Protein AF-A0A0D2WIP6-F1 (afdb_monomer)

Sequence (367 aa):
MLYIKESLVILFVFLSAKRATINSMTAFNAATVAEAVSLLVTRLTAQQRDMSLLTAALSERATSTDGSAATPSAATAAPSAAASASAEPAAADSLATAIAALSVAGTHSLAYVVDQLDMAARVVDTAATHVALSFSSKPTIVESNPLFAKLLAAASSLASLAAALQIHPECSRPVWNYAKVQVFACFDALVEFASSLPREPSSSRISAAVVFEACGKFASLPRSNADAIKRELKSTFDLVQDASVELKEAIAEQTATDRSNVGDADDDDLDDPFGLGDEDPWTAEQITLAQSMLELIQATKKRVVERNVAFLKASEDDPMFKVAAINATSEWVTQVSPAVDSLVTALYSPDHPEAIREAATALKALS

Structure (mmCIF, N/CA/C/O backbone):
data_AF-A0A0D2WIP6-F1
#
_entry.id   AF-A0A0D2WIP6-F1
#
loop_
_atom_site.group_PDB
_atom_site.id
_atom_site.type_symbol
_atom_site.label_atom_id
_atom_site.label_alt_id
_atom_site.label_comp_id
_atom_site.label_asym_id
_atom_site.label_entity_id
_atom_site.label_seq_id
_atom_site.pdbx_PDB_ins_code
_atom_site.Cartn_x
_atom_site.Cartn_y
_atom_site.Cartn_z
_atom_site.occupancy
_atom_site.B_iso_or_equiv
_atom_site.auth_seq_id
_atom_site.auth_comp_id
_atom_site.auth_asym_id
_atom_site.auth_atom_id
_atom_site.pdbx_PDB_model_num
ATOM 1 N N . MET A 1 1 ? 31.315 -4.614 -18.456 1.00 49.34 1 MET A N 1
ATOM 2 C CA . MET A 1 1 ? 30.157 -5.131 -17.687 1.00 49.34 1 MET A CA 1
ATOM 3 C C . MET A 1 1 ? 30.035 -4.498 -16.304 1.00 49.34 1 MET A C 1
ATOM 5 O O . MET A 1 1 ? 28.959 -3.996 -16.011 1.00 49.34 1 MET A O 1
ATOM 9 N N . LEU A 1 2 ? 31.110 -4.458 -15.499 1.00 46.56 2 LEU A N 1
ATOM 10 C CA . LEU A 1 2 ? 31.113 -3.902 -14.132 1.00 46.56 2 LEU A CA 1
ATOM 11 C C . LEU A 1 2 ? 30.455 -2.509 -14.025 1.00 46.56 2 LEU A C 1
ATOM 13 O O . LEU A 1 2 ? 29.536 -2.324 -13.240 1.00 46.56 2 LEU A O 1
ATOM 17 N N . TYR A 1 3 ? 30.832 -1.586 -14.914 1.00 47.28 3 TYR A N 1
ATOM 18 C CA . TYR A 1 3 ? 30.342 -0.206 -14.898 1.00 47.28 3 TYR A CA 1
ATOM 19 C C . TYR A 1 3 ? 28.834 -0.051 -15.174 1.00 47.28 3 TYR A C 1
ATOM 21 O O . TYR A 1 3 ? 28.208 0.854 -14.638 1.00 47.28 3 TYR A O 1
ATOM 29 N N . ILE A 1 4 ? 28.220 -0.885 -16.024 1.00 51.53 4 ILE A N 1
ATOM 30 C CA . ILE A 1 4 ? 26.778 -0.769 -16.346 1.00 51.53 4 ILE A CA 1
ATOM 31 C C . ILE A 1 4 ? 25.942 -1.311 -15.186 1.00 51.53 4 ILE A C 1
ATOM 33 O O . ILE A 1 4 ? 24.944 -0.706 -14.799 1.00 51.53 4 ILE A O 1
ATOM 37 N N . LYS A 1 5 ? 26.402 -2.417 -14.589 1.00 54.59 5 LYS A N 1
ATOM 38 C CA . LYS A 1 5 ? 25.830 -2.967 -13.362 1.00 54.59 5 LYS A CA 1
ATOM 39 C C . LYS A 1 5 ? 25.905 -1.945 -12.223 1.00 54.59 5 LYS A C 1
ATOM 41 O O . LYS A 1 5 ? 24.898 -1.702 -11.572 1.00 54.59 5 LYS A O 1
ATOM 46 N N . GLU A 1 6 ? 27.062 -1.322 -12.009 1.00 52.16 6 GLU A N 1
ATOM 47 C CA . GLU A 1 6 ? 27.247 -0.314 -10.956 1.00 52.16 6 GLU A CA 1
ATOM 48 C C . GLU A 1 6 ? 26.358 0.915 -11.168 1.00 52.16 6 GLU A C 1
ATOM 50 O O . GLU A 1 6 ? 25.735 1.372 -10.217 1.00 52.16 6 GLU A O 1
ATOM 55 N N . SER A 1 7 ? 26.190 1.393 -12.403 1.00 53.19 7 SER A N 1
ATOM 56 C CA . SER A 1 7 ? 25.284 2.513 -12.693 1.00 53.19 7 SER A CA 1
ATOM 57 C C . SER A 1 7 ? 23.804 2.177 -12.496 1.00 53.19 7 SER A C 1
ATOM 59 O O . SER A 1 7 ? 23.060 3.020 -11.997 1.00 53.19 7 SER A O 1
ATOM 61 N N . LEU A 1 8 ? 23.372 0.956 -12.834 1.00 55.75 8 LEU A N 1
ATOM 62 C CA . LEU A 1 8 ? 22.004 0.490 -12.566 1.00 55.75 8 LEU A CA 1
ATOM 63 C C . LEU A 1 8 ? 21.750 0.318 -11.067 1.00 55.75 8 LEU A C 1
ATOM 65 O O . LEU A 1 8 ? 20.715 0.747 -10.569 1.00 55.75 8 LEU A O 1
ATOM 69 N N . VAL A 1 9 ? 22.711 -0.247 -10.335 1.00 55.50 9 VAL A N 1
ATOM 70 C CA . VAL A 1 9 ? 22.616 -0.387 -8.877 1.00 55.50 9 VAL A CA 1
ATOM 71 C C . VAL A 1 9 ? 22.599 0.988 -8.211 1.00 55.50 9 VAL A C 1
ATOM 73 O O . VAL A 1 9 ? 21.718 1.238 -7.402 1.00 55.50 9 VAL A O 1
ATOM 76 N N . ILE A 1 10 ? 23.486 1.917 -8.584 1.00 54.72 10 ILE A N 1
ATOM 77 C CA . ILE A 1 10 ? 23.499 3.287 -8.041 1.00 54.72 10 ILE A CA 1
ATOM 78 C C . ILE A 1 10 ? 22.177 4.003 -8.325 1.00 54.72 10 ILE A C 1
ATOM 80 O O . ILE A 1 10 ? 21.667 4.698 -7.451 1.00 54.72 10 ILE A O 1
ATOM 84 N N . LEU A 1 11 ? 21.604 3.831 -9.519 1.00 59.59 11 LEU A N 1
ATOM 85 C CA . LEU A 1 11 ? 20.300 4.394 -9.847 1.00 59.59 11 LEU A CA 1
ATOM 86 C C . LEU A 1 11 ? 19.205 3.823 -8.958 1.00 59.59 11 LEU A C 1
ATOM 88 O O . LEU A 1 11 ? 18.449 4.580 -8.352 1.00 59.59 11 LEU A O 1
ATOM 92 N N . PHE A 1 12 ? 19.056 2.501 -8.960 1.00 60.97 12 PHE A N 1
ATOM 93 C CA . PHE A 1 12 ? 17.931 1.889 -8.282 1.00 60.97 12 PHE A CA 1
ATOM 94 C C . PHE A 1 12 ? 18.068 2.105 -6.774 1.00 60.97 12 PHE A C 1
ATOM 96 O O . PHE A 1 12 ? 17.095 2.477 -6.139 1.00 60.97 12 PHE A O 1
ATOM 103 N N . VAL A 1 13 ? 19.289 2.064 -6.230 1.00 56.50 13 VAL A N 1
ATOM 104 C CA . VAL A 1 13 ? 19.584 2.474 -4.850 1.00 56.50 13 VAL A CA 1
ATOM 105 C C . VAL A 1 13 ? 19.273 3.951 -4.618 1.00 56.50 13 VAL A C 1
ATOM 107 O O . VAL A 1 13 ? 18.778 4.279 -3.552 1.00 56.50 13 VAL A O 1
ATOM 110 N N . PHE A 1 14 ? 19.501 4.860 -5.569 1.00 57.03 14 PHE A N 1
ATOM 111 C CA . PHE A 1 14 ? 19.105 6.266 -5.422 1.00 57.03 14 PHE A CA 1
ATOM 112 C C . PHE A 1 14 ? 17.577 6.437 -5.400 1.00 57.03 14 PHE A C 1
ATOM 114 O O . PHE A 1 14 ? 17.057 7.182 -4.569 1.00 57.03 14 PHE A O 1
ATOM 121 N N . LEU A 1 15 ? 16.849 5.720 -6.261 1.00 56.75 15 LEU A N 1
ATOM 122 C CA . LEU A 1 15 ? 15.381 5.707 -6.282 1.00 56.75 15 LEU A CA 1
ATOM 123 C C . LEU A 1 15 ? 14.803 5.073 -5.001 1.00 56.75 15 LEU A C 1
ATOM 125 O O . LEU A 1 15 ? 13.880 5.631 -4.406 1.00 56.75 15 LEU A O 1
ATOM 129 N N . SER A 1 16 ? 15.403 3.983 -4.519 1.00 54.47 16 SER A N 1
ATOM 130 C CA . SER A 1 16 ? 15.064 3.320 -3.255 1.00 54.47 16 SER A CA 1
ATOM 131 C C . SER A 1 16 ? 15.481 4.139 -2.029 1.00 54.47 16 SER A C 1
ATOM 133 O O . SER A 1 16 ? 14.747 4.192 -1.054 1.00 54.47 16 SER A O 1
ATOM 135 N N . ALA A 1 17 ? 16.604 4.858 -2.049 1.00 50.53 17 ALA A N 1
ATOM 136 C CA . ALA A 1 17 ? 17.018 5.744 -0.955 1.00 50.53 17 ALA A CA 1
ATOM 137 C C . ALA A 1 17 ? 16.106 6.975 -0.867 1.00 50.53 17 ALA A C 1
ATOM 139 O O . ALA A 1 17 ? 15.751 7.423 0.225 1.00 50.53 17 ALA A O 1
ATOM 140 N N . LYS A 1 18 ? 15.640 7.480 -2.016 1.00 56.47 18 LYS A N 1
ATOM 141 C CA . LYS A 1 18 ? 14.603 8.515 -2.071 1.00 56.47 18 LYS A CA 1
ATOM 142 C C . LYS A 1 18 ? 13.265 8.028 -1.507 1.00 56.47 18 LYS A C 1
ATOM 144 O O . LYS A 1 18 ? 12.510 8.879 -1.054 1.00 56.47 18 LYS A O 1
ATOM 149 N N . ARG A 1 19 ? 12.990 6.716 -1.418 1.00 53.50 19 ARG A N 1
ATOM 150 C CA . ARG A 1 19 ? 11.809 6.147 -0.726 1.00 53.50 19 ARG A CA 1
ATOM 151 C C . ARG A 1 19 ? 11.700 6.632 0.723 1.00 53.50 19 ARG A C 1
ATOM 153 O O . ARG A 1 19 ? 10.607 6.985 1.155 1.00 53.50 19 ARG A O 1
ATOM 160 N N . ALA A 1 20 ? 12.819 6.716 1.450 1.00 47.84 20 ALA A N 1
ATOM 161 C CA . ALA A 1 20 ? 12.839 7.193 2.836 1.00 47.84 20 ALA A CA 1
ATOM 162 C C . ALA A 1 20 ? 12.484 8.688 2.937 1.00 47.84 20 ALA A C 1
ATOM 164 O O . ALA A 1 20 ? 11.693 9.080 3.789 1.00 47.84 20 ALA A O 1
ATOM 165 N N . THR A 1 21 ? 12.997 9.511 2.017 1.00 43.59 21 THR A N 1
ATOM 166 C CA . THR A 1 21 ? 12.670 10.948 1.929 1.00 43.59 21 THR A CA 1
ATOM 167 C C . THR A 1 21 ? 11.245 11.197 1.415 1.00 43.59 21 THR A C 1
ATOM 169 O O . THR A 1 21 ? 10.595 12.163 1.800 1.00 43.59 21 THR A O 1
ATOM 172 N N . ILE A 1 22 ? 10.741 10.322 0.546 1.00 43.84 22 ILE A N 1
ATOM 173 C CA . ILE A 1 22 ? 9.403 10.400 -0.051 1.00 43.84 22 ILE A CA 1
ATOM 174 C C . ILE A 1 22 ? 8.324 9.969 0.946 1.00 43.84 22 ILE A C 1
ATOM 176 O O . ILE A 1 22 ? 7.251 10.562 0.965 1.00 43.84 22 ILE A O 1
ATOM 180 N N . ASN A 1 23 ? 8.599 8.988 1.808 1.00 43.78 23 ASN A N 1
ATOM 181 C CA . ASN A 1 23 ? 7.667 8.592 2.865 1.00 43.78 23 ASN A CA 1
ATOM 182 C C . ASN A 1 23 ? 7.455 9.700 3.914 1.00 43.78 23 ASN A C 1
ATOM 184 O O . ASN A 1 23 ? 6.395 9.735 4.531 1.00 43.78 23 ASN A O 1
ATOM 188 N N . SER A 1 24 ? 8.410 10.626 4.080 1.00 42.69 24 SER A N 1
ATOM 189 C CA . SER A 1 24 ? 8.280 11.785 4.977 1.00 42.69 24 SER A CA 1
ATOM 190 C C . SER A 1 24 ? 7.738 13.053 4.301 1.00 42.69 24 SER A C 1
ATOM 192 O O . SER A 1 24 ? 7.482 14.038 4.988 1.00 42.69 24 SER A O 1
ATOM 194 N N . MET A 1 25 ? 7.585 13.074 2.971 1.00 38.69 25 MET A N 1
ATOM 195 C CA . MET A 1 25 ? 7.101 14.242 2.228 1.00 38.69 25 MET A CA 1
ATOM 196 C C . MET A 1 25 ? 5.717 13.967 1.637 1.00 38.69 25 MET A C 1
ATOM 198 O O . MET A 1 25 ? 5.540 13.127 0.761 1.00 38.69 25 MET A O 1
ATOM 202 N N . THR A 1 26 ? 4.730 14.753 2.063 1.00 43.97 26 THR A N 1
ATOM 203 C CA . THR A 1 26 ? 3.357 14.766 1.525 1.00 43.97 26 THR A CA 1
ATOM 204 C C . THR A 1 26 ? 3.283 15.087 0.026 1.00 43.97 26 THR A C 1
ATOM 206 O O . THR A 1 26 ? 2.249 14.859 -0.597 1.00 43.97 26 THR A O 1
ATOM 209 N N . ALA A 1 27 ? 4.380 15.552 -0.576 1.00 42.41 27 ALA A N 1
ATOM 210 C CA . ALA A 1 27 ? 4.521 15.764 -2.006 1.00 42.41 27 ALA A CA 1
ATOM 211 C C . ALA A 1 27 ? 5.696 14.943 -2.555 1.00 42.41 27 ALA A C 1
ATOM 213 O O . ALA A 1 27 ? 6.862 15.310 -2.418 1.00 42.41 27 ALA A O 1
ATOM 214 N N . PHE A 1 28 ? 5.381 13.849 -3.244 1.00 47.31 28 PHE A N 1
ATOM 215 C CA . PHE A 1 28 ? 6.274 13.266 -4.240 1.00 47.31 28 PHE A CA 1
ATOM 216 C C . PHE A 1 28 ? 6.384 14.315 -5.355 1.00 47.31 28 PHE A C 1
ATOM 218 O O . PHE A 1 28 ? 5.481 14.473 -6.167 1.00 47.31 28 PHE A O 1
ATOM 225 N N . ASN A 1 29 ? 7.394 15.180 -5.322 1.00 53.09 29 ASN A N 1
ATOM 226 C CA . ASN A 1 29 ? 7.498 16.215 -6.342 1.00 53.09 29 ASN A CA 1
ATOM 227 C C . ASN A 1 29 ? 7.843 15.521 -7.667 1.00 53.09 29 ASN A C 1
ATOM 229 O O . ASN A 1 29 ? 8.893 14.886 -7.771 1.00 53.09 29 ASN A O 1
ATOM 233 N N . ALA A 1 30 ? 6.980 15.643 -8.678 1.00 45.09 30 ALA A N 1
ATOM 234 C CA . ALA A 1 30 ? 7.251 15.169 -10.033 1.00 45.09 30 ALA A CA 1
ATOM 235 C C . ALA A 1 30 ? 8.614 15.673 -10.548 1.00 45.09 30 ALA A C 1
ATOM 237 O O . ALA A 1 30 ? 9.290 14.956 -11.279 1.00 45.09 30 ALA A O 1
ATOM 238 N N . ALA A 1 31 ? 9.076 16.842 -10.085 1.00 48.94 31 ALA A N 1
ATOM 239 C CA . ALA A 1 31 ? 10.413 17.356 -10.357 1.00 48.94 31 ALA A CA 1
ATOM 240 C C . ALA A 1 31 ? 11.529 16.478 -9.775 1.00 48.94 31 ALA A C 1
ATOM 242 O O . ALA A 1 31 ? 12.556 16.345 -10.414 1.00 48.94 31 ALA A O 1
ATOM 243 N N . THR A 1 32 ? 11.349 15.834 -8.620 1.00 51.31 32 THR A N 1
ATOM 244 C CA . THR A 1 32 ? 12.363 14.947 -8.022 1.00 51.31 32 THR A CA 1
ATOM 245 C C . THR A 1 32 ? 12.490 13.630 -8.781 1.00 51.31 32 THR A C 1
ATOM 247 O O . THR A 1 32 ? 13.599 13.125 -8.939 1.00 51.31 32 THR A O 1
ATOM 250 N N . VAL A 1 33 ? 11.383 13.079 -9.288 1.00 48.56 33 VAL A N 1
ATOM 251 C CA . VAL A 1 33 ? 11.444 11.903 -10.172 1.00 48.56 33 VAL A CA 1
ATOM 252 C C . VAL A 1 33 ? 11.950 12.281 -11.552 1.00 48.56 33 VAL A C 1
ATOM 254 O O . VAL A 1 33 ? 12.817 11.590 -12.072 1.00 48.56 33 VAL A O 1
ATOM 257 N N . ALA A 1 34 ? 11.503 13.403 -12.113 1.00 48.50 34 ALA A N 1
ATOM 258 C CA . ALA A 1 34 ? 12.035 13.917 -13.368 1.00 48.50 34 ALA A CA 1
ATOM 259 C C . ALA A 1 34 ? 13.536 14.234 -13.265 1.00 48.50 34 ALA A C 1
ATOM 261 O O . ALA A 1 34 ? 14.280 13.938 -14.190 1.00 48.50 34 ALA A O 1
ATOM 262 N N . GLU A 1 35 ? 14.007 14.765 -12.137 1.00 53.66 35 GLU A N 1
ATOM 263 C CA . GLU A 1 35 ? 15.423 15.022 -11.867 1.00 53.66 35 GLU A CA 1
ATOM 264 C C . GLU A 1 35 ? 16.199 13.714 -11.700 1.00 53.66 35 GLU A C 1
ATOM 266 O O . GLU A 1 35 ? 17.251 13.560 -12.310 1.00 53.66 35 GLU A O 1
ATOM 271 N N . ALA A 1 36 ? 15.665 12.728 -10.970 1.00 50.56 36 ALA A N 1
ATOM 272 C CA . ALA A 1 36 ? 16.283 11.407 -10.845 1.00 50.56 36 ALA A CA 1
ATOM 273 C C . ALA A 1 36 ? 16.390 10.685 -12.203 1.00 50.56 36 ALA A C 1
ATOM 275 O O . ALA A 1 36 ? 17.440 10.132 -12.528 1.00 50.56 36 ALA A O 1
ATOM 276 N N . VAL A 1 37 ? 15.332 10.741 -13.019 1.00 48.53 37 VAL A N 1
ATOM 277 C CA . VAL A 1 37 ? 15.284 10.182 -14.380 1.00 48.53 37 VAL A CA 1
ATOM 278 C C . VAL A 1 37 ? 16.182 10.976 -15.340 1.00 48.53 37 VAL A C 1
ATOM 280 O O . VAL A 1 37 ? 16.879 10.386 -16.159 1.00 48.53 37 VAL A O 1
ATOM 283 N N . SER A 1 38 ? 16.250 12.301 -15.223 1.00 48.28 38 SER A N 1
ATOM 284 C CA . SER A 1 38 ? 17.125 13.151 -16.045 1.00 48.28 38 SER A CA 1
ATOM 285 C C . SER A 1 38 ? 18.605 12.926 -15.721 1.00 48.28 38 SER A C 1
ATOM 287 O O . SER A 1 38 ? 19.439 12.762 -16.618 1.00 48.28 38 SER A O 1
ATOM 289 N N . LEU A 1 39 ? 18.944 12.825 -14.434 1.00 51.28 39 LEU A N 1
ATOM 290 C CA . LEU A 1 39 ? 20.299 12.540 -13.961 1.00 51.28 39 LEU A CA 1
ATOM 291 C C . LEU A 1 39 ? 20.743 11.128 -14.369 1.00 51.28 39 LEU A C 1
ATOM 293 O O . LEU A 1 39 ? 21.900 10.917 -14.736 1.00 51.28 39 LEU A O 1
ATOM 297 N N . LEU A 1 40 ? 19.802 10.183 -14.386 1.00 48.00 40 LEU A N 1
ATOM 298 C CA . LEU A 1 40 ? 19.980 8.836 -14.912 1.00 48.00 40 LEU A CA 1
ATOM 299 C C . LEU A 1 40 ? 20.281 8.824 -16.413 1.00 48.00 40 LEU A C 1
ATOM 301 O O . LEU A 1 40 ? 21.289 8.252 -16.832 1.00 48.00 40 LEU A O 1
ATOM 305 N N . VAL A 1 41 ? 19.421 9.455 -17.216 1.00 48.56 41 VAL A N 1
ATOM 306 C CA . VAL A 1 41 ? 19.599 9.547 -18.671 1.00 48.56 41 VAL A CA 1
ATOM 307 C C . VAL A 1 41 ? 20.939 10.207 -18.980 1.00 48.56 41 VAL A C 1
ATOM 309 O O . VAL A 1 41 ? 21.693 9.701 -19.808 1.00 48.56 41 VAL A O 1
ATOM 312 N N . THR A 1 42 ? 21.298 11.265 -18.252 1.00 51.03 42 THR A N 1
ATOM 313 C CA . THR A 1 42 ? 22.581 11.961 -18.415 1.00 51.03 42 THR A CA 1
ATOM 314 C C . THR A 1 42 ? 23.768 11.046 -18.113 1.00 51.03 42 THR A C 1
ATOM 316 O O . THR A 1 42 ? 24.698 10.968 -18.918 1.00 51.03 42 THR A O 1
ATOM 319 N N . ARG A 1 43 ? 23.742 10.307 -16.994 1.00 49.16 43 ARG A N 1
ATOM 320 C CA . ARG A 1 43 ? 24.842 9.405 -16.611 1.00 49.16 43 ARG A CA 1
ATOM 321 C C . ARG A 1 43 ? 24.991 8.225 -17.562 1.00 49.16 43 ARG A C 1
ATOM 323 O O . ARG A 1 43 ? 26.111 7.898 -17.938 1.00 49.16 43 ARG A O 1
ATOM 330 N N . LEU A 1 44 ? 23.890 7.619 -17.995 1.00 45.47 44 LEU A N 1
ATOM 331 C CA . LEU A 1 44 ? 23.949 6.484 -18.918 1.00 45.47 44 LEU A CA 1
ATOM 332 C C . LEU A 1 44 ? 24.314 6.909 -20.338 1.00 45.47 44 LEU A C 1
ATOM 334 O O . LEU A 1 44 ? 25.065 6.197 -20.996 1.00 45.47 44 LEU A O 1
ATOM 338 N N . THR A 1 45 ? 23.901 8.101 -20.773 1.00 48.41 45 THR A N 1
ATOM 339 C CA . THR A 1 45 ? 24.341 8.673 -22.057 1.00 48.41 45 THR A CA 1
ATOM 340 C C . THR A 1 45 ? 25.832 9.014 -22.032 1.00 48.41 45 THR A C 1
ATOM 342 O O . THR A 1 45 ? 26.547 8.716 -22.989 1.00 48.41 45 THR A O 1
ATOM 345 N N . ALA A 1 46 ? 26.331 9.592 -20.932 1.00 51.75 46 ALA A N 1
ATOM 346 C CA . ALA A 1 46 ? 27.759 9.860 -20.753 1.00 51.75 46 ALA A CA 1
ATOM 347 C C . ALA A 1 46 ? 28.576 8.558 -20.767 1.00 51.75 46 ALA A C 1
ATOM 349 O O . ALA A 1 46 ? 29.559 8.435 -21.492 1.00 51.75 46 ALA A O 1
ATOM 350 N N . GLN A 1 47 ? 28.103 7.537 -20.059 1.00 49.81 47 GLN A N 1
ATOM 351 C CA . GLN A 1 47 ? 28.775 6.247 -19.984 1.00 49.81 47 GLN A CA 1
ATOM 352 C C . GLN A 1 47 ? 28.713 5.454 -21.301 1.00 49.81 47 GLN A C 1
ATOM 354 O O . GLN A 1 47 ? 29.666 4.760 -21.662 1.00 49.81 47 GLN A O 1
ATOM 359 N N . GLN A 1 48 ? 27.613 5.563 -22.050 1.00 47.25 48 GLN A N 1
ATOM 360 C CA . GLN A 1 48 ? 27.490 4.984 -23.387 1.00 47.25 48 GLN A CA 1
ATOM 361 C C . GLN A 1 48 ? 28.440 5.671 -24.379 1.00 47.25 48 GLN A C 1
ATOM 363 O O . GLN A 1 48 ? 29.021 4.988 -25.228 1.00 47.25 48 GLN A O 1
ATOM 368 N N . ARG A 1 49 ? 28.656 6.990 -24.250 1.00 55.88 49 ARG A N 1
ATOM 369 C CA . ARG A 1 49 ? 29.692 7.711 -25.008 1.00 55.88 49 ARG A CA 1
ATOM 370 C C . ARG A 1 49 ? 31.088 7.202 -24.675 1.00 55.88 49 ARG A C 1
ATOM 372 O O . ARG A 1 49 ? 31.806 6.837 -25.600 1.00 55.88 49 ARG A O 1
ATOM 379 N N . ASP A 1 50 ? 31.437 7.092 -23.397 1.00 51.84 50 ASP A N 1
ATOM 380 C CA . ASP A 1 50 ? 32.768 6.627 -22.983 1.00 51.84 50 ASP A CA 1
ATOM 381 C C . ASP A 1 50 ? 33.053 5.203 -23.478 1.00 51.84 50 ASP A C 1
ATOM 383 O O . ASP A 1 50 ? 34.121 4.929 -24.021 1.00 51.84 50 ASP A O 1
ATOM 387 N N . MET A 1 51 ? 32.065 4.306 -23.399 1.00 49.75 51 MET A N 1
ATOM 388 C CA . MET A 1 51 ? 32.180 2.949 -23.944 1.00 49.75 51 MET A CA 1
ATOM 389 C C . MET A 1 51 ? 32.301 2.926 -25.473 1.00 49.75 51 MET A C 1
ATOM 391 O O . MET A 1 51 ? 33.046 2.107 -26.015 1.00 49.75 51 MET A O 1
ATOM 395 N N . SER A 1 52 ? 31.597 3.816 -26.177 1.00 55.69 52 SER A N 1
ATOM 396 C CA . SER A 1 52 ? 31.690 3.928 -27.640 1.00 55.69 52 SER A CA 1
ATOM 397 C C . SER A 1 52 ? 33.066 4.442 -28.072 1.00 55.69 52 SER A C 1
ATOM 399 O O . SER A 1 52 ? 33.653 3.892 -29.001 1.00 55.69 52 SER A O 1
ATOM 401 N N . LEU A 1 53 ? 33.621 5.425 -27.354 1.00 61.56 53 LEU A N 1
ATOM 402 C CA . LEU A 1 53 ? 34.971 5.949 -27.583 1.00 61.56 53 LEU A CA 1
ATOM 403 C C . LEU A 1 53 ? 36.047 4.891 -27.317 1.00 61.56 53 LEU A C 1
ATOM 405 O O . LEU A 1 53 ? 36.985 4.754 -28.097 1.00 61.56 53 LEU A O 1
ATOM 409 N N . LEU A 1 54 ? 35.888 4.097 -26.258 1.00 51.19 54 LEU A N 1
ATOM 410 C CA . LEU A 1 54 ? 36.823 3.024 -25.913 1.00 51.19 54 LEU A CA 1
ATOM 411 C C . LEU A 1 54 ? 36.778 1.888 -26.949 1.00 51.19 54 LEU A C 1
ATOM 413 O O . LEU A 1 54 ? 37.815 1.353 -27.334 1.00 51.19 54 LEU A O 1
ATOM 417 N N . THR A 1 55 ? 35.588 1.572 -27.465 1.00 57.41 55 THR A N 1
ATOM 418 C CA . THR A 1 55 ? 35.411 0.588 -28.546 1.00 57.41 55 THR A CA 1
ATOM 419 C C . THR A 1 55 ? 36.022 1.086 -29.861 1.00 57.41 55 THR A C 1
ATOM 421 O O . THR A 1 55 ? 36.714 0.325 -30.536 1.00 57.41 55 THR A O 1
ATOM 424 N N . ALA A 1 56 ? 35.841 2.368 -30.196 1.00 64.12 56 ALA A N 1
ATOM 425 C CA . ALA A 1 56 ? 36.466 2.991 -31.364 1.00 64.12 56 ALA A CA 1
ATOM 426 C C . ALA A 1 56 ? 38.002 2.998 -31.257 1.00 64.12 56 ALA A C 1
ATOM 428 O O . ALA A 1 56 ? 38.682 2.567 -32.186 1.00 64.12 56 ALA A O 1
ATOM 429 N N . ALA A 1 57 ? 38.550 3.368 -30.094 1.00 60.25 57 ALA A N 1
ATOM 430 C CA . ALA A 1 57 ? 39.993 3.378 -29.847 1.00 60.25 57 ALA A CA 1
ATOM 431 C C . ALA A 1 57 ? 40.625 1.974 -29.923 1.00 60.25 57 ALA A C 1
ATOM 433 O O . ALA A 1 57 ? 41.744 1.811 -30.411 1.00 60.25 57 ALA A O 1
ATOM 434 N N . LEU A 1 58 ? 39.914 0.937 -29.465 1.00 55.19 58 LEU A N 1
ATOM 435 C CA . LEU A 1 58 ? 40.363 -0.453 -29.598 1.00 55.19 58 LEU A CA 1
ATOM 436 C C . LEU A 1 58 ? 40.311 -0.942 -31.053 1.00 55.19 58 LEU A C 1
ATOM 438 O O . LEU A 1 58 ? 41.210 -1.671 -31.476 1.00 55.19 58 LEU A O 1
ATOM 442 N N . SER A 1 59 ? 39.311 -0.508 -31.827 1.00 65.38 59 SER A N 1
ATOM 443 C CA . SER A 1 59 ? 39.207 -0.810 -33.259 1.00 65.38 59 SER A CA 1
ATOM 444 C C . SER A 1 59 ? 40.326 -0.148 -34.072 1.00 65.38 59 SER A C 1
ATOM 446 O O . SER A 1 59 ? 40.929 -0.808 -34.915 1.00 65.38 59 SER A O 1
ATOM 448 N N . GLU A 1 60 ? 40.657 1.118 -33.795 1.00 71.69 60 GLU A N 1
ATOM 449 C CA . GLU A 1 60 ? 41.777 1.820 -34.446 1.00 71.69 60 GLU A CA 1
ATOM 450 C C . GLU A 1 60 ? 43.122 1.156 -34.131 1.00 71.69 60 GLU A C 1
ATOM 452 O O . GLU A 1 60 ? 43.971 0.979 -35.012 1.00 71.69 60 GLU A O 1
ATOM 457 N N . ARG A 1 61 ? 43.303 0.710 -32.882 1.00 56.22 61 ARG A N 1
ATOM 458 C CA . ARG A 1 61 ? 44.525 0.022 -32.464 1.00 56.22 61 ARG A CA 1
ATOM 459 C C . ARG A 1 61 ? 44.698 -1.314 -33.183 1.00 56.22 61 ARG A C 1
ATOM 461 O O . ARG A 1 61 ? 45.804 -1.586 -33.638 1.00 56.22 61 ARG A O 1
ATOM 468 N N . ALA A 1 62 ? 43.621 -2.082 -33.365 1.00 53.12 62 ALA A N 1
ATOM 469 C CA . ALA A 1 62 ? 43.640 -3.332 -34.127 1.00 53.12 62 ALA A CA 1
ATOM 470 C C . ALA A 1 62 ? 44.035 -3.119 -35.600 1.00 53.12 62 ALA A C 1
ATOM 472 O O . ALA A 1 62 ? 44.837 -3.886 -36.128 1.00 53.12 62 ALA A O 1
ATOM 473 N N . THR A 1 63 ? 43.567 -2.037 -36.234 1.00 55.53 63 THR A N 1
ATOM 474 C CA . THR A 1 63 ? 43.941 -1.687 -37.619 1.00 55.53 63 THR A CA 1
ATOM 475 C C . THR A 1 63 ? 45.355 -1.116 -37.764 1.00 55.53 63 THR A C 1
ATOM 477 O O . THR A 1 63 ? 45.905 -1.127 -38.860 1.00 55.53 63 THR A O 1
ATOM 480 N N . SER A 1 64 ? 45.968 -0.639 -36.675 1.00 52.38 64 SER A N 1
ATOM 481 C CA . SER A 1 64 ? 47.340 -0.103 -36.684 1.00 52.38 64 SER A CA 1
ATOM 482 C C . SER A 1 64 ? 48.433 -1.173 -36.536 1.00 52.38 64 SER A C 1
ATOM 484 O O . SER A 1 64 ? 49.604 -0.890 -36.780 1.00 52.38 64 SER A O 1
ATOM 486 N N . THR A 1 65 ? 48.067 -2.400 -36.148 1.00 49.00 65 THR A N 1
ATOM 487 C CA . THR A 1 65 ? 49.011 -3.506 -35.895 1.00 49.00 65 THR A CA 1
ATOM 488 C C . THR A 1 65 ? 49.322 -4.399 -37.100 1.00 49.00 65 THR A C 1
ATOM 490 O O . THR A 1 65 ? 50.214 -5.233 -36.985 1.00 49.00 65 THR A O 1
ATOM 493 N N . ASP A 1 66 ? 48.694 -4.193 -38.263 1.00 46.12 66 ASP A N 1
ATOM 494 C CA . ASP A 1 66 ? 49.026 -4.898 -39.518 1.00 46.12 66 ASP A CA 1
ATOM 495 C C . ASP A 1 66 ? 49.938 -4.051 -40.420 1.00 46.12 66 ASP A C 1
ATOM 497 O O . ASP A 1 66 ? 49.636 -3.706 -41.562 1.00 46.12 66 ASP A O 1
ATOM 501 N N . GLY A 1 67 ? 51.094 -3.686 -39.869 1.00 47.69 67 GLY A N 1
ATOM 502 C CA . GLY A 1 67 ? 52.111 -2.883 -40.537 1.00 47.69 67 GLY A CA 1
ATOM 503 C C . GLY A 1 67 ? 53.457 -3.587 -40.657 1.00 47.69 67 GLY A C 1
ATOM 504 O O . GLY A 1 67 ? 54.448 -3.006 -40.234 1.00 47.69 67 GLY A O 1
ATOM 505 N N . SER A 1 68 ? 53.520 -4.811 -41.204 1.00 41.81 68 SER A N 1
ATOM 506 C CA . SER A 1 68 ? 54.745 -5.338 -41.842 1.00 41.81 68 SER A CA 1
ATOM 507 C C . SER A 1 68 ? 54.504 -6.645 -42.622 1.00 41.81 68 SER A C 1
ATOM 509 O O . SER A 1 68 ? 54.577 -7.728 -42.050 1.00 41.81 68 SER A O 1
ATOM 511 N N . ALA A 1 69 ? 54.227 -6.538 -43.931 1.00 39.25 69 ALA A N 1
ATOM 512 C CA . ALA A 1 69 ? 55.000 -7.162 -45.024 1.00 39.25 69 ALA A CA 1
ATOM 513 C C . ALA A 1 69 ? 54.181 -7.337 -46.331 1.00 39.25 69 ALA A C 1
ATOM 515 O O . ALA A 1 69 ? 53.215 -8.088 -46.379 1.00 39.25 69 ALA A O 1
ATOM 516 N N . ALA A 1 70 ? 54.712 -6.725 -47.401 1.00 36.34 70 ALA A N 1
ATOM 517 C CA . ALA A 1 70 ? 54.585 -7.044 -48.836 1.00 36.34 70 ALA A CA 1
ATOM 518 C C . ALA A 1 70 ? 53.361 -6.566 -49.672 1.00 36.34 70 ALA A C 1
ATOM 520 O O . ALA A 1 70 ? 52.216 -6.961 -49.491 1.00 36.34 70 ALA A O 1
ATOM 521 N N . THR A 1 71 ? 53.687 -5.759 -50.690 1.00 37.47 71 THR A N 1
ATOM 522 C CA . THR A 1 71 ? 52.940 -5.312 -51.893 1.00 37.47 71 THR A CA 1
ATOM 523 C C . THR A 1 71 ? 53.121 -6.299 -53.083 1.00 37.47 71 THR A C 1
ATOM 525 O O . THR A 1 71 ? 54.030 -7.123 -53.021 1.00 37.47 71 THR A O 1
ATOM 528 N N . PRO A 1 72 ? 52.464 -6.143 -54.265 1.00 53.41 72 PRO A N 1
ATOM 529 C CA . PRO A 1 72 ? 51.018 -6.070 -54.555 1.00 53.41 72 PRO A CA 1
ATOM 530 C C . PRO A 1 72 ? 50.582 -6.982 -55.749 1.00 53.41 72 PRO A C 1
ATOM 532 O O . PRO A 1 72 ? 51.392 -7.304 -56.612 1.00 53.41 72 PRO A O 1
ATOM 535 N N . SER A 1 73 ? 49.288 -7.316 -55.905 1.00 30.34 73 SER A N 1
ATOM 536 C CA . SER A 1 73 ? 48.707 -7.583 -57.244 1.00 30.34 73 SER A CA 1
ATOM 537 C C . SER A 1 73 ? 47.168 -7.539 -57.285 1.00 30.34 73 SER A C 1
ATOM 539 O O . SER A 1 73 ? 46.494 -8.290 -56.590 1.00 30.34 73 SER A O 1
ATOM 541 N N . ALA A 1 74 ? 46.676 -6.638 -58.140 1.00 33.69 74 ALA A N 1
ATOM 542 C CA . ALA A 1 74 ? 45.422 -6.598 -58.904 1.00 33.69 74 ALA A CA 1
ATOM 543 C C . ALA A 1 74 ? 44.062 -6.976 -58.262 1.00 33.69 74 ALA A C 1
ATOM 545 O O . ALA A 1 74 ? 43.672 -8.129 -58.126 1.00 33.69 74 ALA A O 1
ATOM 546 N N . ALA A 1 75 ? 43.299 -5.901 -58.053 1.00 32.84 75 ALA A N 1
ATOM 547 C CA . ALA A 1 75 ? 41.858 -5.739 -57.877 1.00 32.84 75 ALA A CA 1
ATOM 548 C C . ALA A 1 75 ? 40.914 -6.647 -58.695 1.00 32.84 75 ALA A C 1
ATOM 550 O O . ALA A 1 75 ? 41.097 -6.807 -59.898 1.00 32.84 75 ALA A O 1
ATOM 551 N N . THR A 1 76 ? 39.779 -7.026 -58.083 1.00 31.09 76 THR A N 1
ATOM 552 C CA . THR A 1 76 ? 38.424 -6.855 -58.659 1.00 31.09 76 THR A CA 1
ATOM 553 C C . THR A 1 76 ? 37.340 -6.792 -57.551 1.00 31.09 76 THR A C 1
ATOM 555 O O . THR A 1 76 ? 37.167 -7.743 -56.803 1.00 31.09 76 THR A O 1
ATOM 558 N N . ALA A 1 77 ? 36.634 -5.650 -57.499 1.00 30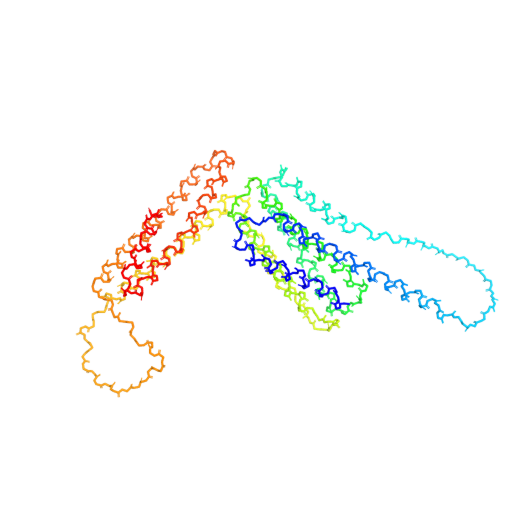.39 77 ALA A N 1
ATOM 559 C CA . ALA A 1 77 ? 35.231 -5.373 -57.106 1.00 30.39 77 ALA A CA 1
ATOM 560 C C . ALA A 1 77 ? 34.617 -5.757 -55.722 1.00 30.39 77 ALA A C 1
ATOM 562 O O . ALA A 1 77 ? 34.154 -6.873 -55.545 1.00 30.39 77 ALA A O 1
ATOM 563 N N . ALA A 1 78 ? 34.458 -4.716 -54.869 1.00 31.00 78 ALA A N 1
ATOM 564 C CA . ALA A 1 78 ? 33.230 -4.172 -54.210 1.00 31.00 78 ALA A CA 1
ATOM 565 C C . ALA A 1 78 ? 32.289 -5.055 -53.331 1.00 31.00 78 ALA A C 1
ATOM 567 O O . ALA A 1 78 ? 32.285 -6.269 -53.483 1.00 31.00 78 ALA A O 1
ATOM 568 N N . PRO A 1 79 ? 31.383 -4.474 -52.491 1.00 40.72 79 PRO A N 1
ATOM 569 C CA . PRO A 1 79 ? 31.197 -3.069 -52.056 1.00 40.72 79 PRO A CA 1
ATOM 570 C C . PRO A 1 79 ? 31.313 -2.885 -50.514 1.00 40.72 79 PRO A C 1
ATOM 572 O O . PRO A 1 79 ? 30.984 -3.767 -49.733 1.00 40.72 79 PRO A O 1
ATOM 575 N N . SER A 1 80 ? 31.921 -1.804 -50.012 1.00 37.94 80 SER A N 1
ATOM 576 C CA . SER A 1 80 ? 31.265 -0.554 -49.570 1.00 37.94 80 SER A CA 1
ATOM 577 C C . SER A 1 80 ? 29.921 -0.726 -48.847 1.00 37.94 80 SER A C 1
ATOM 579 O O . SER A 1 80 ? 28.885 -0.904 -49.484 1.00 37.94 80 SER A O 1
ATOM 581 N N . ALA A 1 81 ? 29.934 -0.549 -47.524 1.00 29.59 81 ALA A N 1
ATOM 582 C CA . ALA A 1 81 ? 28.778 -0.084 -46.767 1.00 29.59 81 ALA A CA 1
ATOM 583 C C . ALA A 1 81 ? 29.263 0.849 -45.652 1.00 29.59 81 ALA A C 1
ATOM 585 O O . ALA A 1 81 ? 29.738 0.425 -44.601 1.00 29.59 81 ALA A O 1
ATOM 586 N N . ALA A 1 82 ? 29.171 2.145 -45.935 1.00 37.88 82 ALA A N 1
ATOM 587 C CA . ALA A 1 82 ? 29.207 3.195 -44.939 1.00 37.88 82 ALA A CA 1
ATOM 588 C C . ALA A 1 82 ? 28.018 3.023 -43.981 1.00 37.88 82 ALA A C 1
ATOM 590 O O . ALA A 1 82 ? 26.872 2.954 -44.419 1.00 37.88 82 ALA A O 1
ATOM 591 N N . ALA A 1 83 ? 28.289 2.994 -42.680 1.00 31.83 83 ALA A N 1
ATOM 592 C CA . ALA A 1 83 ? 27.279 3.181 -41.649 1.00 31.83 83 ALA A CA 1
ATOM 593 C C . ALA A 1 83 ? 27.861 4.102 -40.574 1.00 31.83 83 ALA A C 1
ATOM 595 O O . ALA A 1 83 ? 28.440 3.675 -39.579 1.00 31.83 83 ALA A O 1
ATOM 596 N N . SER A 1 84 ? 27.740 5.402 -40.833 1.00 30.92 84 SER A N 1
ATOM 597 C CA . SER A 1 84 ? 27.870 6.465 -39.843 1.00 30.92 84 SER A CA 1
ATOM 598 C C . SER A 1 84 ? 26.848 6.238 -38.725 1.00 30.92 84 SER A C 1
ATOM 600 O O . SER A 1 84 ? 25.643 6.342 -38.951 1.00 30.92 84 SER A O 1
ATOM 602 N N . ALA A 1 85 ? 27.326 5.903 -37.528 1.00 33.78 85 ALA A N 1
ATOM 603 C CA . ALA A 1 85 ? 26.495 5.653 -36.359 1.00 33.78 85 ALA A CA 1
ATOM 604 C C . ALA A 1 85 ? 26.018 6.970 -35.722 1.00 33.78 85 ALA A C 1
ATOM 606 O O . ALA A 1 85 ? 26.754 7.646 -35.005 1.00 33.78 85 ALA A O 1
ATOM 607 N N . SER A 1 86 ? 24.753 7.306 -35.967 1.00 37.22 86 SER A N 1
ATOM 608 C CA . SER A 1 86 ? 23.958 8.266 -35.204 1.00 37.22 86 SER A CA 1
ATOM 609 C C . SER A 1 86 ? 23.442 7.601 -33.917 1.00 37.22 86 SER A C 1
ATOM 611 O O . SER A 1 86 ? 22.417 6.921 -33.932 1.00 37.22 86 SER A O 1
ATOM 613 N N . ALA A 1 87 ? 24.151 7.768 -32.797 1.00 37.94 87 ALA A N 1
ATOM 614 C CA . ALA A 1 87 ? 23.758 7.242 -31.478 1.00 37.94 87 ALA A CA 1
ATOM 615 C C . ALA A 1 87 ? 23.062 8.290 -30.577 1.00 37.94 87 ALA A C 1
ATOM 617 O O . ALA A 1 87 ? 22.997 8.132 -29.362 1.00 37.94 87 ALA A O 1
ATOM 618 N N . GLU A 1 88 ? 22.524 9.354 -31.175 1.00 30.31 88 GLU A N 1
ATOM 619 C CA . GLU A 1 88 ? 21.760 10.409 -30.499 1.00 30.31 88 GLU A CA 1
ATOM 620 C C . GLU A 1 88 ? 20.245 10.133 -30.250 1.00 30.31 88 GLU A C 1
ATOM 622 O O . GLU A 1 88 ? 19.674 10.848 -29.427 1.00 30.31 88 GLU A O 1
ATOM 627 N N . PRO A 1 89 ? 19.549 9.123 -30.836 1.00 36.53 89 PRO A N 1
ATOM 628 C CA . PRO A 1 89 ? 18.082 9.058 -30.721 1.00 36.53 89 PRO A CA 1
ATOM 629 C C . PRO A 1 89 ? 17.555 8.513 -29.378 1.00 36.53 89 PRO A C 1
ATOM 631 O O . PRO A 1 89 ? 16.509 8.947 -28.911 1.00 36.53 89 PRO A O 1
ATOM 634 N N . ALA A 1 90 ? 18.279 7.628 -28.684 1.00 39.97 90 ALA A N 1
ATOM 635 C CA . ALA A 1 90 ? 17.710 6.885 -27.546 1.00 39.97 90 ALA A CA 1
ATOM 636 C C . ALA A 1 90 ? 17.459 7.726 -26.271 1.00 39.97 90 ALA A C 1
ATOM 638 O O . ALA A 1 90 ? 16.540 7.440 -25.503 1.00 39.97 90 ALA A O 1
ATOM 639 N N . ALA A 1 91 ? 18.264 8.766 -26.025 1.00 33.22 91 ALA A N 1
ATOM 640 C CA . ALA A 1 91 ? 18.081 9.662 -24.877 1.00 33.22 91 ALA A CA 1
ATOM 641 C C . ALA A 1 91 ? 16.973 10.700 -25.130 1.00 33.22 91 ALA A C 1
ATOM 643 O O . ALA A 1 91 ? 16.203 11.022 -24.221 1.00 33.22 91 ALA A O 1
ATOM 644 N N . ALA A 1 92 ? 16.859 11.171 -26.377 1.00 33.28 92 ALA A N 1
ATOM 645 C CA . ALA A 1 92 ? 15.758 12.015 -26.828 1.00 33.28 92 ALA A CA 1
ATOM 646 C C . ALA A 1 92 ? 14.421 11.258 -26.775 1.00 33.28 92 ALA A C 1
ATOM 648 O O . ALA A 1 92 ? 13.427 11.829 -26.334 1.00 33.28 92 ALA A O 1
ATOM 649 N N . ASP A 1 93 ? 14.417 9.961 -27.101 1.00 44.22 93 ASP A N 1
ATOM 650 C CA . ASP A 1 93 ? 13.230 9.105 -27.024 1.00 44.22 93 ASP A CA 1
ATOM 651 C C . ASP A 1 93 ? 12.719 8.919 -25.587 1.00 44.22 93 ASP A C 1
ATOM 653 O O . ASP A 1 93 ? 11.511 8.894 -25.374 1.00 44.22 93 ASP A O 1
ATOM 657 N N . SER A 1 94 ? 13.592 8.848 -24.575 1.00 44.75 94 SER A N 1
ATOM 658 C CA . SER A 1 94 ? 13.174 8.713 -23.166 1.00 44.75 94 SER A CA 1
ATOM 659 C C . SER A 1 94 ? 12.515 9.991 -22.626 1.00 44.75 94 SER A C 1
ATOM 661 O O . SER A 1 94 ? 11.455 9.932 -22.001 1.00 44.75 94 SER A O 1
ATOM 663 N N . LEU A 1 95 ? 13.079 11.166 -22.936 1.00 39.59 95 LEU A N 1
ATOM 664 C CA . LEU A 1 95 ? 12.480 12.457 -22.584 1.00 39.59 95 LEU A CA 1
ATOM 665 C C . LEU A 1 95 ? 11.201 12.725 -23.392 1.00 39.59 95 LEU A C 1
ATOM 667 O O . LEU A 1 95 ? 10.220 13.198 -22.829 1.00 39.59 95 LEU A O 1
ATOM 671 N N . ALA A 1 96 ? 11.172 12.374 -24.680 1.00 48.53 96 ALA A N 1
ATOM 672 C CA . ALA A 1 96 ? 9.968 12.440 -25.504 1.00 48.53 96 ALA A CA 1
ATOM 673 C C . ALA A 1 96 ? 8.880 11.477 -25.003 1.00 48.53 96 ALA A C 1
ATOM 675 O O . ALA A 1 96 ? 7.710 11.841 -25.003 1.00 48.53 96 ALA A O 1
ATOM 676 N N . THR A 1 97 ? 9.252 10.296 -24.499 1.00 52.50 97 THR A N 1
ATOM 677 C CA . THR A 1 97 ? 8.331 9.341 -23.859 1.00 52.50 97 THR A CA 1
ATOM 678 C C . THR A 1 97 ? 7.798 9.887 -22.535 1.00 52.50 97 THR A C 1
ATOM 680 O O . THR A 1 97 ? 6.607 9.759 -22.265 1.00 52.50 97 THR A O 1
ATOM 683 N N . ALA A 1 98 ? 8.632 10.553 -21.730 1.00 46.56 98 ALA A N 1
ATOM 684 C CA . ALA A 1 98 ? 8.195 11.223 -20.506 1.00 46.56 98 ALA A CA 1
ATOM 685 C C . ALA A 1 98 ? 7.271 12.419 -20.797 1.00 46.56 98 ALA A C 1
ATOM 687 O O . ALA A 1 98 ? 6.242 12.574 -20.147 1.00 46.56 98 ALA A O 1
ATOM 688 N N . ILE A 1 99 ? 7.587 13.225 -21.814 1.00 47.41 99 ILE A N 1
ATOM 689 C CA . ILE A 1 99 ? 6.753 14.339 -22.291 1.00 47.41 99 ILE A CA 1
ATOM 690 C C . ILE A 1 99 ? 5.437 13.819 -22.891 1.00 47.41 99 ILE A C 1
ATOM 692 O O . ILE A 1 99 ? 4.383 14.392 -22.627 1.00 47.41 99 ILE A O 1
ATOM 696 N N . ALA A 1 100 ? 5.460 12.710 -23.632 1.00 57.66 100 ALA A N 1
ATOM 697 C CA . ALA A 1 100 ? 4.259 12.052 -24.139 1.00 57.66 100 ALA A CA 1
ATOM 698 C C . ALA A 1 100 ? 3.404 11.480 -22.995 1.00 57.66 100 ALA A C 1
ATOM 700 O O . ALA A 1 100 ? 2.194 11.674 -22.992 1.00 57.66 100 ALA A O 1
ATOM 701 N N . ALA A 1 101 ? 4.011 10.862 -21.977 1.00 54.03 101 ALA A N 1
ATOM 702 C CA . ALA A 1 101 ? 3.305 10.396 -20.780 1.00 54.03 101 ALA A CA 1
ATOM 703 C C . ALA A 1 101 ? 2.713 11.561 -19.960 1.00 54.03 101 ALA A C 1
ATOM 705 O O . ALA A 1 101 ? 1.603 11.461 -19.446 1.00 54.03 101 ALA A O 1
ATOM 706 N N . LEU A 1 102 ? 3.398 12.705 -19.887 1.00 52.00 102 LEU A N 1
ATOM 707 C CA . LEU A 1 102 ? 2.868 13.930 -19.276 1.00 52.00 102 LEU A CA 1
ATOM 708 C C . LEU A 1 102 ? 1.734 14.548 -20.112 1.00 52.00 102 LEU A C 1
ATOM 710 O O . LEU A 1 102 ? 0.763 15.046 -19.548 1.00 52.00 102 LEU A O 1
ATOM 714 N N . SER A 1 103 ? 1.799 14.448 -21.445 1.00 54.78 103 SER A N 1
ATOM 715 C CA . SER A 1 103 ? 0.694 14.803 -22.348 1.00 54.78 103 SER A CA 1
ATOM 716 C C . SER A 1 103 ? -0.530 13.899 -22.155 1.00 54.78 103 SER A C 1
ATOM 718 O O . SER A 1 103 ? -1.648 14.314 -22.471 1.00 54.78 103 SER A O 1
ATOM 720 N N . VAL A 1 104 ? -0.342 12.680 -21.634 1.00 55.56 104 VAL A N 1
ATOM 721 C CA . VAL A 1 104 ? -1.423 11.722 -21.368 1.00 55.56 104 VAL A CA 1
ATOM 722 C C . VAL A 1 104 ? -2.228 12.090 -20.114 1.00 55.56 104 VAL A C 1
ATOM 724 O O . VAL A 1 104 ? -3.434 11.851 -20.077 1.00 55.56 104 VAL A O 1
ATOM 727 N N . ALA A 1 105 ? -1.601 12.736 -19.123 1.00 55.75 105 ALA A N 1
ATOM 728 C CA . ALA A 1 105 ? -2.180 12.982 -17.798 1.00 55.75 105 ALA A CA 1
ATOM 729 C C . ALA A 1 105 ? -3.404 13.924 -17.773 1.00 55.75 105 ALA A C 1
ATOM 731 O O . ALA A 1 105 ? -4.068 14.012 -16.749 1.00 55.75 105 ALA A O 1
ATOM 732 N N . GLY A 1 106 ? -3.710 14.626 -18.870 1.00 59.19 106 GLY A N 1
ATOM 733 C CA . GLY A 1 106 ? -4.888 15.501 -18.985 1.00 59.19 106 GLY A CA 1
ATOM 734 C C . GLY A 1 106 ? -5.787 15.215 -20.189 1.00 59.19 106 GLY A C 1
ATOM 735 O O . GLY A 1 106 ? -6.756 15.937 -20.406 1.00 59.19 106 GLY A O 1
ATOM 736 N N . THR A 1 107 ? -5.459 14.205 -20.996 1.00 69.88 107 THR A N 1
ATOM 737 C CA . THR A 1 107 ? -6.152 13.902 -22.263 1.00 69.88 107 THR A CA 1
ATOM 738 C C . THR A 1 107 ? -6.819 12.529 -22.268 1.00 69.88 107 THR A C 1
ATOM 740 O O . THR A 1 107 ? -7.735 12.299 -23.057 1.00 69.88 107 THR A O 1
ATOM 743 N N . HIS A 1 108 ? -6.403 11.630 -21.375 1.00 81.19 108 HIS A N 1
ATOM 744 C CA . HIS A 1 108 ? -6.946 10.282 -21.256 1.00 81.19 108 HIS A CA 1
ATOM 745 C C . HIS A 1 108 ? -7.570 10.052 -19.878 1.00 81.19 108 HIS A C 1
ATOM 747 O O . HIS A 1 108 ? -7.247 10.736 -18.919 1.00 81.19 108 HIS A O 1
ATOM 753 N N . SER A 1 109 ? -8.469 9.071 -19.781 1.00 88.94 109 SER A N 1
ATOM 754 C CA . SER A 1 109 ? -9.101 8.686 -18.512 1.00 88.94 109 SER A CA 1
ATOM 755 C C . SER A 1 109 ? -8.094 8.101 -17.516 1.00 88.94 109 SER A C 1
ATOM 757 O O . SER A 1 109 ? -7.169 7.400 -17.937 1.00 88.94 109 SER A O 1
ATOM 759 N N . LEU A 1 110 ? -8.368 8.221 -16.212 1.00 89.75 110 LEU A N 1
ATOM 760 C CA . LEU A 1 110 ? -7.571 7.589 -15.150 1.00 89.75 110 LEU A CA 1
ATOM 761 C C . LEU A 1 110 ? -7.309 6.090 -15.393 1.00 89.75 110 LEU A C 1
ATOM 763 O O . LEU A 1 110 ? -6.177 5.628 -15.266 1.00 89.75 110 LEU A O 1
ATOM 767 N N . ALA A 1 111 ? -8.347 5.337 -15.773 1.00 90.94 111 ALA A N 1
ATOM 768 C CA . ALA A 1 111 ? -8.254 3.897 -16.018 1.00 90.94 111 ALA A CA 1
ATOM 769 C C . ALA A 1 111 ? -7.224 3.561 -17.107 1.00 90.94 111 ALA A C 1
ATOM 771 O O . ALA A 1 111 ? -6.404 2.667 -16.924 1.00 90.94 111 ALA A O 1
ATOM 772 N N . TYR A 1 112 ? -7.217 4.337 -18.194 1.00 90.81 112 TYR A N 1
ATOM 773 C CA . TYR A 1 112 ? -6.248 4.186 -19.278 1.00 90.81 112 TYR A CA 1
ATOM 774 C C . TYR A 1 112 ? -4.810 4.371 -18.784 1.00 90.81 112 TYR A C 1
ATOM 776 O O . TYR A 1 112 ? -3.946 3.563 -19.113 1.00 90.81 112 TYR A O 1
ATOM 784 N N . VAL A 1 113 ? -4.544 5.395 -17.967 1.00 90.50 113 VAL A N 1
ATOM 785 C CA . VAL A 1 113 ? -3.195 5.638 -17.425 1.00 90.50 113 VAL A CA 1
ATOM 786 C C . VAL A 1 113 ? -2.746 4.488 -16.520 1.00 90.50 113 VAL A C 1
ATOM 788 O O . VAL A 1 113 ? -1.600 4.050 -16.608 1.00 90.50 113 VAL A O 1
ATOM 791 N N . VAL A 1 114 ? -3.651 3.953 -15.694 1.00 93.44 114 VAL A N 1
ATOM 792 C CA . VAL A 1 114 ? -3.376 2.777 -14.848 1.00 93.44 114 VAL A CA 1
ATOM 793 C C . VAL A 1 114 ? -3.096 1.530 -15.696 1.00 93.44 114 VAL A C 1
ATOM 795 O O . VAL A 1 114 ? -2.160 0.792 -15.393 1.00 93.44 114 VAL A O 1
ATOM 798 N N . ASP A 1 115 ? -3.838 1.311 -16.783 1.00 93.25 115 ASP A N 1
ATOM 799 C CA . ASP A 1 115 ? -3.581 0.194 -17.701 1.00 93.25 115 ASP A CA 1
ATOM 800 C C . ASP A 1 115 ? -2.237 0.349 -18.429 1.00 93.25 115 ASP A C 1
ATOM 802 O O . ASP A 1 115 ? -1.500 -0.626 -18.569 1.00 93.25 115 ASP A O 1
ATOM 806 N N . GLN A 1 116 ? -1.858 1.569 -18.829 1.00 92.00 116 GLN A N 1
ATOM 807 C CA . GLN A 1 116 ? -0.525 1.827 -19.385 1.00 92.00 116 GLN A CA 1
ATOM 808 C C . GLN A 1 116 ? 0.584 1.535 -18.368 1.00 92.00 116 GLN A C 1
ATOM 810 O O . GLN A 1 116 ? 1.640 1.027 -18.745 1.00 92.00 116 GLN A O 1
ATOM 815 N N . LEU A 1 117 ? 0.347 1.804 -17.082 1.00 92.56 117 LEU A N 1
ATOM 816 C CA . LEU A 1 117 ? 1.292 1.473 -16.019 1.00 92.56 117 LEU A CA 1
ATOM 817 C C . LEU A 1 117 ? 1.481 -0.052 -15.876 1.00 92.56 117 LEU A C 1
ATOM 819 O O . LEU A 1 117 ? 2.620 -0.506 -15.772 1.00 92.56 117 LEU A O 1
ATOM 823 N N . ASP A 1 118 ? 0.401 -0.845 -15.947 1.00 95.12 118 ASP A N 1
ATOM 824 C CA . ASP A 1 118 ? 0.484 -2.320 -15.997 1.00 95.12 118 ASP A CA 1
ATOM 825 C C . ASP A 1 118 ? 1.241 -2.803 -17.239 1.00 95.12 118 ASP A C 1
ATOM 827 O O . ASP A 1 118 ? 2.132 -3.651 -17.149 1.00 95.12 118 ASP A O 1
ATOM 831 N N . MET A 1 119 ? 0.948 -2.225 -18.406 1.00 92.94 119 MET A N 1
ATOM 832 C CA . MET A 1 119 ? 1.660 -2.559 -19.641 1.00 92.94 119 MET A CA 1
ATOM 833 C C . MET A 1 119 ? 3.159 -2.260 -19.529 1.00 92.94 119 MET A C 1
ATOM 835 O O . MET A 1 119 ? 3.976 -3.104 -19.900 1.00 92.94 119 MET A O 1
ATOM 839 N N . ALA A 1 120 ? 3.540 -1.108 -18.976 1.00 90.69 120 ALA A N 1
ATOM 840 C CA . ALA A 1 120 ? 4.941 -0.753 -18.772 1.00 90.69 120 ALA A CA 1
ATOM 841 C C . ALA A 1 120 ? 5.650 -1.722 -17.812 1.00 90.69 120 ALA A C 1
ATOM 843 O O . ALA A 1 120 ? 6.774 -2.139 -18.095 1.00 90.69 120 ALA A O 1
ATOM 844 N N . ALA A 1 121 ? 4.987 -2.151 -16.733 1.00 94.06 121 ALA A N 1
ATOM 845 C CA . ALA A 1 121 ? 5.534 -3.151 -15.814 1.00 94.06 121 ALA A CA 1
ATOM 846 C C . ALA A 1 121 ? 5.791 -4.500 -16.515 1.00 94.06 121 ALA A C 1
ATOM 848 O O . ALA A 1 121 ? 6.844 -5.107 -16.334 1.00 94.06 121 ALA A O 1
ATOM 849 N N . ARG A 1 122 ? 4.896 -4.943 -17.407 1.00 94.56 122 ARG A N 1
ATOM 850 C CA . ARG A 1 122 ? 5.113 -6.162 -18.217 1.00 94.56 122 ARG A CA 1
ATOM 851 C C . ARG A 1 122 ? 6.302 -6.040 -19.170 1.00 94.56 122 ARG A C 1
ATOM 853 O O . ARG A 1 122 ? 7.011 -7.019 -19.410 1.00 94.56 122 ARG A O 1
ATOM 860 N N . VAL A 1 123 ? 6.541 -4.847 -19.719 1.00 94.31 123 VAL A N 1
ATOM 861 C CA . VAL A 1 123 ? 7.722 -4.587 -20.559 1.00 94.31 123 VAL A CA 1
ATOM 862 C C . VAL A 1 123 ? 9.003 -4.642 -19.723 1.00 94.31 123 VAL A C 1
ATOM 864 O O . VAL A 1 123 ? 9.997 -5.202 -20.189 1.00 94.31 123 VAL A O 1
ATOM 867 N N . VAL A 1 124 ? 8.980 -4.127 -18.487 1.00 92.25 124 VAL A N 1
ATOM 868 C CA . VAL A 1 124 ? 10.096 -4.250 -17.531 1.00 92.25 124 VAL A CA 1
ATOM 869 C C . VAL A 1 124 ? 10.405 -5.718 -17.242 1.00 92.25 124 VAL A C 1
ATOM 871 O O . VAL A 1 124 ? 11.554 -6.132 -17.394 1.00 92.25 124 VAL A O 1
ATOM 874 N N . ASP A 1 125 ? 9.391 -6.513 -16.901 1.00 94.62 125 ASP A N 1
ATOM 875 C CA . ASP A 1 125 ? 9.527 -7.954 -16.660 1.00 94.62 125 ASP A CA 1
ATOM 876 C C . ASP A 1 125 ? 10.120 -8.696 -17.871 1.00 94.62 125 ASP A C 1
ATOM 878 O O . ASP A 1 125 ? 11.111 -9.425 -17.759 1.00 94.62 125 ASP A O 1
ATOM 882 N N . THR A 1 126 ? 9.589 -8.429 -19.067 1.00 94.00 126 THR A N 1
ATOM 883 C CA . THR A 1 126 ? 10.097 -9.020 -20.316 1.00 94.00 126 THR A CA 1
ATOM 884 C C . THR A 1 126 ? 11.565 -8.650 -20.550 1.00 94.00 126 THR A C 1
ATOM 886 O O . THR A 1 126 ? 12.387 -9.503 -20.898 1.00 94.00 126 THR A O 1
ATOM 889 N N . ALA A 1 127 ? 11.930 -7.382 -20.337 1.00 90.25 127 ALA A N 1
ATOM 890 C CA . ALA A 1 127 ? 13.302 -6.917 -20.502 1.00 90.25 127 ALA A CA 1
ATOM 891 C C . ALA A 1 127 ? 14.254 -7.544 -19.469 1.00 90.25 127 ALA A C 1
ATOM 893 O O . ALA A 1 127 ? 15.355 -7.962 -19.834 1.00 90.25 127 ALA A O 1
ATOM 894 N N . ALA A 1 128 ? 13.832 -7.666 -18.207 1.00 90.81 128 ALA A N 1
ATOM 895 C CA . ALA A 1 128 ? 14.607 -8.319 -17.154 1.00 90.81 128 ALA A CA 1
ATOM 896 C C . ALA A 1 128 ? 14.806 -9.813 -17.452 1.00 90.81 128 ALA A C 1
ATOM 898 O O . ALA A 1 128 ? 15.922 -10.325 -17.349 1.00 90.81 128 ALA A O 1
ATOM 899 N N . THR A 1 129 ? 13.759 -10.491 -17.925 1.00 92.88 129 THR A N 1
ATOM 900 C CA . THR A 1 129 ? 13.819 -11.892 -18.359 1.00 92.88 129 THR A CA 1
ATOM 901 C C . THR A 1 129 ? 14.807 -12.081 -19.509 1.00 92.88 129 THR A C 1
ATOM 903 O O . THR A 1 129 ? 15.635 -12.991 -19.470 1.00 92.88 129 THR A O 1
ATOM 906 N N . HIS A 1 130 ? 14.805 -11.193 -20.507 1.00 90.88 130 HIS A N 1
ATOM 907 C CA . HIS A 1 130 ? 15.789 -11.241 -21.592 1.00 90.88 130 HIS A CA 1
ATOM 908 C C . HIS A 1 130 ? 17.228 -11.052 -21.097 1.00 90.88 130 HIS A C 1
ATOM 910 O O . HIS A 1 130 ? 18.126 -11.756 -21.563 1.00 90.88 130 HIS A O 1
ATOM 916 N N . VAL A 1 131 ? 17.461 -10.147 -20.140 1.00 87.31 131 VAL A N 1
ATOM 917 C CA . VAL A 1 131 ? 18.779 -9.992 -19.503 1.00 87.31 131 VAL A CA 1
ATOM 918 C C . VAL A 1 131 ? 19.176 -11.285 -18.783 1.00 87.31 131 VAL A C 1
ATOM 920 O O . VAL A 1 131 ? 20.277 -11.786 -19.006 1.00 87.31 131 VAL A O 1
ATOM 923 N N . ALA A 1 132 ? 18.283 -11.874 -17.985 1.00 88.75 132 ALA A N 1
ATOM 924 C CA . ALA A 1 132 ? 18.553 -13.101 -17.231 1.00 88.75 132 ALA A CA 1
ATOM 925 C C . ALA A 1 132 ? 18.893 -14.301 -18.137 1.00 88.75 132 ALA A C 1
ATOM 927 O O . ALA A 1 132 ? 19.872 -15.019 -17.901 1.00 88.75 132 ALA A O 1
ATOM 928 N N . LEU A 1 133 ? 18.115 -14.493 -19.208 1.00 87.44 133 LEU A N 1
ATOM 929 C CA . LEU A 1 133 ? 18.338 -15.550 -20.198 1.00 87.44 133 LEU A CA 1
ATOM 930 C C . LEU A 1 133 ? 19.652 -15.346 -20.948 1.00 87.44 133 LEU A C 1
ATOM 932 O O . LEU A 1 133 ? 20.437 -16.283 -21.083 1.00 87.44 133 LEU A O 1
ATOM 936 N N . SER A 1 134 ? 19.915 -14.112 -21.383 1.00 84.38 134 SER A N 1
ATOM 937 C CA . SER A 1 134 ? 21.145 -13.779 -22.095 1.00 84.38 134 SER A CA 1
ATOM 938 C C . SER A 1 134 ? 22.364 -14.076 -21.231 1.00 84.38 134 SER A C 1
ATOM 940 O O . SER A 1 134 ? 23.234 -14.833 -21.654 1.00 84.38 134 SER A O 1
ATOM 942 N N . PHE A 1 135 ? 22.384 -13.615 -19.977 1.00 79.06 135 PHE A N 1
ATOM 943 C CA . PHE A 1 135 ? 23.491 -13.868 -19.051 1.00 79.06 135 PHE A CA 1
ATOM 944 C C . PHE A 1 135 ? 23.716 -15.352 -18.738 1.00 79.06 135 PHE A C 1
ATOM 946 O O . PHE A 1 135 ? 24.861 -15.751 -18.532 1.00 79.06 135 PHE A O 1
ATOM 953 N N . SER A 1 136 ? 22.666 -16.176 -18.789 1.00 78.88 136 SER A N 1
ATOM 954 C CA . SER A 1 136 ? 22.789 -17.635 -18.651 1.00 78.88 136 SER A CA 1
ATOM 955 C C . SER A 1 136 ? 23.551 -18.280 -19.824 1.00 78.88 136 SER A C 1
ATOM 957 O O . SER A 1 136 ? 24.116 -19.363 -19.672 1.00 78.88 136 SER A O 1
ATOM 959 N N . SER A 1 137 ? 23.598 -17.613 -20.984 1.00 76.94 137 SER A N 1
ATOM 960 C CA . SER A 1 137 ? 24.297 -18.056 -22.206 1.00 76.94 137 SER A CA 1
ATOM 961 C C . SER A 1 137 ? 25.680 -17.425 -22.422 1.00 76.94 137 SER A C 1
ATOM 963 O O . SER A 1 137 ? 26.327 -17.686 -23.430 1.00 76.94 137 SER A O 1
ATOM 965 N N . LYS A 1 138 ? 26.165 -16.652 -21.446 1.00 74.00 138 LYS A N 1
ATOM 966 C CA . LYS A 1 138 ? 27.444 -15.932 -21.464 1.00 74.00 138 LYS A CA 1
ATOM 967 C C . LYS A 1 138 ? 27.622 -14.896 -22.593 1.00 74.00 138 LYS A C 1
ATOM 969 O O . LYS A 1 138 ? 28.491 -15.066 -23.446 1.00 74.00 138 LYS A O 1
ATOM 974 N N . PRO A 1 139 ? 26.861 -13.790 -22.578 1.00 72.62 139 PRO A N 1
ATOM 975 C CA . PRO A 1 139 ? 26.853 -12.826 -23.660 1.00 72.62 139 PRO A CA 1
ATOM 976 C C . PRO A 1 139 ? 28.103 -11.949 -23.621 1.00 72.62 139 PRO A C 1
ATOM 978 O O . PRO A 1 139 ? 28.637 -11.609 -22.558 1.00 72.62 139 PRO A O 1
ATOM 981 N N . THR A 1 140 ? 28.547 -11.525 -24.798 1.00 72.06 140 THR A N 1
ATOM 982 C CA . THR A 1 140 ? 29.592 -10.511 -24.939 1.00 72.06 140 THR A CA 1
ATOM 983 C C . THR A 1 140 ? 29.091 -9.138 -24.474 1.00 72.06 140 THR A C 1
ATOM 985 O O . THR A 1 140 ? 27.892 -8.889 -24.312 1.00 72.06 140 THR A O 1
ATOM 988 N N . ILE A 1 141 ? 30.016 -8.193 -24.272 1.00 66.31 141 ILE A N 1
ATOM 989 C CA . ILE A 1 141 ? 29.670 -6.806 -23.912 1.00 66.31 141 ILE A CA 1
ATOM 990 C C . ILE A 1 141 ? 28.788 -6.161 -24.994 1.00 66.31 141 ILE A C 1
ATOM 992 O O . ILE A 1 141 ? 27.828 -5.466 -24.665 1.00 66.31 141 ILE A O 1
ATOM 996 N N . VAL A 1 142 ? 29.083 -6.426 -26.270 1.00 70.38 142 VAL A N 1
ATOM 997 C CA . VAL A 1 142 ? 28.332 -5.887 -27.415 1.00 70.38 142 VAL A CA 1
ATOM 998 C C . VAL A 1 142 ? 26.891 -6.403 -27.420 1.00 70.38 142 VAL A C 1
ATOM 1000 O O . VAL A 1 142 ? 25.970 -5.626 -27.652 1.00 70.38 142 VAL A O 1
ATOM 1003 N N . GLU A 1 143 ? 26.681 -7.676 -27.081 1.00 74.88 143 GLU A N 1
ATOM 1004 C CA . GLU A 1 143 ? 25.347 -8.289 -26.981 1.00 74.88 143 GLU A CA 1
ATOM 1005 C C . GLU A 1 143 ? 24.578 -7.842 -25.728 1.00 74.88 143 GLU A C 1
ATOM 1007 O O . GLU A 1 143 ? 23.351 -7.749 -25.743 1.00 74.88 143 GLU A O 1
ATOM 1012 N N . SER A 1 144 ? 25.288 -7.521 -24.643 1.00 72.25 144 SER A N 1
ATOM 1013 C CA . SER A 1 144 ? 24.683 -7.140 -23.359 1.00 72.25 144 SER A CA 1
ATOM 1014 C C . SER A 1 144 ? 24.204 -5.687 -23.321 1.00 72.25 144 SER A C 1
ATOM 1016 O O . SER A 1 144 ? 23.168 -5.390 -22.725 1.00 72.25 144 SER A O 1
ATOM 1018 N N . ASN A 1 145 ? 24.930 -4.770 -23.965 1.00 74.50 145 ASN A N 1
ATOM 1019 C CA . ASN A 1 145 ? 24.603 -3.341 -23.997 1.00 74.50 145 ASN A CA 1
ATOM 1020 C C . ASN A 1 145 ? 23.161 -3.029 -24.454 1.00 74.50 145 ASN A C 1
ATOM 1022 O O . ASN A 1 145 ? 22.463 -2.313 -23.730 1.00 74.50 145 ASN A O 1
ATOM 1026 N N . PRO A 1 146 ? 22.657 -3.556 -25.590 1.00 82.19 146 PRO A N 1
ATOM 1027 C CA . PRO A 1 146 ? 21.291 -3.270 -26.028 1.00 82.19 146 PRO A CA 1
ATOM 1028 C C . PRO A 1 146 ? 20.227 -3.858 -25.091 1.00 82.19 146 PRO A C 1
ATOM 1030 O O . PRO A 1 146 ? 19.123 -3.323 -25.020 1.00 82.19 146 PRO A O 1
ATOM 1033 N N . LEU A 1 147 ? 20.531 -4.932 -24.353 1.00 82.62 147 LEU A N 1
ATOM 1034 C CA . LEU A 1 147 ? 19.601 -5.523 -23.385 1.00 82.62 147 LEU A CA 1
ATOM 1035 C C . LEU A 1 147 ? 19.437 -4.629 -22.154 1.00 82.62 147 LEU A C 1
ATOM 1037 O O . LEU A 1 147 ? 18.312 -4.348 -21.745 1.00 82.62 147 LEU A O 1
ATOM 1041 N N . PHE A 1 148 ? 20.544 -4.112 -21.615 1.00 80.12 148 PHE A N 1
ATOM 1042 C CA . PHE A 1 148 ? 20.495 -3.153 -20.512 1.00 80.12 148 PHE A CA 1
ATOM 1043 C C . PHE A 1 148 ? 19.852 -1.827 -20.919 1.00 80.12 148 PHE A C 1
ATOM 1045 O O . PHE A 1 148 ? 19.071 -1.277 -20.146 1.00 80.12 148 PHE A O 1
ATOM 1052 N N . ALA A 1 149 ? 20.111 -1.344 -22.138 1.00 77.50 149 ALA A N 1
ATOM 1053 C CA . ALA A 1 149 ? 19.450 -0.152 -22.664 1.00 77.50 149 ALA A CA 1
ATOM 1054 C C . ALA A 1 149 ? 17.922 -0.335 -22.748 1.00 77.50 149 ALA A C 1
ATOM 1056 O O . ALA A 1 149 ? 17.174 0.558 -22.355 1.00 77.50 149 ALA A O 1
ATOM 1057 N N . LYS A 1 150 ? 17.448 -1.511 -23.187 1.00 83.00 150 LYS A N 1
ATOM 1058 C CA . LYS A 1 150 ? 16.013 -1.844 -23.207 1.00 83.00 150 LYS A CA 1
ATOM 1059 C C . LYS A 1 150 ? 15.406 -1.910 -21.806 1.00 83.00 150 LYS A C 1
ATOM 1061 O O . LYS A 1 150 ? 14.338 -1.346 -21.594 1.00 83.00 150 LYS A O 1
ATOM 1066 N N . LEU A 1 151 ? 16.082 -2.562 -20.856 1.00 84.88 151 LEU A N 1
ATOM 1067 C CA . LEU A 1 151 ? 15.621 -2.642 -19.465 1.00 84.88 151 LEU A CA 1
ATOM 1068 C C . LEU A 1 151 ? 15.507 -1.251 -18.829 1.00 84.88 151 LEU A C 1
ATOM 1070 O O . LEU A 1 151 ? 14.507 -0.931 -18.192 1.00 84.88 151 LEU A O 1
ATOM 1074 N N . LEU A 1 152 ? 16.506 -0.402 -19.058 1.00 79.00 152 LEU A N 1
ATOM 1075 C CA . LEU A 1 152 ? 16.500 0.980 -18.603 1.00 79.00 152 LEU A CA 1
ATOM 1076 C C . LEU A 1 152 ? 15.357 1.796 -19.219 1.00 79.00 152 LEU A C 1
ATOM 1078 O O . LEU A 1 152 ? 14.682 2.542 -18.507 1.00 79.00 152 LEU A O 1
ATOM 1082 N N . ALA A 1 153 ? 15.157 1.685 -20.533 1.00 78.81 153 ALA A N 1
ATOM 1083 C CA . ALA A 1 153 ? 14.090 2.392 -21.229 1.00 78.81 153 ALA A CA 1
ATOM 1084 C C . ALA A 1 153 ? 12.713 1.970 -20.691 1.00 78.81 153 ALA A C 1
ATOM 1086 O O . ALA A 1 153 ? 11.876 2.826 -20.408 1.00 78.81 153 ALA A O 1
ATOM 1087 N N . ALA A 1 154 ? 12.515 0.669 -20.449 1.00 84.75 154 ALA A N 1
ATOM 1088 C CA . ALA A 1 154 ? 11.303 0.139 -19.831 1.00 84.75 154 ALA A CA 1
ATOM 1089 C C . ALA A 1 154 ? 11.081 0.705 -18.417 1.00 84.75 154 ALA A C 1
ATOM 1091 O O . ALA A 1 154 ? 10.002 1.212 -18.113 1.00 84.75 154 ALA A O 1
ATOM 1092 N N . ALA A 1 155 ? 12.117 0.697 -17.572 1.00 82.00 155 ALA A N 1
ATOM 1093 C CA . ALA A 1 155 ? 12.039 1.239 -16.215 1.00 82.00 155 ALA A CA 1
ATOM 1094 C C . ALA A 1 155 ? 11.773 2.758 -16.205 1.00 82.00 155 ALA A C 1
ATOM 1096 O O . ALA A 1 155 ? 11.014 3.260 -15.377 1.00 82.00 155 ALA A O 1
ATOM 1097 N N . SER A 1 156 ? 12.351 3.492 -17.159 1.00 77.56 156 SER A N 1
ATOM 1098 C CA . SER A 1 156 ? 12.134 4.937 -17.317 1.00 77.56 156 SER A CA 1
ATOM 1099 C C . SER A 1 156 ? 10.709 5.250 -17.786 1.00 77.56 156 SER A C 1
ATOM 1101 O O . SER A 1 156 ? 10.089 6.198 -17.298 1.00 77.56 156 SER A O 1
ATOM 1103 N N . SER A 1 157 ? 10.158 4.432 -18.689 1.00 80.75 157 SER A N 1
ATOM 1104 C CA . SER A 1 157 ? 8.759 4.525 -19.118 1.00 80.75 157 SER A CA 1
ATOM 1105 C C . SER A 1 157 ? 7.799 4.291 -17.946 1.00 80.75 157 SER A C 1
ATOM 1107 O O . SER A 1 157 ? 6.897 5.102 -17.731 1.00 80.75 157 SER A O 1
ATOM 1109 N N . LEU A 1 158 ? 8.055 3.268 -17.119 1.00 84.56 158 LEU A N 1
ATOM 1110 C CA . LEU A 1 158 ? 7.284 3.001 -15.902 1.00 84.56 158 LEU A CA 1
ATOM 1111 C C . LEU A 1 158 ? 7.314 4.196 -14.931 1.00 84.56 158 LEU A C 1
ATOM 1113 O O . LEU A 1 158 ? 6.263 4.633 -14.464 1.00 84.56 158 LEU A O 1
ATOM 1117 N N . ALA A 1 159 ? 8.496 4.766 -14.663 1.00 79.56 159 ALA A N 1
ATOM 1118 C CA . ALA A 1 159 ? 8.631 5.952 -13.811 1.00 79.56 159 ALA A CA 1
ATOM 1119 C C . ALA A 1 159 ? 7.868 7.165 -14.365 1.00 79.56 159 ALA A C 1
ATOM 1121 O O . ALA A 1 159 ? 7.226 7.896 -13.610 1.00 79.56 159 ALA A O 1
ATOM 1122 N N . SER A 1 160 ? 7.914 7.366 -15.683 1.00 77.88 160 SER A N 1
ATOM 1123 C CA . SER A 1 160 ? 7.227 8.476 -16.350 1.00 77.88 160 SER A CA 1
ATOM 1124 C C . SER A 1 160 ? 5.708 8.349 -16.256 1.00 77.88 160 SER A C 1
ATOM 1126 O O . SER 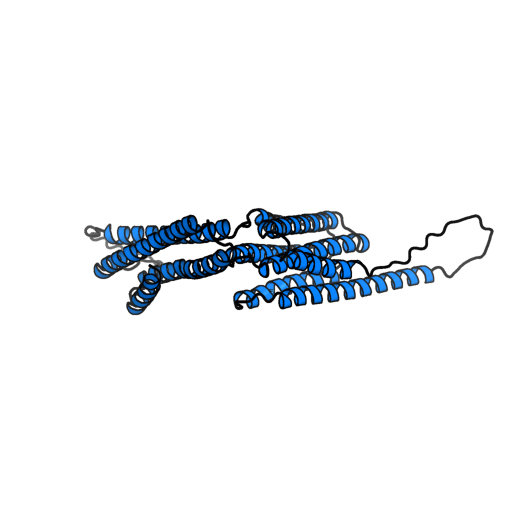A 1 160 ? 5.025 9.322 -15.944 1.00 77.88 160 SER A O 1
ATOM 1128 N N . LEU A 1 161 ? 5.177 7.142 -16.461 1.00 83.62 161 LEU A N 1
ATOM 1129 C CA . LEU A 1 161 ? 3.751 6.857 -16.300 1.00 83.62 161 LEU A CA 1
ATOM 1130 C C . LEU A 1 161 ? 3.300 6.980 -14.841 1.00 83.62 161 LEU A C 1
ATOM 1132 O O . LEU A 1 161 ? 2.211 7.484 -14.584 1.00 83.62 161 LEU A O 1
ATOM 1136 N N . ALA A 1 162 ? 4.140 6.589 -13.879 1.00 83.62 162 ALA A N 1
ATOM 1137 C CA . ALA A 1 162 ? 3.855 6.793 -12.461 1.00 83.62 162 ALA A CA 1
ATOM 1138 C C . ALA A 1 162 ? 3.774 8.288 -12.107 1.00 83.62 162 ALA A C 1
ATOM 1140 O O . ALA A 1 162 ? 2.851 8.707 -11.410 1.00 83.62 162 ALA A O 1
ATOM 1141 N N . ALA A 1 163 ? 4.697 9.103 -12.629 1.00 78.31 163 ALA A N 1
ATOM 1142 C CA . ALA A 1 163 ? 4.656 10.554 -12.460 1.00 78.31 163 ALA A CA 1
ATOM 1143 C C . ALA A 1 163 ? 3.411 11.172 -13.121 1.00 78.31 163 ALA A C 1
ATOM 1145 O O . ALA A 1 163 ? 2.765 12.030 -12.522 1.00 78.31 163 ALA A O 1
ATOM 1146 N N . ALA A 1 164 ? 3.040 10.701 -14.316 1.00 80.06 164 ALA A N 1
ATOM 1147 C CA . ALA A 1 164 ? 1.826 11.123 -15.013 1.00 80.06 164 ALA A CA 1
ATOM 1148 C C . ALA A 1 164 ? 0.554 10.784 -14.220 1.00 80.06 164 ALA A C 1
ATOM 1150 O O . ALA A 1 164 ? -0.320 11.636 -14.076 1.00 80.06 164 ALA A O 1
ATOM 1151 N N . LEU A 1 165 ? 0.468 9.573 -13.657 1.00 85.31 165 LEU A N 1
ATOM 1152 C CA . LEU A 1 165 ? -0.648 9.155 -12.806 1.00 85.31 165 LEU A CA 1
ATOM 1153 C C . LEU A 1 165 ? -0.781 10.055 -11.577 1.00 85.31 165 LEU A C 1
ATOM 1155 O O . LEU A 1 165 ? -1.883 10.467 -11.233 1.00 85.31 165 LEU A O 1
ATOM 1159 N N . GLN A 1 166 ? 0.332 10.384 -10.926 1.00 84.38 166 GLN A N 1
ATOM 1160 C CA . GLN A 1 166 ? 0.311 11.186 -9.709 1.00 84.38 166 GLN A CA 1
ATOM 1161 C C . GLN A 1 166 ? -0.256 12.597 -9.926 1.00 84.38 166 GLN A C 1
ATOM 1163 O O . GLN A 1 166 ? -0.964 13.117 -9.064 1.00 84.38 166 GLN A O 1
ATOM 1168 N N . ILE A 1 167 ? 0.077 13.230 -11.053 1.00 80.75 167 ILE A N 1
ATOM 1169 C CA . ILE A 1 167 ? -0.397 14.583 -11.375 1.00 80.75 167 ILE A CA 1
ATOM 1170 C C . ILE A 1 167 ? -1.733 14.582 -12.129 1.00 80.75 167 ILE A C 1
ATOM 1172 O O . ILE A 1 167 ? -2.239 15.650 -12.471 1.00 80.75 167 ILE A O 1
ATOM 1176 N N . HIS A 1 168 ? -2.293 13.405 -12.416 1.00 85.50 168 HIS A N 1
ATOM 1177 C CA . HIS A 1 168 ? -3.549 13.275 -13.138 1.00 85.50 168 HIS A CA 1
ATOM 1178 C C . HIS A 1 168 ? -4.691 13.907 -12.319 1.00 85.50 168 HIS A C 1
ATOM 1180 O O . HIS A 1 168 ? -4.858 13.564 -11.145 1.00 85.50 168 HIS A O 1
ATOM 1186 N N . PRO A 1 169 ? -5.526 14.784 -12.906 1.00 83.81 169 PRO A N 1
ATOM 1187 C CA . PRO A 1 169 ? -6.519 15.567 -12.166 1.00 83.81 169 PRO A CA 1
ATOM 1188 C C . PRO A 1 169 ? -7.590 14.697 -11.496 1.00 83.81 169 PRO A C 1
ATOM 1190 O O . PRO A 1 169 ? -8.105 15.043 -10.436 1.00 83.81 169 PRO A O 1
ATOM 1193 N N . GLU A 1 170 ? -7.905 13.542 -12.087 1.00 87.38 170 GLU A N 1
ATOM 1194 C CA . GLU A 1 170 ? -8.845 12.578 -11.506 1.00 87.38 170 GLU A CA 1
ATOM 1195 C C . GLU A 1 170 ? -8.183 11.572 -10.553 1.00 87.38 170 GLU A C 1
ATOM 1197 O O . GLU A 1 170 ? -8.887 10.739 -9.988 1.00 87.38 170 GLU A O 1
ATOM 1202 N N . CYS A 1 171 ? -6.857 11.573 -10.377 1.00 88.88 171 CYS A N 1
ATOM 1203 C CA . CYS A 1 171 ? -6.206 10.587 -9.515 1.00 88.88 171 CYS A CA 1
ATOM 1204 C C . CYS A 1 171 ? -6.388 10.960 -8.041 1.00 88.88 171 CYS A C 1
ATOM 1206 O O . CYS A 1 171 ? -5.831 11.937 -7.542 1.00 88.88 171 CYS A O 1
ATOM 1208 N N . SER A 1 172 ? -7.144 10.141 -7.312 1.00 90.75 172 SER A N 1
ATOM 1209 C CA . SER A 1 172 ? -7.228 10.257 -5.857 1.00 90.75 172 SER A CA 1
ATOM 1210 C C . SER A 1 172 ? -5.973 9.715 -5.162 1.00 90.75 172 SER A C 1
ATOM 1212 O O . SER A 1 172 ? -5.216 8.904 -5.705 1.00 90.75 172 SER A O 1
ATOM 1214 N N . ARG A 1 173 ? -5.769 10.139 -3.914 1.00 90.00 173 ARG A N 1
ATOM 1215 C CA . ARG A 1 173 ? -4.669 9.698 -3.055 1.00 90.00 173 ARG A CA 1
ATOM 1216 C C . ARG A 1 173 ? -4.663 8.177 -2.834 1.00 90.00 173 ARG A C 1
ATOM 1218 O O . ARG A 1 173 ? -3.573 7.619 -2.924 1.00 90.00 173 ARG A O 1
ATOM 1225 N N . PRO A 1 174 ? -5.810 7.488 -2.648 1.00 91.38 174 PRO A N 1
ATOM 1226 C CA . PRO A 1 174 ? -5.862 6.025 -2.632 1.00 91.38 174 PRO A CA 1
ATOM 1227 C C . PRO A 1 174 ? -5.268 5.365 -3.878 1.00 91.38 174 PRO A C 1
ATOM 1229 O O . PRO A 1 174 ? -4.388 4.515 -3.767 1.00 91.38 174 PRO A O 1
ATOM 1232 N N . VAL A 1 175 ? -5.699 5.777 -5.079 1.00 92.88 175 VAL A N 1
ATOM 1233 C CA . VAL A 1 175 ? -5.195 5.206 -6.345 1.00 92.88 175 VAL A CA 1
ATOM 1234 C C . VAL A 1 175 ? -3.686 5.396 -6.443 1.00 92.88 175 VAL A C 1
ATOM 1236 O O . VAL A 1 175 ? -2.953 4.441 -6.711 1.00 92.88 175 VAL A O 1
ATOM 1239 N N . TRP A 1 176 ? -3.215 6.611 -6.152 1.00 93.06 176 TRP A N 1
ATOM 1240 C CA . TRP A 1 176 ? -1.789 6.900 -6.130 1.00 93.06 176 TRP A CA 1
ATOM 1241 C C . TRP A 1 176 ? -1.041 6.052 -5.099 1.00 93.06 176 TRP A C 1
ATOM 1243 O O . TRP A 1 176 ? 0.012 5.513 -5.417 1.00 93.06 176 TRP A O 1
ATOM 1253 N N . ASN A 1 177 ? -1.565 5.885 -3.884 1.00 89.94 177 ASN A N 1
ATOM 1254 C CA . ASN A 1 177 ? -0.918 5.086 -2.847 1.00 89.94 177 ASN A CA 1
ATOM 1255 C C . ASN A 1 177 ? -0.747 3.622 -3.272 1.00 89.94 177 ASN A C 1
ATOM 1257 O O . ASN A 1 177 ? 0.347 3.082 -3.100 1.00 89.94 177 ASN A O 1
ATOM 1261 N N . TYR A 1 178 ? -1.768 3.014 -3.888 1.00 93.62 178 TYR A N 1
ATOM 1262 C CA . TYR A 1 178 ? -1.653 1.669 -4.459 1.00 93.62 178 TYR A CA 1
ATOM 1263 C C . TYR A 1 178 ? -0.563 1.602 -5.535 1.00 93.62 178 TYR A C 1
ATOM 1265 O O . TYR A 1 178 ? 0.311 0.739 -5.465 1.00 93.62 178 TYR A O 1
ATOM 1273 N N . ALA A 1 179 ? -0.572 2.527 -6.499 1.00 92.06 179 ALA A N 1
ATOM 1274 C CA . ALA A 1 179 ? 0.420 2.555 -7.573 1.00 92.06 179 ALA A CA 1
ATOM 1275 C C . ALA A 1 179 ? 1.843 2.786 -7.043 1.00 92.06 179 ALA A C 1
ATOM 1277 O O . ALA A 1 179 ? 2.764 2.056 -7.397 1.00 92.06 179 ALA A O 1
ATOM 1278 N N . LYS A 1 180 ? 2.013 3.752 -6.137 1.00 88.25 180 LYS A N 1
ATOM 1279 C CA . LYS A 1 180 ? 3.282 4.118 -5.500 1.00 88.25 180 LYS A CA 1
ATOM 1280 C C . LYS A 1 180 ? 3.953 2.916 -4.840 1.00 88.25 180 LYS A C 1
ATOM 1282 O O . LYS A 1 180 ? 5.148 2.710 -5.038 1.00 88.25 180 LYS A O 1
ATOM 1287 N N . VAL A 1 181 ? 3.198 2.115 -4.081 1.00 88.94 181 VAL A N 1
ATOM 1288 C CA . VAL A 1 181 ? 3.726 0.903 -3.432 1.00 88.94 181 VAL A CA 1
ATOM 1289 C C . VAL A 1 181 ? 4.266 -0.084 -4.470 1.00 88.94 181 VAL A C 1
ATOM 1291 O O . VAL A 1 181 ? 5.382 -0.571 -4.304 1.00 88.94 181 VAL A O 1
ATOM 1294 N N . GLN A 1 182 ? 3.528 -0.331 -5.558 1.00 93.81 182 GLN A N 1
ATOM 1295 C CA . GLN A 1 182 ? 3.965 -1.276 -6.595 1.00 93.81 182 GLN A CA 1
ATOM 1296 C C . GLN A 1 182 ? 5.141 -0.751 -7.422 1.00 93.81 182 GLN A C 1
ATOM 1298 O O . GLN A 1 182 ? 6.061 -1.504 -7.732 1.00 93.81 182 GLN A O 1
ATOM 1303 N N . VAL A 1 183 ? 5.163 0.550 -7.725 1.00 87.69 183 VAL A N 1
ATOM 1304 C CA . VAL A 1 183 ? 6.287 1.204 -8.408 1.00 87.69 183 VAL A CA 1
ATOM 1305 C C . VAL A 1 183 ? 7.566 1.048 -7.594 1.00 87.69 183 VAL A C 1
ATOM 1307 O O . VAL A 1 183 ? 8.572 0.593 -8.134 1.00 87.69 183 VAL A O 1
ATOM 1310 N N . PHE A 1 184 ? 7.533 1.337 -6.290 1.00 84.31 184 PHE A N 1
ATOM 1311 C CA . PHE A 1 184 ? 8.710 1.146 -5.442 1.00 84.31 184 PHE A CA 1
ATOM 1312 C C . PHE A 1 184 ? 9.118 -0.319 -5.312 1.00 84.31 184 PHE A C 1
ATOM 1314 O O . PHE A 1 184 ? 10.299 -0.613 -5.461 1.00 84.31 184 PHE A O 1
ATOM 1321 N N . ALA A 1 185 ? 8.168 -1.236 -5.114 1.00 87.38 185 ALA A N 1
ATOM 1322 C CA . ALA A 1 185 ? 8.470 -2.665 -5.050 1.00 87.38 185 ALA A CA 1
ATOM 1323 C C . ALA A 1 185 ? 9.127 -3.175 -6.346 1.00 87.38 185 ALA A C 1
ATOM 1325 O O . ALA A 1 185 ? 10.074 -3.955 -6.294 1.00 87.38 185 ALA A O 1
ATOM 1326 N N . CYS A 1 186 ? 8.678 -2.694 -7.509 1.00 89.81 186 CYS A N 1
ATOM 1327 C CA . CYS A 1 186 ? 9.299 -3.002 -8.795 1.00 89.81 186 CYS A CA 1
ATOM 1328 C C . CYS A 1 186 ? 10.730 -2.464 -8.891 1.00 89.81 186 CYS A C 1
ATOM 1330 O O . CYS A 1 186 ? 11.612 -3.163 -9.385 1.00 89.81 186 CYS A O 1
ATOM 1332 N N . PHE A 1 187 ? 10.983 -1.238 -8.426 1.00 84.06 187 PHE A N 1
ATOM 1333 C CA . PHE A 1 187 ? 12.336 -0.680 -8.428 1.00 84.06 187 PHE A CA 1
ATOM 1334 C C . PHE A 1 187 ? 13.265 -1.410 -7.461 1.00 84.06 187 PHE A C 1
ATOM 1336 O O . PHE A 1 187 ? 14.387 -1.722 -7.851 1.00 84.06 187 PHE A O 1
ATOM 1343 N N . ASP A 1 188 ? 12.795 -1.758 -6.263 1.00 81.31 188 ASP A N 1
ATOM 1344 C CA . ASP A 1 188 ? 13.556 -2.563 -5.304 1.00 81.31 188 ASP A CA 1
ATOM 1345 C C . ASP A 1 188 ? 13.901 -3.942 -5.896 1.00 81.31 188 ASP A C 1
ATOM 1347 O O . ASP A 1 188 ? 15.058 -4.364 -5.856 1.00 81.31 188 ASP A O 1
ATOM 1351 N N . ALA A 1 189 ? 12.941 -4.594 -6.559 1.00 86.50 189 ALA A N 1
ATOM 1352 C CA . ALA A 1 189 ? 13.170 -5.849 -7.274 1.00 86.50 189 ALA A CA 1
ATOM 1353 C C . ALA A 1 189 ? 14.206 -5.709 -8.403 1.00 86.50 189 ALA A C 1
ATOM 1355 O O . ALA A 1 189 ? 15.014 -6.611 -8.626 1.00 86.50 189 ALA A O 1
ATOM 1356 N N . LEU A 1 190 ? 14.224 -4.572 -9.107 1.00 83.44 190 LEU A N 1
ATOM 1357 C CA . LEU A 1 190 ? 15.243 -4.274 -10.114 1.00 83.44 190 LEU A CA 1
ATOM 1358 C C . LEU A 1 190 ? 16.629 -4.029 -9.492 1.00 83.44 190 LEU A C 1
ATOM 1360 O O . LEU A 1 190 ? 17.618 -4.461 -10.091 1.00 83.44 190 LEU A O 1
ATOM 1364 N N . VAL A 1 191 ? 16.726 -3.400 -8.305 1.00 78.88 191 VAL A N 1
ATOM 1365 C CA . VAL A 1 191 ? 17.992 -3.306 -7.538 1.00 78.88 191 VAL A CA 1
ATOM 1366 C C . VAL A 1 191 ? 18.515 -4.706 -7.260 1.00 78.88 191 VAL A C 1
ATOM 1368 O O . VAL A 1 191 ? 19.683 -5.003 -7.524 1.00 78.88 191 VAL A O 1
ATOM 1371 N N . GLU A 1 192 ? 17.654 -5.550 -6.694 1.00 82.31 192 GLU A N 1
ATOM 1372 C CA . GLU A 1 192 ? 18.004 -6.894 -6.252 1.00 82.31 192 GLU A CA 1
ATOM 1373 C C . GLU A 1 192 ? 18.448 -7.742 -7.443 1.00 82.31 192 GLU A C 1
ATOM 1375 O O . GLU A 1 192 ? 19.543 -8.312 -7.438 1.00 82.31 192 GLU A O 1
ATOM 1380 N N . PHE A 1 193 ? 17.662 -7.719 -8.520 1.00 85.12 193 PHE A N 1
ATOM 1381 C CA . PHE A 1 193 ? 17.991 -8.386 -9.769 1.00 85.12 193 PHE A CA 1
ATOM 1382 C C . PHE A 1 193 ? 19.336 -7.914 -10.326 1.00 85.12 193 PHE A C 1
ATOM 1384 O O . PHE A 1 193 ? 20.220 -8.740 -10.558 1.00 85.12 193 PHE A O 1
ATOM 1391 N N . ALA A 1 194 ? 19.542 -6.602 -10.478 1.00 80.06 194 ALA A N 1
ATOM 1392 C CA . ALA A 1 194 ? 20.798 -6.055 -10.987 1.00 80.06 194 ALA A CA 1
ATOM 1393 C C . ALA A 1 194 ? 21.993 -6.438 -10.099 1.00 80.06 194 ALA A C 1
ATOM 1395 O O . ALA A 1 194 ? 23.070 -6.754 -10.610 1.00 80.06 194 ALA A O 1
ATOM 1396 N N . SER A 1 195 ? 21.800 -6.463 -8.779 1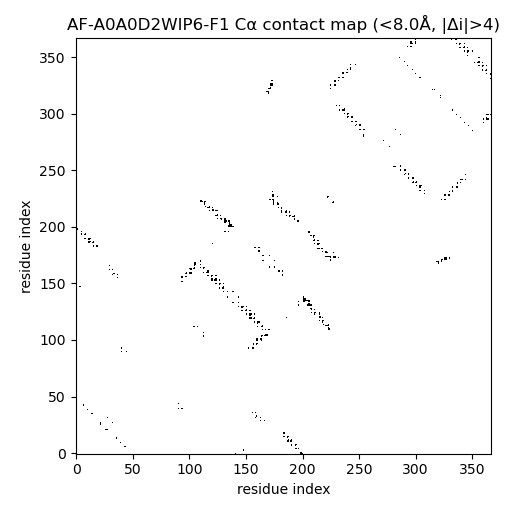.00 78.06 195 SER A N 1
ATOM 1397 C CA . SER A 1 195 ? 22.821 -6.857 -7.804 1.00 78.06 195 SER A CA 1
ATOM 1398 C C . SER A 1 195 ? 23.178 -8.340 -7.913 1.00 78.06 195 SER A C 1
ATOM 1400 O O . SER A 1 195 ? 24.363 -8.680 -7.811 1.00 78.06 195 SER A O 1
ATOM 1402 N N . SER A 1 196 ? 22.191 -9.192 -8.211 1.00 82.00 196 SER A N 1
ATOM 1403 C CA . SER A 1 196 ? 22.352 -10.639 -8.401 1.00 82.00 196 SER A CA 1
ATOM 1404 C C . SER A 1 196 ? 23.094 -11.023 -9.689 1.00 82.00 196 SER A C 1
ATOM 1406 O O . SER A 1 196 ? 23.645 -12.121 -9.771 1.00 82.00 196 SER A O 1
ATOM 1408 N N . LEU A 1 197 ? 23.166 -10.126 -10.684 1.00 79.31 197 LEU A N 1
ATOM 1409 C CA . LEU A 1 197 ? 23.872 -10.405 -11.938 1.00 79.31 197 LEU A CA 1
ATOM 1410 C C . LEU A 1 197 ? 25.366 -10.659 -11.671 1.00 79.31 197 LEU A C 1
ATOM 1412 O O . LEU A 1 197 ? 26.021 -9.837 -11.024 1.00 79.31 197 LEU A O 1
ATOM 1416 N N . PRO A 1 198 ? 25.961 -11.751 -12.166 1.00 72.94 198 PRO A N 1
ATOM 1417 C CA . PRO A 1 198 ? 27.364 -12.043 -11.936 1.00 72.94 198 PRO A CA 1
ATOM 1418 C C . PRO A 1 198 ? 28.239 -11.002 -12.654 1.00 72.94 198 PRO A C 1
ATOM 1420 O O . PRO A 1 198 ? 27.864 -10.442 -13.686 1.00 72.94 198 PRO A O 1
ATOM 1423 N N . ARG A 1 199 ? 29.412 -10.699 -12.079 1.00 65.00 199 ARG A N 1
ATOM 1424 C CA . ARG A 1 199 ? 30.362 -9.726 -12.664 1.00 65.00 199 ARG A CA 1
ATOM 1425 C C . ARG A 1 199 ? 30.884 -10.180 -14.024 1.00 65.00 199 ARG A C 1
ATOM 1427 O O . ARG A 1 199 ? 31.152 -9.343 -14.884 1.00 65.00 199 ARG A O 1
ATOM 1434 N N . GLU A 1 200 ? 30.999 -11.492 -14.185 1.00 62.12 200 GLU A N 1
ATOM 1435 C CA . GLU A 1 200 ? 31.306 -12.154 -15.439 1.00 62.12 200 GLU A CA 1
ATOM 1436 C C . GLU A 1 200 ? 30.193 -13.138 -15.782 1.00 62.12 200 GLU A C 1
ATOM 1438 O O . GLU A 1 200 ? 29.623 -13.756 -14.881 1.00 62.12 200 GLU A O 1
ATOM 1443 N N . PRO A 1 201 ? 29.881 -13.310 -17.069 1.00 61.75 201 PRO A N 1
ATOM 1444 C CA . PRO A 1 201 ? 28.898 -14.284 -17.489 1.00 61.75 201 PRO A CA 1
ATOM 1445 C C . PRO A 1 201 ? 29.242 -15.708 -17.023 1.00 61.75 201 PRO A C 1
ATOM 1447 O O . PRO A 1 201 ? 30.226 -16.314 -17.455 1.00 61.75 201 PRO A O 1
ATOM 1450 N N . SER A 1 202 ? 28.402 -16.270 -16.160 1.00 63.56 202 SER A N 1
ATOM 1451 C CA . SER A 1 202 ? 28.541 -17.618 -15.608 1.00 63.56 202 SER A CA 1
ATOM 1452 C C . SER A 1 202 ? 27.429 -18.534 -16.121 1.00 63.56 202 SER A C 1
ATOM 1454 O O . SER A 1 202 ? 26.357 -18.090 -16.509 1.00 63.56 202 SER A O 1
ATOM 1456 N N . SER A 1 203 ? 27.661 -19.849 -16.099 1.00 60.50 203 SER A N 1
ATOM 1457 C CA . SER A 1 203 ? 26.637 -20.856 -16.434 1.00 60.50 203 SER A CA 1
ATOM 1458 C C . SER A 1 203 ? 25.589 -21.055 -15.327 1.00 60.50 203 SER A C 1
ATOM 1460 O O . SER A 1 203 ? 24.792 -21.991 -15.385 1.00 60.50 203 SER A O 1
ATOM 1462 N N . SER A 1 204 ? 25.612 -20.226 -14.280 1.00 66.75 204 SER A N 1
ATOM 1463 C CA . SER A 1 204 ? 24.619 -20.252 -13.209 1.00 66.75 204 SER A CA 1
ATOM 1464 C C . SER A 1 204 ? 23.330 -19.600 -13.694 1.00 66.75 204 SER A C 1
ATOM 1466 O O . SER A 1 204 ? 23.369 -18.510 -14.261 1.00 66.75 204 SER A O 1
ATOM 1468 N N . ARG A 1 205 ? 22.186 -20.239 -13.431 1.00 69.94 205 ARG A N 1
ATOM 1469 C CA . ARG A 1 205 ? 20.878 -19.659 -13.749 1.00 69.94 205 ARG A CA 1
ATOM 1470 C C . ARG A 1 205 ? 20.690 -18.357 -12.980 1.00 69.94 205 ARG A C 1
ATOM 1472 O O . ARG A 1 205 ? 20.762 -18.350 -11.754 1.00 69.94 205 ARG A O 1
ATOM 1479 N N . ILE A 1 206 ? 20.416 -17.286 -13.709 1.00 77.88 206 ILE A N 1
ATOM 1480 C CA . ILE A 1 206 ? 19.985 -16.014 -13.138 1.00 77.88 206 ILE A CA 1
ATOM 1481 C C . ILE A 1 206 ? 18.467 -15.993 -13.171 1.00 77.88 206 ILE A C 1
ATOM 1483 O O . ILE A 1 206 ? 17.861 -16.279 -14.203 1.00 77.88 206 ILE A O 1
ATOM 1487 N N . SER A 1 207 ? 17.855 -15.666 -12.040 1.00 84.56 207 SER A N 1
ATOM 1488 C CA . SER A 1 207 ? 16.405 -15.587 -11.929 1.00 84.56 207 SER A CA 1
ATOM 1489 C C . SER A 1 207 ? 15.936 -14.143 -12.067 1.00 84.56 207 SER A C 1
ATOM 1491 O O . SER A 1 207 ? 16.417 -13.270 -11.352 1.00 84.56 207 SER A O 1
ATOM 1493 N N . ALA A 1 208 ? 14.962 -13.907 -12.947 1.00 90.56 208 ALA A N 1
ATOM 1494 C CA . ALA A 1 208 ? 14.181 -12.669 -12.980 1.00 90.56 208 ALA A CA 1
ATOM 1495 C C . ALA A 1 208 ? 12.895 -12.770 -12.129 1.00 90.56 208 ALA A C 1
ATOM 1497 O O . ALA A 1 208 ? 12.060 -11.874 -12.178 1.00 90.56 208 ALA A O 1
ATOM 1498 N N . ALA A 1 209 ? 12.722 -13.845 -11.342 1.00 92.56 209 ALA A N 1
ATOM 1499 C CA . ALA A 1 209 ? 11.470 -14.133 -10.634 1.00 92.56 209 ALA A CA 1
ATOM 1500 C C . ALA A 1 209 ? 11.033 -13.016 -9.673 1.00 92.56 209 ALA A C 1
ATOM 1502 O O . ALA A 1 209 ? 9.844 -12.734 -9.583 1.00 92.56 209 ALA A O 1
ATOM 1503 N N . VAL A 1 210 ? 11.981 -12.348 -9.005 1.00 90.69 210 VAL A N 1
ATOM 1504 C CA . VAL A 1 210 ? 11.677 -11.226 -8.099 1.00 90.69 210 VAL A CA 1
ATOM 1505 C C . VAL A 1 210 ? 11.081 -10.040 -8.872 1.00 90.69 210 VAL A C 1
ATOM 1507 O O . VAL A 1 210 ? 10.120 -9.419 -8.421 1.00 90.69 210 VAL A O 1
ATOM 1510 N N . VAL A 1 211 ? 11.592 -9.760 -10.079 1.00 93.25 211 VAL A N 1
ATOM 1511 C CA . VAL A 1 211 ? 11.053 -8.711 -10.964 1.00 93.25 211 VAL A CA 1
ATOM 1512 C C . VAL A 1 211 ? 9.687 -9.119 -11.507 1.00 93.25 211 VAL A C 1
ATOM 1514 O O . VAL A 1 211 ? 8.769 -8.301 -11.490 1.00 93.25 211 VAL A O 1
ATOM 1517 N N . PHE A 1 212 ? 9.531 -10.378 -11.926 1.00 95.88 212 PHE A N 1
ATOM 1518 C CA . PHE A 1 212 ? 8.258 -10.931 -12.392 1.00 95.88 212 PHE A CA 1
ATOM 1519 C C . PHE A 1 212 ? 7.160 -10.804 -11.330 1.00 95.88 212 PHE A C 1
ATOM 1521 O O . PHE A 1 212 ? 6.075 -10.294 -11.612 1.00 95.88 212 PHE A O 1
ATOM 1528 N N . GLU A 1 213 ? 7.445 -11.209 -10.088 1.00 96.25 213 GLU A N 1
ATOM 1529 C CA . GLU A 1 213 ? 6.485 -11.118 -8.986 1.00 96.25 213 GLU A CA 1
ATOM 1530 C C . GLU A 1 213 ? 6.101 -9.661 -8.694 1.00 96.25 213 GLU A C 1
ATOM 1532 O O . GLU A 1 213 ? 4.919 -9.352 -8.527 1.00 96.25 213 GLU A O 1
ATOM 1537 N N . ALA A 1 214 ? 7.079 -8.749 -8.673 1.00 95.25 214 ALA A N 1
ATOM 1538 C CA . ALA A 1 214 ? 6.821 -7.330 -8.445 1.00 95.25 214 ALA A CA 1
ATOM 1539 C C . ALA A 1 214 ? 5.991 -6.700 -9.579 1.00 95.25 214 ALA A C 1
ATOM 1541 O O . ALA A 1 214 ? 5.025 -5.985 -9.311 1.00 95.25 214 ALA A O 1
ATOM 1542 N N . CYS A 1 215 ? 6.308 -7.005 -10.841 1.00 95.75 215 CYS A N 1
ATOM 1543 C CA . CYS A 1 215 ? 5.571 -6.501 -12.002 1.00 95.75 215 CYS A CA 1
ATOM 1544 C C . CYS A 1 215 ? 4.151 -7.083 -12.084 1.00 95.75 215 CYS A C 1
ATOM 1546 O O . CYS A 1 215 ? 3.215 -6.377 -12.456 1.00 95.75 215 CYS A O 1
ATOM 1548 N N . GLY A 1 216 ? 3.953 -8.340 -11.674 1.00 95.88 216 GLY A N 1
ATOM 1549 C CA . GLY A 1 216 ? 2.640 -8.992 -11.675 1.00 95.88 216 GLY A CA 1
ATOM 1550 C C . GLY A 1 216 ? 1.602 -8.306 -10.778 1.00 95.88 216 GLY A C 1
ATOM 1551 O O . GLY A 1 216 ? 0.400 -8.401 -11.034 1.00 95.88 216 GLY A O 1
ATOM 1552 N N . LYS A 1 217 ? 2.043 -7.554 -9.761 1.00 96.00 217 LYS A N 1
ATOM 1553 C CA . LYS A 1 217 ? 1.152 -6.839 -8.833 1.00 96.00 217 LYS A CA 1
ATOM 1554 C C . LYS A 1 217 ? 0.457 -5.631 -9.477 1.00 96.00 217 LYS A C 1
ATOM 1556 O O . LYS A 1 217 ? -0.589 -5.215 -8.974 1.00 96.00 217 LYS A O 1
ATOM 1561 N N . PHE A 1 218 ? 0.946 -5.112 -10.610 1.00 96.12 218 PHE A N 1
ATOM 1562 C CA . PHE A 1 218 ? 0.324 -3.974 -11.306 1.00 96.12 218 PHE A CA 1
ATOM 1563 C C . PHE A 1 218 ? -1.059 -4.299 -11.880 1.00 96.12 218 PHE A C 1
ATOM 1565 O O . PHE A 1 218 ? -1.946 -3.445 -11.867 1.00 96.12 218 PHE A O 1
ATOM 1572 N N . ALA A 1 219 ? -1.303 -5.553 -12.267 1.00 95.00 219 ALA A N 1
ATOM 1573 C CA . ALA A 1 219 ? -2.604 -5.987 -12.774 1.00 95.00 219 ALA A CA 1
ATOM 1574 C C . ALA A 1 219 ? -3.735 -5.780 -11.745 1.00 95.00 219 ALA A C 1
ATOM 1576 O O . ALA A 1 219 ? -4.896 -5.567 -12.116 1.00 95.00 219 ALA A O 1
ATOM 1577 N N . SER A 1 220 ? -3.381 -5.807 -10.454 1.00 94.81 220 SER A N 1
ATOM 1578 C CA . SER A 1 220 ? -4.303 -5.636 -9.331 1.00 94.81 220 SER A CA 1
ATOM 1579 C C . SER A 1 220 ? -4.623 -4.176 -8.998 1.00 94.81 220 SER A C 1
ATOM 1581 O O . SER A 1 220 ? -5.476 -3.942 -8.140 1.00 94.81 220 SER A O 1
ATOM 1583 N N . LEU A 1 221 ? -3.985 -3.195 -9.649 1.00 95.69 221 LEU A N 1
ATOM 1584 C CA . LEU A 1 221 ? -4.191 -1.782 -9.335 1.00 95.69 221 LEU A CA 1
ATOM 1585 C C . LEU A 1 221 ? -5.653 -1.352 -9.547 1.00 95.69 221 LEU A C 1
ATOM 1587 O O . LEU A 1 221 ? -6.311 -1.796 -10.497 1.00 95.69 221 LEU A O 1
ATOM 1591 N N . PRO A 1 222 ? -6.184 -0.479 -8.671 1.00 94.12 222 PRO A N 1
ATOM 1592 C CA . PRO A 1 222 ? -7.523 0.053 -8.844 1.00 94.12 222 PRO A CA 1
ATOM 1593 C C . PRO A 1 222 ? -7.558 1.005 -10.042 1.00 94.12 222 PRO A C 1
ATOM 1595 O O . PRO A 1 222 ? -6.798 1.966 -10.122 1.00 94.12 222 PRO A O 1
ATOM 1598 N N . ARG A 1 223 ? -8.489 0.756 -10.965 1.00 91.31 223 ARG A N 1
ATOM 1599 C CA . ARG A 1 223 ? -8.685 1.571 -12.183 1.00 91.31 223 ARG A CA 1
ATOM 1600 C C . ARG A 1 223 ? -9.638 2.746 -11.980 1.00 91.31 223 ARG A C 1
ATOM 1602 O O . ARG A 1 223 ? -9.842 3.551 -12.880 1.00 91.31 223 ARG A O 1
ATOM 1609 N N . SER A 1 224 ? -10.253 2.830 -10.803 1.00 89.88 224 SER A N 1
ATOM 1610 C CA . SER A 1 224 ? -11.164 3.908 -10.433 1.00 89.88 224 SER A CA 1
ATOM 1611 C C . SER A 1 224 ? -10.947 4.318 -8.982 1.00 89.88 224 SER A C 1
ATOM 1613 O O . SER A 1 224 ? -10.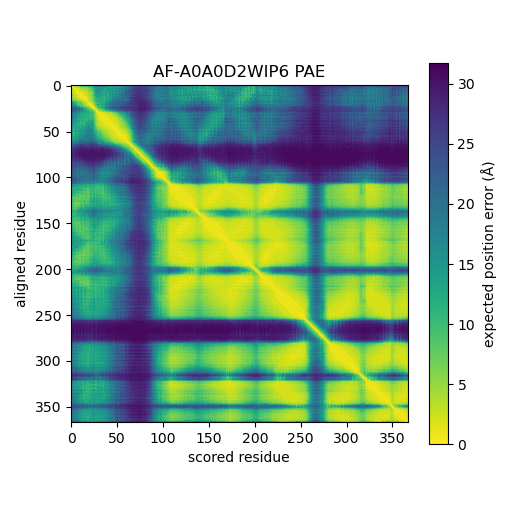599 3.491 -8.135 1.00 89.88 224 SER A O 1
ATOM 1615 N N . ASN A 1 225 ? -11.224 5.586 -8.673 1.00 88.88 225 ASN A N 1
ATOM 1616 C CA . ASN A 1 225 ? -11.165 6.078 -7.296 1.00 88.88 225 ASN A CA 1
ATOM 1617 C C . ASN A 1 225 ? -12.152 5.343 -6.379 1.00 88.88 225 ASN A C 1
ATOM 1619 O O . ASN A 1 225 ? -11.854 5.116 -5.210 1.00 88.88 225 ASN A O 1
ATOM 1623 N N . ALA A 1 226 ? -13.309 4.941 -6.917 1.00 85.94 226 ALA A N 1
ATOM 1624 C CA . ALA A 1 226 ? -14.315 4.195 -6.174 1.00 85.94 226 ALA A CA 1
ATOM 1625 C C . ALA A 1 226 ? -13.825 2.798 -5.773 1.00 85.94 226 ALA A C 1
ATOM 1627 O O . ALA A 1 226 ? -14.087 2.364 -4.658 1.00 85.94 226 ALA A O 1
ATOM 1628 N N . ASP A 1 227 ? -13.117 2.094 -6.658 1.00 88.12 227 ASP A N 1
ATOM 1629 C CA . ASP A 1 227 ? -12.494 0.810 -6.324 1.00 88.12 227 ASP A CA 1
ATOM 1630 C C . ASP A 1 227 ? -11.398 0.996 -5.262 1.00 88.12 227 ASP A C 1
ATOM 1632 O O . ASP A 1 227 ? -11.410 0.321 -4.235 1.00 88.12 227 ASP A O 1
ATOM 1636 N N . ALA A 1 228 ? -10.519 1.988 -5.437 1.00 91.56 228 ALA A N 1
ATOM 1637 C CA . ALA A 1 228 ? -9.431 2.249 -4.494 1.00 91.56 228 ALA A CA 1
ATOM 1638 C C . ALA A 1 228 ? -9.930 2.529 -3.066 1.00 91.56 228 ALA A C 1
ATOM 1640 O O . ALA A 1 228 ? -9.469 1.892 -2.120 1.00 91.56 228 ALA A O 1
ATOM 1641 N N . ILE A 1 229 ? -10.909 3.426 -2.901 1.00 89.56 229 ILE A N 1
ATOM 1642 C CA . ILE A 1 229 ? -11.424 3.766 -1.568 1.00 89.56 229 ILE A CA 1
ATOM 1643 C C . ILE A 1 229 ? -12.235 2.628 -0.941 1.00 89.56 229 ILE A C 1
ATOM 1645 O O . ILE A 1 229 ? -12.178 2.438 0.270 1.00 89.56 229 ILE A O 1
ATOM 1649 N N . LYS A 1 230 ? -12.953 1.824 -1.743 1.00 88.19 230 LYS A N 1
ATOM 1650 C CA . LYS A 1 230 ? -13.643 0.625 -1.238 1.00 88.19 230 LYS A CA 1
ATOM 1651 C C . LYS A 1 230 ? -12.654 -0.376 -0.657 1.00 88.19 230 LYS A C 1
ATOM 1653 O O . LYS A 1 230 ? -12.944 -0.968 0.378 1.00 88.19 230 LYS A O 1
ATOM 1658 N N . ARG A 1 231 ? -11.503 -0.564 -1.309 1.00 91.50 231 ARG A N 1
ATOM 1659 C CA . ARG A 1 231 ? -10.446 -1.453 -0.814 1.00 91.50 231 ARG A CA 1
ATOM 1660 C C . ARG A 1 231 ? -9.821 -0.926 0.477 1.00 91.50 231 ARG A C 1
ATOM 1662 O O . ARG A 1 231 ? -9.673 -1.715 1.403 1.00 91.50 231 ARG A O 1
ATOM 1669 N N . GLU A 1 232 ? -9.539 0.377 0.578 1.00 91.88 232 GLU A N 1
ATOM 1670 C CA . GLU A 1 232 ? -9.047 0.987 1.828 1.00 91.88 232 GLU A CA 1
ATOM 1671 C C . GLU A 1 232 ? -10.066 0.835 2.969 1.00 91.88 232 GLU A C 1
ATOM 1673 O O . GLU A 1 232 ? -9.730 0.312 4.028 1.00 91.88 232 GLU A O 1
ATOM 1678 N N . LEU A 1 233 ? -11.332 1.204 2.738 1.00 91.38 233 LEU A N 1
ATOM 1679 C CA . LEU A 1 233 ? -12.404 1.067 3.730 1.00 91.38 233 LEU A CA 1
ATOM 1680 C C . LEU A 1 233 ? -12.604 -0.385 4.167 1.00 91.38 233 LEU A C 1
ATOM 1682 O O . LEU A 1 233 ? -12.797 -0.638 5.354 1.00 91.38 233 LEU A O 1
ATOM 1686 N N . LYS A 1 234 ? -12.555 -1.336 3.225 1.00 92.19 234 LYS A N 1
ATOM 1687 C CA . LYS A 1 234 ? -12.642 -2.763 3.540 1.00 92.19 234 LYS A CA 1
ATOM 1688 C C . LYS A 1 234 ? -11.454 -3.218 4.384 1.00 92.19 234 LYS A C 1
ATOM 1690 O O . LYS A 1 234 ? -11.674 -3.865 5.397 1.00 92.19 234 LYS A O 1
ATOM 1695 N N . SER A 1 235 ? -10.231 -2.859 3.999 1.00 93.31 235 SER A N 1
ATOM 1696 C CA . SER A 1 235 ? -9.030 -3.218 4.757 1.00 93.31 235 SER A CA 1
ATOM 1697 C C . SER A 1 235 ? -9.099 -2.695 6.190 1.00 93.31 235 SER A C 1
ATOM 1699 O O . SER A 1 235 ? -8.799 -3.427 7.123 1.00 93.31 235 SER A O 1
ATOM 1701 N N . THR A 1 236 ? -9.528 -1.447 6.383 1.00 94.06 236 THR A N 1
ATOM 1702 C CA . THR A 1 236 ? -9.692 -0.874 7.724 1.00 94.06 236 THR A CA 1
ATOM 1703 C C . THR A 1 236 ? -10.841 -1.514 8.486 1.00 94.06 236 THR A C 1
ATOM 1705 O O . THR A 1 236 ? -10.708 -1.740 9.680 1.00 94.06 236 THR A O 1
ATOM 1708 N N . PHE A 1 237 ? -11.954 -1.839 7.825 1.00 94.12 237 PHE A N 1
ATOM 1709 C CA . PHE A 1 237 ? -13.037 -2.587 8.459 1.00 94.12 237 PHE A CA 1
ATOM 1710 C C . PHE A 1 237 ? -12.557 -3.947 8.971 1.00 94.12 237 PHE A C 1
ATOM 1712 O O . PHE A 1 237 ? -12.852 -4.279 10.115 1.00 94.12 237 PHE A O 1
ATOM 1719 N N . ASP A 1 238 ? -11.825 -4.700 8.145 1.00 94.75 238 ASP A N 1
ATOM 1720 C CA . ASP A 1 238 ? -11.310 -6.023 8.502 1.00 94.75 238 ASP A CA 1
ATOM 1721 C C . ASP A 1 238 ? -10.345 -5.906 9.703 1.00 94.75 238 ASP A C 1
ATOM 1723 O O . ASP A 1 238 ? -10.552 -6.576 10.705 1.00 94.75 238 ASP A O 1
ATOM 1727 N N . LEU A 1 239 ? -9.409 -4.945 9.695 1.00 95.31 239 LEU A N 1
ATOM 1728 C CA . LEU A 1 239 ? -8.496 -4.701 10.828 1.00 95.31 239 LEU A CA 1
ATOM 1729 C C . LEU A 1 239 ? -9.221 -4.328 12.133 1.00 95.31 239 LEU A C 1
ATOM 1731 O O . LEU A 1 239 ? -8.890 -4.826 13.204 1.00 95.31 239 LEU A O 1
ATOM 1735 N N . VAL A 1 240 ? -10.222 -3.445 12.062 1.00 95.25 240 VAL A N 1
ATOM 1736 C CA . VAL A 1 240 ? -11.020 -3.052 13.239 1.00 95.25 240 VAL A CA 1
ATOM 1737 C C . VAL A 1 240 ? -11.866 -4.232 13.733 1.00 95.25 240 VAL A C 1
ATOM 1739 O O . VAL A 1 240 ? -12.112 -4.368 14.931 1.00 95.25 240 VAL A O 1
ATOM 1742 N N . GLN A 1 241 ? -12.344 -5.075 12.816 1.00 95.19 241 GLN A N 1
ATOM 1743 C CA . GLN A 1 241 ? -13.083 -6.288 13.142 1.00 95.19 241 GLN A CA 1
ATOM 1744 C C . GLN A 1 241 ? -12.185 -7.303 13.851 1.00 95.19 241 GLN A C 1
ATOM 1746 O O . GLN A 1 241 ? -12.627 -7.844 14.861 1.00 95.19 241 GLN A O 1
ATOM 1751 N N . ASP A 1 242 ? -10.963 -7.514 13.368 1.00 96.00 242 ASP A N 1
ATOM 1752 C CA . ASP A 1 242 ? -9.986 -8.417 13.980 1.00 96.00 242 ASP A CA 1
ATOM 1753 C C . ASP A 1 242 ? -9.633 -7.941 15.396 1.00 96.00 242 ASP A C 1
ATOM 1755 O O . ASP A 1 242 ? -9.846 -8.683 16.350 1.00 96.00 242 ASP A O 1
ATOM 1759 N N . ALA A 1 243 ? -9.281 -6.660 15.567 1.00 94.12 243 ALA A N 1
ATOM 1760 C CA . ALA A 1 243 ? -9.017 -6.070 16.886 1.00 94.12 243 ALA A CA 1
ATOM 1761 C C . ALA A 1 243 ? -10.225 -6.165 17.842 1.00 94.12 243 ALA A C 1
ATOM 1763 O O . ALA A 1 243 ? -10.082 -6.372 19.047 1.00 94.12 243 ALA A O 1
ATOM 1764 N N . SER A 1 244 ? -11.449 -6.030 17.316 1.00 94.94 244 SER A N 1
ATOM 1765 C CA . SER A 1 244 ? -12.672 -6.208 18.107 1.00 94.94 244 SER A CA 1
ATOM 1766 C C . SER A 1 244 ? -12.902 -7.660 18.528 1.00 94.94 244 SER A C 1
ATOM 1768 O O . SER A 1 244 ? -13.559 -7.873 19.548 1.00 94.94 244 SER A O 1
ATOM 1770 N N . VAL A 1 245 ? -12.489 -8.639 17.721 1.00 95.56 245 VAL A N 1
ATOM 1771 C CA . VAL A 1 245 ? -12.595 -10.065 18.059 1.00 95.56 245 VAL A CA 1
ATOM 1772 C C . VAL A 1 245 ? -11.538 -10.411 19.095 1.00 95.56 245 VAL A C 1
ATOM 1774 O O . VAL A 1 245 ? -11.903 -10.936 20.140 1.00 95.56 245 VAL A O 1
ATOM 1777 N N . GLU A 1 246 ? -10.294 -10.001 18.864 1.00 93.81 246 GLU A N 1
ATOM 1778 C CA . GLU A 1 246 ? -9.163 -10.218 19.767 1.00 93.81 246 GLU A CA 1
ATOM 1779 C C . GLU A 1 246 ? -9.438 -9.660 21.170 1.00 93.81 246 GLU A C 1
ATOM 1781 O O . GLU A 1 246 ? -9.375 -10.393 22.152 1.00 93.81 246 GLU A O 1
ATOM 1786 N N . LEU A 1 247 ? -9.876 -8.397 21.285 1.00 93.38 247 LEU A N 1
ATOM 1787 C CA . LEU A 1 247 ? -10.200 -7.817 22.594 1.00 93.38 247 LEU A CA 1
ATOM 1788 C C . LEU A 1 247 ? -11.376 -8.535 23.277 1.00 93.38 247 LEU A C 1
ATOM 1790 O O . LEU A 1 247 ? -11.423 -8.652 24.500 1.00 93.38 247 LEU A O 1
ATOM 1794 N N . LYS A 1 248 ? -12.354 -9.012 22.501 1.00 94.00 248 LYS A N 1
ATOM 1795 C CA . LYS A 1 248 ? -13.491 -9.759 23.048 1.00 94.00 248 LYS A CA 1
ATOM 1796 C C . LYS A 1 248 ? -13.056 -11.124 23.584 1.00 94.00 248 LYS A C 1
ATOM 1798 O O . LYS A 1 248 ? -13.574 -11.545 24.617 1.00 94.00 248 LYS A O 1
ATOM 1803 N N . GLU A 1 249 ? -12.159 -11.805 22.879 1.00 92.75 249 GLU A N 1
ATOM 1804 C CA . GLU A 1 249 ? -11.569 -13.078 23.300 1.00 92.75 249 GLU A CA 1
ATOM 1805 C C . GLU A 1 249 ? -10.724 -12.881 24.563 1.00 92.75 249 GLU A C 1
ATOM 1807 O O . GLU A 1 249 ? -10.988 -13.558 25.554 1.00 92.75 249 GLU A O 1
ATOM 1812 N N . ALA A 1 250 ? -9.865 -11.856 24.604 1.00 90.12 250 ALA A N 1
ATOM 1813 C CA . ALA A 1 250 ? -9.083 -11.502 25.791 1.00 90.12 250 ALA A CA 1
ATOM 1814 C C . ALA A 1 250 ? -9.969 -11.242 27.027 1.00 90.12 250 ALA A C 1
ATOM 1816 O O . ALA A 1 250 ? -9.737 -11.794 28.101 1.00 90.12 250 ALA A O 1
ATOM 1817 N N . ILE A 1 251 ? -11.056 -10.469 26.885 1.00 90.62 251 ILE A N 1
ATOM 1818 C CA . ILE A 1 251 ? -12.019 -10.248 27.982 1.00 90.62 251 ILE A CA 1
ATOM 1819 C C . ILE A 1 251 ? -12.659 -11.570 28.437 1.00 90.62 251 ILE A C 1
ATOM 1821 O O . ILE A 1 251 ? -12.869 -11.777 29.636 1.00 90.62 251 ILE A O 1
ATOM 1825 N N . ALA A 1 252 ? -13.011 -12.453 27.498 1.00 89.56 252 ALA A N 1
ATOM 1826 C CA . ALA A 1 252 ? -13.635 -13.733 27.815 1.00 89.56 252 ALA A CA 1
ATOM 1827 C C . ALA A 1 252 ? -12.676 -14.655 28.579 1.00 89.56 252 ALA A C 1
ATOM 1829 O O . ALA A 1 252 ? -13.099 -15.267 29.557 1.00 89.56 252 ALA A O 1
ATOM 1830 N N . GLU A 1 253 ? -11.403 -14.707 28.190 1.00 87.88 253 GLU A N 1
ATOM 1831 C CA . GLU A 1 253 ? -10.359 -15.478 28.876 1.00 87.88 253 GLU A CA 1
ATOM 1832 C C . GLU A 1 253 ? -10.136 -14.984 30.310 1.00 87.88 253 GLU A C 1
ATOM 1834 O O . GLU A 1 253 ? -10.129 -15.792 31.238 1.00 87.88 253 GLU A O 1
ATOM 1839 N N . GLN A 1 254 ? -10.083 -13.664 30.512 1.00 83.81 254 GLN A N 1
ATOM 1840 C CA . GLN A 1 254 ? -9.937 -13.041 31.836 1.00 83.81 254 GLN A CA 1
ATOM 1841 C C . GLN A 1 254 ? -11.173 -13.224 32.738 1.00 83.81 254 GLN A C 1
ATOM 1843 O O . GLN A 1 254 ? -11.073 -13.131 33.959 1.00 83.81 254 GLN A O 1
ATOM 1848 N N . THR A 1 255 ? -12.351 -13.484 32.155 1.00 80.94 255 THR A N 1
ATOM 1849 C CA . THR A 1 255 ? -13.611 -13.691 32.900 1.00 80.94 255 THR A CA 1
ATOM 1850 C C . THR A 1 255 ? -13.919 -15.176 33.134 1.00 80.94 255 THR A C 1
ATOM 1852 O O . THR A 1 255 ? -14.624 -15.520 34.082 1.00 80.94 255 THR A O 1
ATOM 1855 N N . ALA A 1 256 ? -13.424 -16.071 32.272 1.00 73.31 256 ALA A N 1
ATOM 1856 C CA . ALA A 1 256 ? -13.659 -17.514 32.350 1.00 73.31 256 ALA A CA 1
ATOM 1857 C C . ALA A 1 256 ? -12.852 -18.204 33.462 1.00 73.31 256 ALA A C 1
ATOM 1859 O O . ALA A 1 256 ? -13.125 -19.360 33.796 1.00 73.31 256 ALA A O 1
ATOM 1860 N N . THR A 1 257 ? -11.881 -17.510 34.055 1.00 56.38 257 THR A N 1
ATOM 1861 C CA . THR A 1 257 ? -11.098 -17.962 35.204 1.00 56.38 257 THR A CA 1
ATOM 1862 C C . THR A 1 257 ? -11.934 -17.959 36.483 1.00 56.38 257 THR A C 1
ATOM 1864 O O . THR A 1 257 ? -11.747 -17.163 37.399 1.00 56.38 257 THR A O 1
ATOM 1867 N N . ASP A 1 258 ? -12.797 -18.964 36.607 1.00 48.47 258 ASP A N 1
ATOM 1868 C CA . ASP A 1 258 ? -13.200 -19.516 37.899 1.00 48.47 258 ASP A CA 1
ATOM 1869 C C . ASP A 1 258 ? -11.977 -20.248 38.498 1.00 48.47 258 ASP A C 1
ATOM 1871 O O . ASP A 1 258 ? -11.902 -21.474 38.558 1.00 48.47 258 ASP A O 1
ATOM 1875 N N . ARG A 1 259 ? -10.937 -19.492 38.891 1.00 53.47 259 ARG A N 1
ATOM 1876 C CA . ARG A 1 259 ? -9.733 -20.012 39.580 1.00 53.47 259 ARG A CA 1
ATOM 1877 C C . ARG A 1 259 ? -10.013 -20.341 41.053 1.00 53.47 259 ARG A C 1
ATOM 1879 O O . ARG A 1 259 ? -9.100 -20.407 41.866 1.00 53.47 259 ARG A O 1
ATOM 1886 N N . SER A 1 260 ? -11.272 -20.601 41.405 1.00 42.38 260 SER A N 1
ATOM 1887 C CA . SER A 1 260 ? -11.698 -20.999 42.748 1.00 42.38 260 SER A CA 1
ATOM 1888 C C . SER A 1 260 ? -11.330 -22.451 43.112 1.00 42.38 260 SER A C 1
ATOM 1890 O O . SER A 1 260 ? -11.697 -22.907 44.193 1.00 42.38 260 SER A O 1
ATOM 1892 N N . ASN A 1 261 ? -10.584 -23.178 42.260 1.00 39.00 261 ASN A N 1
ATOM 1893 C CA . ASN A 1 261 ? -10.218 -24.580 42.502 1.00 39.00 261 ASN A CA 1
ATOM 1894 C C . ASN A 1 261 ? -8.782 -24.993 42.099 1.00 39.00 261 ASN A C 1
ATOM 1896 O O . ASN A 1 261 ? -8.555 -26.164 41.799 1.00 39.00 261 ASN A O 1
ATOM 1900 N N . VAL A 1 262 ? -7.792 -24.093 42.120 1.00 45.25 262 VAL A N 1
ATOM 1901 C CA . VAL A 1 262 ? -6.389 -24.547 42.242 1.00 45.25 262 VAL A CA 1
ATOM 1902 C C . VAL A 1 262 ? -6.067 -24.587 43.729 1.00 45.25 262 VAL A C 1
ATOM 1904 O O . VAL A 1 262 ? -5.549 -23.638 44.308 1.00 45.25 262 VAL A O 1
ATOM 1907 N N . GLY A 1 263 ? -6.526 -25.664 44.365 1.00 37.44 263 GLY A N 1
ATOM 1908 C CA . GLY A 1 263 ? -6.084 -26.023 45.701 1.00 37.44 263 GLY A CA 1
ATOM 1909 C C . GLY A 1 263 ? -4.600 -26.370 45.693 1.00 37.44 263 GLY A C 1
ATOM 1910 O O . GLY A 1 263 ? -4.100 -26.870 44.687 1.00 37.44 263 GLY A O 1
ATOM 1911 N N . ASP A 1 264 ? -3.953 -26.082 46.822 1.00 41.62 264 ASP A N 1
ATOM 1912 C CA . ASP A 1 264 ? -2.723 -26.695 47.331 1.00 41.62 264 ASP A CA 1
ATOM 1913 C C . ASP A 1 264 ? -2.058 -27.692 46.373 1.00 41.62 264 ASP A C 1
ATOM 1915 O O . ASP A 1 264 ? -2.365 -28.887 46.366 1.00 41.62 264 ASP A O 1
ATOM 1919 N N . ALA A 1 265 ? -1.095 -27.203 45.607 1.00 38.06 265 ALA A N 1
ATOM 1920 C CA . ALA A 1 265 ? 0.013 -28.025 45.169 1.00 38.06 265 ALA A CA 1
ATOM 1921 C C . ALA A 1 265 ? 1.277 -27.205 45.409 1.00 38.06 265 ALA A C 1
ATOM 1923 O O . ALA A 1 265 ? 1.661 -26.376 44.588 1.00 38.06 265 ALA A O 1
ATOM 1924 N N . ASP A 1 266 ? 1.862 -27.418 46.590 1.00 44.38 266 ASP A N 1
ATOM 1925 C CA . ASP A 1 266 ? 3.299 -27.287 46.793 1.00 44.38 266 ASP A CA 1
ATOM 1926 C C . ASP A 1 266 ? 3.998 -28.012 45.630 1.00 44.38 266 ASP A C 1
ATOM 1928 O O . ASP A 1 266 ? 4.002 -29.242 45.584 1.00 44.38 266 ASP A O 1
ATOM 1932 N N . ASP A 1 267 ? 4.548 -27.263 44.681 1.00 38.53 267 ASP A N 1
ATOM 1933 C CA . ASP A 1 267 ? 5.616 -27.757 43.816 1.00 38.53 267 ASP A CA 1
ATOM 1934 C C . ASP A 1 267 ? 6.572 -26.590 43.554 1.00 38.53 267 ASP A C 1
ATOM 1936 O O . ASP A 1 267 ? 6.482 -25.838 42.581 1.00 38.53 267 ASP A O 1
ATOM 1940 N N . ASP A 1 268 ? 7.451 -26.404 44.538 1.00 49.34 268 ASP A N 1
ATOM 1941 C CA . ASP A 1 268 ? 8.763 -25.805 44.357 1.00 49.34 268 ASP A CA 1
ATOM 1942 C C . ASP A 1 268 ? 9.492 -26.596 43.262 1.00 49.34 268 ASP A C 1
ATOM 1944 O O . ASP A 1 268 ? 10.162 -27.568 43.597 1.00 49.34 268 ASP A O 1
ATOM 1948 N N . ASP A 1 269 ? 9.372 -26.227 41.981 1.00 41.31 269 ASP A N 1
ATOM 1949 C CA . ASP A 1 269 ? 10.422 -26.535 41.004 1.00 41.31 269 ASP A CA 1
ATOM 1950 C C . ASP A 1 269 ? 10.257 -25.865 39.619 1.00 41.31 269 ASP A C 1
ATOM 1952 O O . ASP A 1 269 ? 9.331 -26.136 38.856 1.00 41.31 269 ASP A O 1
ATOM 1956 N N . LEU A 1 270 ? 11.311 -25.109 39.274 1.00 40.25 270 LEU A N 1
ATOM 1957 C CA . LEU A 1 270 ? 11.880 -24.874 37.936 1.00 40.25 270 LEU A CA 1
ATOM 1958 C C . LEU A 1 270 ? 11.432 -23.638 37.136 1.00 40.25 270 LEU A C 1
ATOM 1960 O O . LEU A 1 270 ? 10.560 -23.686 36.274 1.00 40.25 270 LEU A O 1
ATOM 1964 N N . ASP A 1 271 ? 12.198 -22.561 37.349 1.00 42.09 271 ASP A N 1
ATOM 1965 C CA . A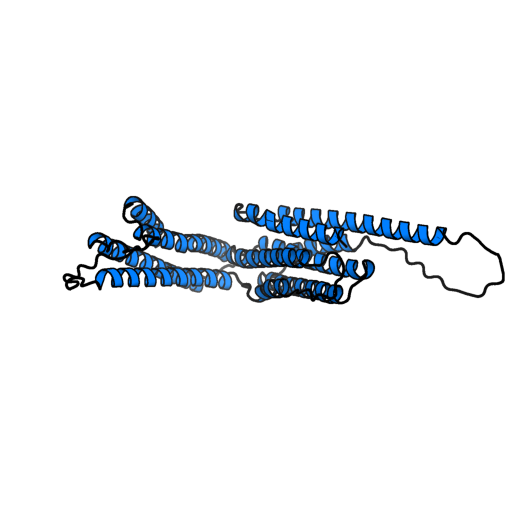SP A 1 271 ? 12.920 -21.813 36.307 1.00 42.09 271 ASP A CA 1
ATOM 1966 C C . ASP A 1 271 ? 12.240 -21.733 34.923 1.00 42.09 271 ASP A C 1
ATOM 1968 O O . ASP A 1 271 ? 12.575 -22.487 34.004 1.00 42.09 271 ASP A O 1
ATOM 1972 N N . ASP A 1 272 ? 11.388 -20.720 34.732 1.00 40.62 272 ASP A N 1
ATOM 1973 C CA . ASP A 1 272 ? 11.251 -20.063 33.428 1.00 40.62 272 ASP A CA 1
ATOM 1974 C C . ASP A 1 272 ? 12.313 -18.946 33.324 1.00 40.62 272 ASP A C 1
ATOM 1976 O O . ASP A 1 272 ? 12.130 -17.857 33.876 1.00 40.62 272 ASP A O 1
ATOM 1980 N N . PRO A 1 273 ? 13.443 -19.170 32.627 1.00 41.25 273 PRO A N 1
ATOM 1981 C CA . PRO A 1 273 ? 14.504 -18.175 32.480 1.00 41.25 273 PRO A CA 1
ATOM 1982 C C . PRO A 1 273 ? 14.114 -16.960 31.617 1.00 41.25 273 PRO A C 1
ATOM 1984 O O . PRO A 1 273 ? 14.952 -16.073 31.433 1.00 41.25 273 PRO A O 1
ATOM 1987 N N . PHE A 1 274 ? 12.882 -16.891 31.093 1.00 43.84 274 PHE A N 1
ATOM 1988 C CA . PHE A 1 274 ? 12.363 -15.729 30.365 1.00 43.84 274 PHE A CA 1
ATOM 1989 C C . PHE A 1 274 ? 11.264 -14.954 31.094 1.00 43.84 274 PHE A C 1
ATOM 1991 O O . PHE A 1 274 ? 10.871 -13.905 30.586 1.00 43.84 274 PHE A O 1
ATOM 1998 N N . GLY A 1 275 ? 10.813 -15.397 32.274 1.00 40.47 275 GLY A N 1
ATOM 1999 C CA . GLY A 1 275 ? 9.797 -14.676 33.046 1.00 40.47 275 GLY A CA 1
ATOM 2000 C C . GLY A 1 275 ? 8.545 -14.339 32.229 1.00 40.47 275 GLY A C 1
ATOM 2001 O O . GLY A 1 275 ? 7.963 -13.279 32.428 1.00 40.47 275 GLY A O 1
ATOM 2002 N N . LEU A 1 276 ? 8.148 -15.215 31.300 1.00 41.75 276 LEU A N 1
ATOM 2003 C CA . LEU A 1 276 ? 6.879 -15.128 30.567 1.00 41.75 276 LEU A CA 1
ATOM 2004 C C . LEU A 1 276 ? 5.766 -15.843 31.356 1.00 41.75 276 LEU A C 1
ATOM 2006 O O . LEU A 1 276 ? 4.817 -16.372 30.779 1.00 41.75 276 LEU A O 1
ATOM 2010 N N . GLY A 1 277 ? 5.931 -15.902 32.679 1.00 39.94 277 GLY A N 1
ATOM 2011 C CA . GLY A 1 277 ? 4.979 -16.450 33.628 1.00 39.94 277 GLY A CA 1
ATOM 2012 C C . GLY A 1 277 ? 3.927 -15.407 33.972 1.00 39.94 277 GLY A C 1
ATOM 2013 O O . GLY A 1 277 ? 4.273 -14.322 34.426 1.00 39.94 277 GLY A O 1
ATOM 2014 N N . ASP A 1 278 ? 2.672 -15.792 33.740 1.00 48.81 278 ASP A N 1
ATOM 2015 C CA . ASP A 1 278 ? 1.434 -15.159 34.189 1.00 48.81 278 ASP A CA 1
ATOM 2016 C C . ASP A 1 278 ? 1.327 -13.648 33.924 1.00 48.81 278 ASP A C 1
ATOM 2018 O O . ASP A 1 278 ? 1.715 -12.820 34.744 1.00 48.81 278 ASP A O 1
ATOM 2022 N N . GLU A 1 279 ? 0.694 -13.271 32.803 1.00 57.97 279 GLU A N 1
ATOM 2023 C CA . GLU A 1 279 ? 0.047 -11.956 32.742 1.00 57.97 279 GLU A CA 1
ATOM 2024 C C . GLU A 1 279 ? -0.868 -11.829 33.963 1.00 57.97 279 GLU A C 1
ATOM 2026 O O . GLU A 1 279 ? -1.767 -12.658 34.164 1.00 57.97 279 GLU A O 1
ATOM 2031 N N . ASP A 1 280 ? -0.610 -10.813 34.791 1.00 67.19 280 ASP A N 1
ATOM 2032 C CA . ASP A 1 280 ? -1.416 -10.557 35.974 1.00 67.19 280 ASP A CA 1
ATOM 2033 C C . ASP A 1 280 ? -2.897 -10.504 35.561 1.00 67.19 280 ASP A C 1
ATOM 2035 O O . ASP A 1 280 ? -3.264 -9.752 34.646 1.00 67.19 280 ASP A O 1
ATOM 2039 N N . PRO A 1 281 ? -3.766 -11.312 36.196 1.00 75.44 281 PRO A N 1
ATOM 2040 C CA . PRO A 1 281 ? -5.168 -11.368 35.824 1.00 75.44 281 PRO A CA 1
ATOM 2041 C C . PRO A 1 281 ? -5.792 -9.982 35.966 1.00 75.44 281 PRO A C 1
ATOM 2043 O O . PRO A 1 281 ? -5.608 -9.297 36.978 1.00 75.44 281 PRO A O 1
ATOM 2046 N N . TRP A 1 282 ? -6.555 -9.569 34.954 1.00 83.75 282 TRP A N 1
ATOM 2047 C CA . TRP A 1 282 ? -7.183 -8.255 34.960 1.00 83.75 282 TRP A CA 1
ATOM 2048 C C . TRP A 1 282 ? -8.141 -8.124 36.147 1.00 83.75 282 TRP A C 1
ATOM 2050 O O . TRP A 1 282 ? -8.992 -8.974 36.411 1.00 83.75 282 TRP A O 1
ATOM 2060 N N . THR A 1 283 ? -8.043 -7.005 36.855 1.00 85.75 283 THR A N 1
ATOM 2061 C CA . THR A 1 283 ? -9.002 -6.606 37.884 1.00 85.75 283 THR A CA 1
ATOM 2062 C C . THR A 1 283 ? -10.401 -6.423 37.285 1.00 85.75 283 THR A C 1
ATOM 2064 O O . THR A 1 283 ? -10.569 -6.123 36.102 1.00 85.75 283 THR A O 1
ATOM 2067 N N . ALA A 1 284 ? -11.442 -6.514 38.118 1.00 86.88 284 ALA A N 1
ATOM 2068 C CA . ALA A 1 284 ? -12.820 -6.272 37.678 1.00 86.88 284 ALA A CA 1
ATOM 2069 C C . ALA A 1 284 ? -13.019 -4.870 37.058 1.00 86.88 284 ALA A C 1
ATOM 2071 O O . ALA A 1 284 ? -13.820 -4.696 36.134 1.00 86.88 284 ALA A O 1
ATOM 2072 N N . GLU A 1 285 ? -12.272 -3.871 37.542 1.00 86.19 285 GLU A N 1
ATOM 2073 C CA . GLU A 1 285 ? -12.267 -2.515 36.984 1.00 86.19 285 GLU A CA 1
ATOM 2074 C C . GLU A 1 285 ? -11.654 -2.490 35.578 1.00 86.19 285 GLU A C 1
ATOM 2076 O O . GLU A 1 285 ? -12.240 -1.901 34.669 1.00 86.19 285 GLU A O 1
ATOM 2081 N N . GLN A 1 286 ? -10.533 -3.189 35.368 1.00 86.75 286 GLN A N 1
ATOM 2082 C CA . GLN A 1 286 ? -9.893 -3.334 34.054 1.00 86.75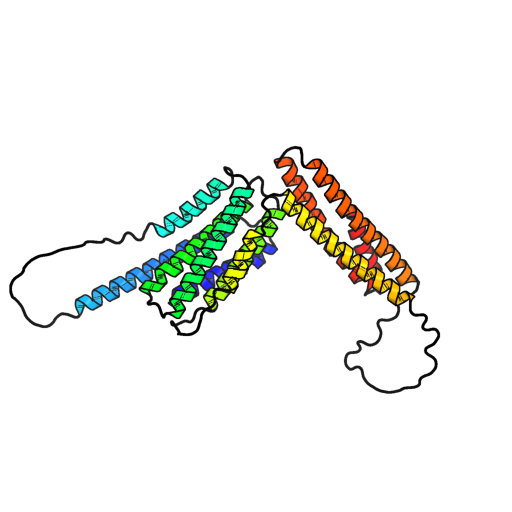 286 GLN A CA 1
ATOM 2083 C C . GLN A 1 286 ? -10.786 -4.094 33.065 1.00 86.75 286 GLN A C 1
ATOM 2085 O O . GLN A 1 286 ? -10.927 -3.659 31.924 1.00 86.75 286 GLN A O 1
ATOM 2090 N N . ILE A 1 287 ? -11.473 -5.157 33.501 1.00 89.19 287 ILE A N 1
ATOM 2091 C CA . ILE A 1 287 ? -12.448 -5.882 32.668 1.00 89.19 287 ILE A CA 1
ATOM 2092 C C . ILE A 1 287 ? -13.596 -4.953 32.244 1.00 89.19 287 ILE A C 1
ATOM 2094 O O . ILE A 1 287 ? -13.955 -4.899 31.066 1.00 89.19 287 ILE A O 1
ATOM 2098 N N . THR A 1 288 ? -14.152 -4.178 33.179 1.00 90.94 288 THR A N 1
ATOM 2099 C CA . THR A 1 288 ? -15.237 -3.220 32.889 1.00 90.94 288 THR A CA 1
ATOM 2100 C C . THR A 1 288 ? -14.775 -2.118 31.925 1.00 90.94 288 THR A C 1
ATOM 2102 O O . THR A 1 288 ? -15.503 -1.718 31.007 1.00 90.94 288 THR A O 1
ATOM 2105 N N . LEU A 1 289 ? -13.543 -1.634 32.098 1.00 90.38 289 LEU A N 1
ATOM 2106 C CA . LEU A 1 289 ? -12.926 -0.656 31.206 1.00 90.38 289 LEU A CA 1
ATOM 2107 C C . LEU A 1 289 ? -12.729 -1.230 29.798 1.00 90.38 289 LEU A C 1
ATOM 2109 O O . LEU A 1 289 ? -13.131 -0.597 28.821 1.00 90.38 289 LEU A O 1
ATOM 2113 N N . ALA A 1 290 ? -12.182 -2.440 29.687 1.00 90.50 290 ALA A N 1
ATOM 2114 C CA . ALA A 1 290 ? -11.975 -3.128 28.418 1.00 90.50 290 ALA A CA 1
ATOM 2115 C C . ALA A 1 290 ? -13.297 -3.366 27.669 1.00 90.50 290 ALA A C 1
ATOM 2117 O O . ALA A 1 290 ? -13.367 -3.136 26.462 1.00 90.50 290 ALA A O 1
ATOM 2118 N N . GLN A 1 291 ? -14.376 -3.725 28.375 1.00 93.19 291 GLN A N 1
ATOM 2119 C CA . GLN A 1 291 ? -15.722 -3.822 27.792 1.00 93.19 291 GLN A CA 1
ATOM 2120 C C . GLN A 1 291 ? -16.195 -2.482 27.210 1.00 93.19 291 GLN A C 1
ATOM 2122 O O . GLN A 1 291 ? -16.685 -2.435 26.082 1.00 93.19 291 GLN A O 1
ATOM 2127 N N . SER A 1 292 ? -15.986 -1.380 27.935 1.00 92.62 292 SER A N 1
ATOM 2128 C CA . SER A 1 292 ? -16.325 -0.035 27.447 1.00 92.62 292 SER A CA 1
ATOM 2129 C C . SER A 1 292 ? -15.512 0.343 26.200 1.00 92.62 292 SER A C 1
ATOM 2131 O O . SER A 1 292 ? -16.022 0.982 25.278 1.00 92.62 292 SER A O 1
ATOM 2133 N N . MET A 1 293 ? -14.241 -0.065 26.141 1.00 93.25 293 MET A N 1
ATOM 2134 C CA . MET A 1 293 ? -13.383 0.172 24.977 1.00 93.25 293 MET A CA 1
ATOM 2135 C C . MET A 1 293 ? -13.779 -0.698 23.781 1.00 93.25 293 MET A C 1
ATOM 2137 O O . MET A 1 293 ? -13.774 -0.219 22.646 1.00 93.25 293 MET A O 1
ATOM 2141 N N . LEU A 1 294 ? -14.213 -1.936 24.018 1.00 94.75 294 LEU A N 1
ATOM 2142 C CA . LEU A 1 294 ? -14.766 -2.803 22.981 1.00 94.75 294 LEU A CA 1
ATOM 2143 C C . LEU A 1 294 ? -15.999 -2.171 22.316 1.00 94.75 294 LEU A C 1
ATOM 2145 O O . LEU A 1 294 ? -16.106 -2.184 21.088 1.00 94.75 294 LEU A O 1
ATOM 2149 N N . GLU A 1 295 ? -16.904 -1.568 23.090 1.00 94.94 295 GLU A N 1
ATOM 2150 C CA . GLU A 1 295 ? -18.055 -0.838 22.538 1.00 94.94 295 GLU A CA 1
ATOM 2151 C C . GLU A 1 295 ? -17.620 0.336 21.649 1.00 94.94 295 GLU A C 1
ATOM 2153 O O . GLU A 1 295 ? -18.191 0.553 20.575 1.00 94.94 295 GLU A O 1
ATOM 2158 N N . LEU A 1 296 ? -16.570 1.064 22.044 1.00 94.75 296 LEU A N 1
ATOM 2159 C CA . LEU A 1 296 ? -16.013 2.164 21.253 1.00 94.75 296 LEU A CA 1
ATOM 2160 C C . LEU A 1 296 ? -15.398 1.682 19.926 1.00 94.75 296 LEU A C 1
ATOM 2162 O O . LEU A 1 296 ? -15.610 2.299 18.873 1.00 94.75 296 LEU A O 1
ATOM 2166 N N . ILE A 1 297 ? -14.678 0.557 19.944 1.00 94.81 297 ILE A N 1
ATOM 2167 C CA . ILE A 1 297 ? -14.142 -0.081 18.732 1.00 94.81 297 ILE A CA 1
ATOM 2168 C C . ILE A 1 297 ? -15.297 -0.509 17.814 1.00 94.81 297 ILE A C 1
ATOM 2170 O O . ILE A 1 297 ? -15.282 -0.232 16.610 1.00 94.81 297 ILE A O 1
ATOM 2174 N N . GLN A 1 298 ? -16.355 -1.108 18.369 1.00 94.38 298 GLN A N 1
ATOM 2175 C CA . GLN A 1 298 ? -17.542 -1.506 17.606 1.00 94.38 298 GLN A CA 1
ATOM 2176 C C . GLN A 1 298 ? -18.303 -0.307 17.017 1.00 94.38 298 GLN A C 1
ATOM 2178 O O . GLN A 1 298 ? -18.774 -0.383 15.875 1.00 94.38 298 GLN A O 1
ATOM 2183 N N . ALA A 1 299 ? -18.391 0.810 17.744 1.00 94.69 299 ALA A N 1
ATOM 2184 C CA . ALA A 1 299 ? -18.961 2.058 17.240 1.00 94.69 299 ALA A CA 1
ATOM 2185 C C . ALA A 1 299 ? -18.141 2.609 16.063 1.00 94.69 299 ALA A C 1
ATOM 2187 O O . ALA A 1 299 ? -18.702 2.929 15.011 1.00 94.69 299 ALA A O 1
ATOM 2188 N N . THR A 1 300 ? -16.811 2.617 16.187 1.00 93.00 300 THR A N 1
ATOM 2189 C CA . THR A 1 300 ? -15.901 3.004 15.098 1.00 93.00 300 THR A CA 1
ATOM 2190 C C . THR A 1 300 ? -16.092 2.115 13.868 1.00 93.00 300 THR A C 1
ATOM 2192 O O . THR A 1 300 ? -16.252 2.621 12.754 1.00 93.00 300 THR A O 1
ATOM 2195 N N . LYS A 1 301 ? -16.178 0.790 14.053 1.00 93.56 301 LYS A N 1
ATOM 2196 C CA . LYS A 1 301 ? -16.465 -0.164 12.969 1.00 93.56 301 LYS A CA 1
ATOM 2197 C C . LYS A 1 301 ? -17.759 0.181 12.234 1.00 93.56 301 LYS A C 1
ATOM 2199 O O . LYS A 1 301 ? -17.792 0.209 11.003 1.00 93.56 301 LYS A O 1
ATOM 2204 N N . LYS A 1 302 ? -18.834 0.466 12.977 1.00 92.88 302 LYS A N 1
ATOM 2205 C CA . LYS A 1 302 ? -20.124 0.868 12.398 1.00 92.88 302 LYS A CA 1
ATOM 2206 C C . LYS A 1 302 ? -19.978 2.141 11.562 1.00 92.88 302 LYS A C 1
ATOM 2208 O O . LYS A 1 302 ? -20.508 2.198 10.453 1.00 92.88 302 LYS A O 1
ATOM 2213 N N . ARG A 1 303 ? -19.202 3.119 12.032 1.00 90.88 303 ARG A N 1
ATOM 2214 C CA . ARG A 1 303 ? -18.959 4.364 11.295 1.00 90.88 303 ARG A CA 1
ATOM 2215 C C . ARG A 1 303 ? -18.184 4.162 9.995 1.00 90.88 303 ARG A C 1
ATOM 2217 O O . ARG A 1 303 ? -18.510 4.810 9.000 1.00 90.88 303 ARG A O 1
ATOM 2224 N N . VAL A 1 304 ? -17.221 3.235 9.961 1.00 90.62 304 VAL A N 1
ATOM 2225 C CA . VAL A 1 304 ? -16.543 2.823 8.713 1.00 90.62 304 VAL A CA 1
ATOM 2226 C C . VAL A 1 304 ? -17.568 2.311 7.692 1.00 90.62 304 VAL A C 1
ATOM 2228 O O . VAL A 1 304 ? -17.543 2.720 6.527 1.00 90.62 304 VAL A O 1
ATOM 2231 N N . VAL A 1 305 ? -18.521 1.477 8.128 1.00 88.81 305 VAL A N 1
ATOM 2232 C CA . VAL A 1 305 ? -19.602 0.965 7.266 1.00 88.81 305 VAL A CA 1
ATOM 2233 C C . VAL A 1 305 ? -20.517 2.092 6.783 1.00 88.81 305 VAL A C 1
ATOM 2235 O O . VAL A 1 305 ? -20.812 2.171 5.589 1.00 88.81 305 VAL A O 1
ATOM 2238 N N . GLU A 1 306 ? -20.945 2.989 7.672 1.00 88.12 306 GLU A N 1
ATOM 2239 C CA . GLU A 1 306 ? -21.812 4.124 7.323 1.00 88.12 306 GLU A CA 1
ATOM 2240 C C . GLU A 1 306 ? -21.154 5.054 6.294 1.00 88.12 306 GLU A C 1
ATOM 2242 O O . GLU A 1 306 ? -21.794 5.430 5.308 1.00 88.12 306 GLU A O 1
ATOM 2247 N N . ARG A 1 307 ? -19.858 5.359 6.459 1.00 83.69 307 ARG A N 1
ATOM 2248 C CA . ARG A 1 307 ? -19.051 6.109 5.480 1.00 83.69 307 ARG A CA 1
ATOM 2249 C C . ARG A 1 307 ? -19.008 5.413 4.123 1.00 83.69 307 ARG A C 1
ATOM 2251 O O . ARG A 1 307 ? -19.193 6.075 3.103 1.00 83.69 307 ARG A O 1
ATOM 2258 N N . ASN A 1 308 ? -18.807 4.095 4.098 1.00 81.38 308 ASN A N 1
ATOM 2259 C CA . ASN A 1 308 ? -18.799 3.324 2.854 1.00 81.38 308 ASN A CA 1
ATOM 2260 C C . ASN A 1 308 ? -20.160 3.389 2.139 1.00 81.38 308 ASN A C 1
ATOM 2262 O O . ASN A 1 308 ? -20.229 3.660 0.941 1.00 81.38 308 ASN A O 1
ATOM 2266 N N . VAL A 1 309 ? -21.261 3.216 2.878 1.00 80.06 309 VAL A N 1
ATOM 2267 C CA . VAL A 1 309 ? -22.623 3.318 2.326 1.00 80.06 309 VAL A CA 1
ATOM 2268 C C . VAL A 1 309 ? -22.911 4.727 1.807 1.00 80.06 309 VAL A C 1
ATOM 2270 O O . VAL A 1 309 ? -23.472 4.871 0.719 1.00 80.06 309 VAL A O 1
ATOM 2273 N N . ALA A 1 310 ? -22.524 5.767 2.549 1.00 78.25 310 ALA A N 1
ATOM 2274 C CA . ALA A 1 310 ? -22.681 7.154 2.120 1.00 78.25 310 ALA A CA 1
ATOM 2275 C C . ALA A 1 310 ? -21.912 7.432 0.820 1.00 78.25 310 ALA A C 1
ATOM 2277 O O . ALA A 1 310 ? -22.453 8.048 -0.097 1.00 78.25 310 ALA A O 1
ATOM 2278 N N . PHE A 1 311 ? -20.690 6.907 0.703 1.00 74.75 311 PHE A N 1
ATOM 2279 C CA . PHE A 1 311 ? -19.880 7.038 -0.503 1.00 74.75 311 PHE A CA 1
ATOM 2280 C C . PHE A 1 311 ? -20.504 6.327 -1.715 1.00 74.75 311 PHE A C 1
ATOM 2282 O O . PHE A 1 311 ? -20.567 6.898 -2.802 1.00 74.75 311 PHE A O 1
ATOM 2289 N N . LEU A 1 312 ? -21.021 5.107 -1.530 1.00 71.00 312 LEU A N 1
ATOM 2290 C CA . LEU A 1 312 ? -21.722 4.372 -2.588 1.00 71.00 312 LEU A CA 1
ATOM 2291 C C . LEU A 1 312 ? -22.947 5.141 -3.108 1.00 71.00 312 LEU A C 1
ATOM 2293 O O . LEU A 1 312 ? -23.169 5.179 -4.316 1.00 71.00 312 LEU A O 1
ATOM 2297 N N . LYS A 1 313 ? -23.703 5.788 -2.212 1.00 70.94 313 LYS A N 1
ATOM 2298 C CA . LYS A 1 313 ? -24.892 6.584 -2.563 1.00 70.94 313 LYS A CA 1
ATOM 2299 C C . LYS A 1 313 ? -24.556 7.904 -3.257 1.00 70.94 313 LYS A C 1
ATOM 2301 O O . LYS A 1 313 ? -25.275 8.305 -4.158 1.00 70.94 313 LYS A O 1
ATOM 2306 N N . ALA A 1 314 ? -23.468 8.564 -2.866 1.00 66.00 314 ALA A N 1
ATOM 2307 C CA . ALA A 1 314 ? -23.036 9.834 -3.458 1.00 66.00 314 ALA A CA 1
ATOM 2308 C C . ALA A 1 314 ? -22.327 9.672 -4.820 1.00 66.00 314 ALA A C 1
ATOM 2310 O O . ALA A 1 314 ? -21.912 10.656 -5.430 1.00 66.00 314 ALA A O 1
ATOM 2311 N N . SER A 1 315 ? -22.150 8.437 -5.305 1.00 56.25 315 SER A N 1
ATOM 2312 C CA . SER A 1 315 ? -21.334 8.144 -6.487 1.00 56.25 315 SER A CA 1
ATOM 2313 C C . SER A 1 315 ? -21.942 8.581 -7.832 1.00 56.25 315 SER A C 1
ATOM 2315 O O . SER A 1 315 ? -21.268 8.431 -8.854 1.00 56.25 315 SER A O 1
ATOM 2317 N N . GLU A 1 316 ? -23.125 9.206 -7.851 1.00 56.50 316 GLU A N 1
ATOM 2318 C CA . GLU A 1 316 ? -23.809 9.661 -9.073 1.00 56.50 316 GLU A CA 1
ATOM 2319 C C . GLU A 1 316 ? -23.382 11.072 -9.555 1.00 56.50 316 GLU A C 1
ATOM 2321 O O . GLU A 1 316 ? -23.258 11.258 -10.761 1.00 56.50 316 GLU A O 1
ATOM 2326 N N . ASP A 1 317 ? -22.936 12.003 -8.694 1.00 56.28 317 ASP A N 1
ATOM 2327 C CA . ASP A 1 317 ? -22.756 13.427 -9.085 1.00 56.28 317 ASP A CA 1
ATOM 2328 C C . ASP A 1 317 ? -21.311 13.976 -8.978 1.00 56.28 317 ASP A C 1
ATOM 2330 O O . ASP A 1 317 ? -20.683 13.866 -7.931 1.00 56.28 317 ASP A O 1
ATOM 2334 N N . ASP A 1 318 ? -20.806 14.578 -10.071 1.00 58.44 318 ASP A N 1
ATOM 2335 C CA . ASP A 1 318 ? -19.533 15.333 -10.264 1.00 58.44 318 ASP A CA 1
ATOM 2336 C C . ASP A 1 318 ? -18.179 14.608 -9.973 1.00 58.44 318 ASP A C 1
ATOM 2338 O O . ASP A 1 318 ? -17.839 14.332 -8.821 1.00 58.44 318 ASP A O 1
ATOM 2342 N N . PRO A 1 319 ? -17.326 14.346 -10.991 1.00 61.41 319 PRO A N 1
ATOM 2343 C CA . PRO A 1 319 ? -16.010 13.704 -10.835 1.00 61.41 319 PRO A CA 1
ATOM 2344 C C . PRO A 1 319 ? -14.969 14.453 -9.979 1.00 61.41 319 PRO A C 1
ATOM 2346 O O . PRO A 1 319 ? -14.197 13.797 -9.276 1.00 61.41 319 PRO A O 1
ATOM 2349 N N . MET A 1 320 ? -14.904 15.791 -10.015 1.00 56.31 320 MET A N 1
ATOM 2350 C CA . MET A 1 320 ? -13.862 16.552 -9.295 1.00 56.31 320 MET A CA 1
ATOM 2351 C C . MET A 1 320 ? -14.208 16.728 -7.818 1.00 56.31 320 MET A C 1
ATOM 2353 O O . MET A 1 320 ? -13.344 16.559 -6.952 1.00 56.31 320 MET A O 1
ATOM 2357 N N . PHE A 1 321 ? -15.481 16.991 -7.517 1.00 59.03 321 PHE A N 1
ATOM 2358 C CA . PHE A 1 321 ? -15.982 17.012 -6.141 1.00 59.03 321 PHE A CA 1
ATOM 2359 C C . PHE A 1 321 ? -15.778 15.646 -5.451 1.00 59.03 321 PHE A C 1
ATOM 2361 O O . PHE A 1 321 ? -15.441 15.583 -4.264 1.00 59.03 321 PHE A O 1
ATOM 2368 N N . LYS A 1 322 ? -15.844 14.544 -6.218 1.00 75.56 322 LYS A N 1
ATOM 2369 C CA . LYS A 1 322 ? -15.534 13.187 -5.737 1.00 75.56 322 LYS A CA 1
ATOM 2370 C C . LYS A 1 322 ? -14.074 13.008 -5.314 1.00 75.56 322 LYS A C 1
ATOM 2372 O O . LYS A 1 322 ? -13.846 12.367 -4.294 1.00 75.56 322 LYS A O 1
ATOM 2377 N N . VAL A 1 323 ? -13.080 13.556 -6.023 1.00 84.75 323 VAL A N 1
ATOM 2378 C CA . VAL A 1 323 ? -11.657 13.336 -5.667 1.00 84.75 323 VAL A CA 1
ATOM 2379 C C . VAL A 1 323 ? -11.321 13.934 -4.300 1.00 84.75 323 VAL A C 1
ATOM 2381 O O . VAL A 1 323 ? -10.717 13.257 -3.468 1.00 84.75 323 VAL A O 1
ATOM 2384 N N . ALA A 1 324 ? -11.753 15.169 -4.028 1.00 84.50 324 ALA A N 1
ATOM 2385 C CA . ALA A 1 324 ? -11.516 15.816 -2.737 1.00 84.50 324 ALA A CA 1
ATOM 2386 C C . ALA A 1 324 ? -12.201 15.063 -1.581 1.00 84.50 324 ALA A C 1
ATOM 2388 O O . ALA A 1 324 ? -11.571 14.798 -0.556 1.00 84.50 324 ALA A O 1
ATOM 2389 N N . ALA A 1 325 ? -13.458 14.645 -1.768 1.00 84.75 325 ALA A N 1
ATOM 2390 C CA . ALA A 1 325 ? -14.195 13.860 -0.777 1.00 84.75 325 ALA A CA 1
ATOM 2391 C C . ALA A 1 325 ? -13.565 12.475 -0.526 1.00 84.75 325 ALA A C 1
ATOM 2393 O O . ALA A 1 325 ? -13.507 12.009 0.618 1.00 84.75 325 ALA A O 1
ATOM 2394 N N . ILE A 1 326 ? -13.052 11.823 -1.576 1.00 88.12 326 ILE A N 1
ATOM 2395 C CA . ILE A 1 326 ? -12.323 10.551 -1.473 1.00 88.12 326 ILE A CA 1
ATOM 2396 C C . ILE A 1 326 ? -11.020 10.743 -0.708 1.00 88.12 326 ILE A C 1
ATOM 2398 O O . ILE A 1 326 ? -10.733 9.961 0.193 1.00 88.12 326 ILE A O 1
ATOM 2402 N N . ASN A 1 327 ? -10.263 11.799 -1.004 1.00 90.25 327 ASN A N 1
ATOM 2403 C CA . ASN A 1 327 ? -9.016 12.095 -0.304 1.00 90.25 327 ASN A CA 1
ATOM 2404 C C . ASN A 1 327 ? -9.256 12.369 1.186 1.00 90.25 327 ASN A C 1
ATOM 2406 O O . ASN A 1 327 ? -8.544 11.813 2.018 1.00 90.25 327 ASN A O 1
ATOM 2410 N N . ALA A 1 328 ? -10.294 13.139 1.523 1.00 88.69 328 ALA A N 1
ATOM 2411 C CA . ALA A 1 328 ? -10.695 13.380 2.909 1.00 88.69 328 ALA A CA 1
ATOM 2412 C C . ALA A 1 328 ? -11.167 12.096 3.613 1.00 88.69 328 ALA A C 1
ATOM 2414 O O . ALA A 1 328 ? -10.949 11.909 4.808 1.00 88.69 328 ALA A O 1
ATOM 2415 N N . THR A 1 329 ? -11.819 11.185 2.883 1.00 89.31 329 THR A N 1
ATOM 2416 C CA . THR A 1 329 ? -12.197 9.872 3.425 1.00 89.31 329 THR A CA 1
ATOM 2417 C C . THR A 1 329 ? -10.976 8.999 3.661 1.00 89.31 329 THR A C 1
ATOM 2419 O O . THR A 1 329 ? -10.845 8.457 4.748 1.00 89.31 329 THR A O 1
ATOM 2422 N N . SER A 1 330 ? -10.058 8.920 2.701 1.00 90.31 330 SER A N 1
ATOM 2423 C CA . SER A 1 330 ? -8.790 8.199 2.838 1.00 90.31 330 SER A CA 1
ATOM 2424 C C . SER A 1 330 ? -7.981 8.706 4.033 1.00 90.31 330 SER A C 1
ATOM 2426 O O . SER A 1 330 ? -7.522 7.915 4.847 1.00 90.31 330 SER A O 1
ATOM 2428 N N . GLU A 1 331 ? -7.882 10.027 4.217 1.00 91.31 331 GLU A N 1
ATOM 2429 C CA . GLU A 1 331 ? -7.219 10.631 5.379 1.00 91.31 331 GLU A CA 1
ATOM 2430 C C . GLU A 1 331 ? -7.834 10.204 6.713 1.00 91.31 331 GLU A C 1
ATOM 2432 O O . GLU A 1 331 ? -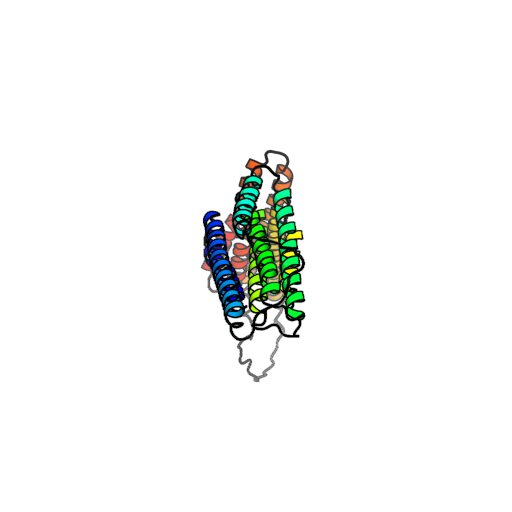7.109 9.860 7.645 1.00 91.31 331 GLU A O 1
ATOM 2437 N N . TRP A 1 332 ? -9.163 10.181 6.795 1.00 91.69 332 TRP A N 1
ATOM 2438 C CA . TRP A 1 332 ? -9.856 9.682 7.976 1.00 91.69 332 TRP A CA 1
ATOM 2439 C C . TRP A 1 332 ? -9.597 8.182 8.190 1.00 91.69 332 TRP A C 1
ATOM 2441 O O . TRP A 1 332 ? -9.223 7.779 9.287 1.00 91.69 332 TRP A O 1
ATOM 2451 N N . VAL A 1 333 ? -9.710 7.361 7.138 1.00 90.88 333 VAL A N 1
ATOM 2452 C CA . VAL A 1 333 ? -9.479 5.905 7.195 1.00 90.88 333 VAL A CA 1
ATOM 2453 C C . VAL A 1 333 ? -8.069 5.580 7.699 1.00 90.88 333 VAL A C 1
ATOM 2455 O O . VAL A 1 333 ? -7.910 4.695 8.539 1.00 90.88 333 VAL A O 1
ATOM 2458 N N . THR A 1 334 ? -7.053 6.336 7.266 1.00 90.31 334 THR A N 1
ATOM 2459 C CA . THR A 1 334 ? -5.660 6.137 7.705 1.00 90.31 334 THR A CA 1
ATOM 2460 C C . THR A 1 334 ? -5.423 6.406 9.193 1.00 90.31 334 THR A C 1
ATOM 2462 O O . THR A 1 334 ? -4.408 5.968 9.721 1.00 90.31 334 THR A O 1
ATOM 2465 N N . GLN A 1 335 ? -6.343 7.092 9.878 1.00 93.25 335 GLN A N 1
ATOM 2466 C CA . GLN A 1 335 ? -6.252 7.370 11.317 1.00 93.25 335 GLN A CA 1
ATOM 2467 C C . GLN A 1 335 ? -6.961 6.308 12.167 1.00 93.25 335 GLN A C 1
ATOM 2469 O O . GLN A 1 335 ? -6.614 6.127 13.329 1.00 93.25 335 GLN A O 1
ATOM 2474 N N . VAL A 1 336 ? -7.936 5.590 11.597 1.00 93.75 336 VAL A N 1
ATOM 2475 C CA . VAL A 1 336 ? -8.794 4.655 12.341 1.00 93.75 336 VAL A CA 1
ATOM 2476 C C . VAL A 1 336 ? -8.010 3.466 12.888 1.00 93.75 336 VAL A C 1
ATOM 2478 O O . VAL A 1 336 ? -8.060 3.211 14.086 1.00 93.75 336 VAL A O 1
ATOM 2481 N N . SER A 1 337 ? -7.289 2.736 12.030 1.00 93.44 337 SER A N 1
ATOM 2482 C CA . SER A 1 337 ? -6.570 1.529 12.462 1.00 93.44 337 SER A CA 1
ATOM 2483 C C . SER A 1 337 ? -5.483 1.836 13.505 1.00 93.44 337 SER A C 1
ATOM 2485 O O . SER A 1 337 ? -5.504 1.175 14.538 1.00 93.44 337 SER A O 1
ATOM 2487 N N . PRO A 1 338 ? -4.622 2.863 13.336 1.00 93.81 338 PRO A N 1
ATOM 2488 C CA . PRO A 1 338 ? -3.664 3.242 14.376 1.00 93.81 338 PRO A CA 1
ATOM 2489 C C . PRO A 1 338 ? -4.309 3.685 15.694 1.00 93.81 338 PRO A C 1
ATOM 2491 O O . PRO A 1 338 ? -3.767 3.404 16.758 1.00 93.81 338 PRO A O 1
ATOM 2494 N N . ALA A 1 339 ? -5.458 4.371 15.654 1.00 94.25 339 ALA A N 1
ATOM 2495 C CA . ALA A 1 339 ? -6.173 4.763 16.870 1.00 94.25 339 ALA A CA 1
ATOM 2496 C C . ALA A 1 339 ? -6.762 3.555 17.618 1.00 94.25 339 ALA A C 1
ATOM 2498 O O . ALA A 1 339 ? -6.728 3.527 18.847 1.00 94.25 339 ALA A O 1
ATOM 2499 N N . VAL A 1 340 ? -7.275 2.552 16.893 1.00 94.44 340 VAL A N 1
ATOM 2500 C CA . VAL A 1 340 ? -7.726 1.282 17.488 1.00 94.44 340 VAL A CA 1
ATOM 2501 C C . VAL A 1 340 ? -6.547 0.516 18.080 1.00 94.44 340 VAL A C 1
ATOM 2503 O O . VAL A 1 340 ? -6.625 0.104 19.230 1.00 94.44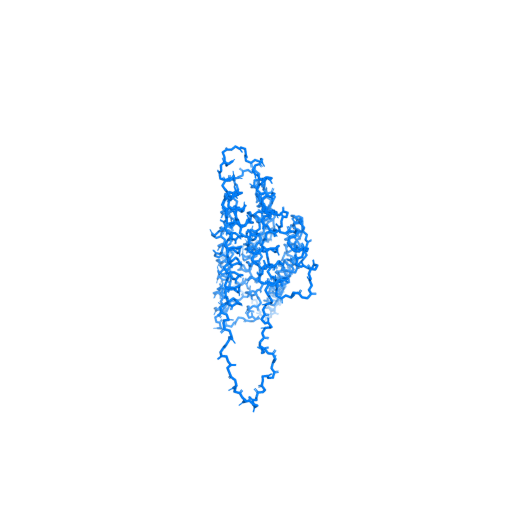 340 VAL A O 1
ATOM 2506 N N . ASP A 1 341 ? -5.451 0.386 17.337 1.00 93.62 341 ASP A N 1
ATOM 2507 C CA . ASP A 1 341 ? -4.231 -0.297 17.782 1.00 93.62 341 ASP A CA 1
ATOM 2508 C C . ASP A 1 341 ? -3.627 0.358 19.035 1.00 93.62 341 ASP A C 1
ATOM 2510 O O . ASP A 1 341 ? -3.313 -0.318 20.013 1.00 93.62 341 ASP A O 1
ATOM 2514 N N . SER A 1 342 ? -3.578 1.695 19.060 1.00 92.56 342 SER A N 1
ATOM 2515 C CA . SER A 1 342 ? -3.123 2.464 20.225 1.00 92.56 342 SER A CA 1
ATOM 2516 C C . SER A 1 342 ? -4.018 2.234 21.443 1.00 92.56 342 SER A C 1
ATOM 2518 O O . SER A 1 342 ? -3.519 2.151 22.563 1.00 92.56 342 SER A O 1
ATOM 2520 N N . LEU A 1 343 ? -5.336 2.123 21.238 1.00 92.38 343 LEU A N 1
ATOM 2521 C CA . LEU A 1 343 ? -6.278 1.841 22.317 1.00 92.38 343 LEU A CA 1
ATOM 2522 C C . LEU A 1 343 ? -6.115 0.418 22.855 1.00 92.38 343 LEU A C 1
ATOM 2524 O O . LEU A 1 343 ? -6.059 0.244 24.068 1.00 92.38 343 LEU A O 1
ATOM 2528 N N . VAL A 1 344 ? -6.030 -0.578 21.971 1.00 90.75 344 VAL A N 1
ATOM 2529 C CA . VAL A 1 344 ? -5.846 -1.984 22.360 1.00 90.75 344 VAL A CA 1
ATOM 2530 C C . VAL A 1 344 ? -4.515 -2.158 23.087 1.00 90.75 344 VAL A C 1
ATOM 2532 O O . VAL A 1 344 ? -4.493 -2.704 24.183 1.00 90.75 344 VAL A O 1
ATOM 2535 N N . THR A 1 345 ? -3.427 -1.595 22.560 1.00 89.56 345 THR A N 1
ATOM 2536 C CA . THR A 1 345 ? -2.102 -1.642 23.199 1.00 89.56 345 THR A CA 1
ATOM 2537 C C . THR A 1 345 ? -2.108 -0.986 24.582 1.00 89.56 345 THR A C 1
ATOM 25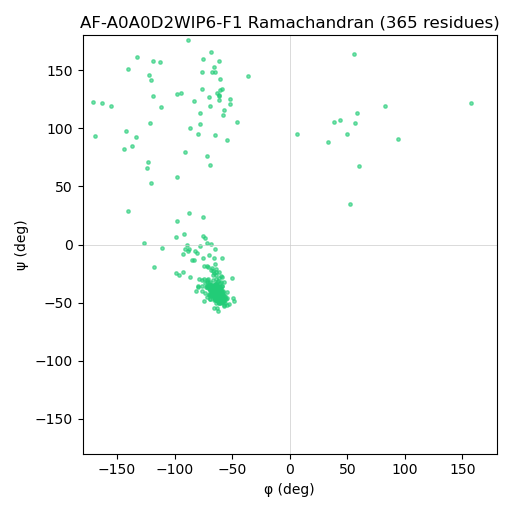39 O O . THR A 1 345 ? -1.529 -1.523 25.523 1.00 89.56 345 THR A O 1
ATOM 2542 N N . ALA A 1 346 ? -2.797 0.151 24.746 1.00 87.94 346 ALA A N 1
ATOM 2543 C CA . ALA A 1 346 ? -2.893 0.828 26.039 1.00 87.94 346 ALA A CA 1
ATOM 2544 C C . ALA A 1 346 ? -3.621 -0.012 27.107 1.00 87.94 346 ALA A C 1
ATOM 2546 O O . ALA A 1 346 ? -3.347 0.160 28.294 1.00 87.94 346 ALA A O 1
ATOM 2547 N N . LEU A 1 347 ? -4.516 -0.927 26.711 1.00 85.00 347 LEU A N 1
ATOM 2548 C CA . LEU A 1 347 ? -5.208 -1.825 27.644 1.00 85.00 347 LEU A CA 1
ATOM 2549 C C . LEU A 1 347 ? -4.285 -2.901 28.231 1.00 85.00 347 LEU A C 1
ATOM 2551 O O . LEU A 1 347 ? -4.489 -3.290 29.377 1.00 85.00 347 LEU A O 1
ATOM 2555 N N . TYR A 1 348 ? -3.252 -3.323 27.496 1.00 79.44 348 TYR A N 1
ATOM 2556 C CA . TYR A 1 348 ? -2.261 -4.298 27.973 1.00 79.44 348 TYR A CA 1
ATOM 2557 C C . TYR A 1 348 ? -1.174 -3.683 28.872 1.00 79.44 348 TYR A C 1
ATOM 2559 O O . TYR A 1 348 ? -0.390 -4.409 29.471 1.00 79.44 348 TYR A O 1
ATOM 2567 N N . SER A 1 349 ? -1.139 -2.352 29.019 1.00 71.56 349 SER A N 1
ATOM 2568 C CA . SER A 1 349 ? -0.249 -1.643 29.952 1.00 71.56 349 SER A CA 1
ATOM 2569 C C . SER A 1 349 ? -1.061 -0.748 30.905 1.00 71.56 349 SER A C 1
ATOM 2571 O O . SER A 1 349 ? -0.955 0.484 30.851 1.00 71.56 349 SER A O 1
ATOM 2573 N N . PRO A 1 350 ? -1.896 -1.338 31.780 1.00 60.81 350 PRO A N 1
ATOM 2574 C CA . PRO A 1 350 ? -2.933 -0.616 32.515 1.00 60.81 350 PRO A CA 1
ATOM 2575 C C . PRO A 1 350 ? -2.418 0.343 33.603 1.00 60.81 350 PRO A C 1
ATOM 2577 O O . PRO A 1 350 ? -3.195 1.163 34.093 1.00 60.81 350 PRO A O 1
ATOM 2580 N N . ASP A 1 351 ? -1.122 0.327 33.930 1.00 67.69 351 ASP A N 1
ATOM 2581 C CA . ASP A 1 351 ? -0.482 1.266 34.873 1.00 67.69 351 ASP A CA 1
ATOM 2582 C C . ASP A 1 351 ? -0.486 2.730 34.388 1.00 67.69 351 ASP A C 1
ATOM 2584 O O . ASP A 1 351 ? -0.047 3.654 35.085 1.00 67.69 351 ASP A O 1
ATOM 2588 N N . HIS A 1 352 ? -0.984 2.971 33.174 1.00 73.12 352 HIS A N 1
ATOM 2589 C CA . HIS A 1 352 ? -1.034 4.277 32.532 1.00 73.12 352 HIS A CA 1
ATOM 2590 C C . HIS A 1 352 ? -2.473 4.659 32.146 1.00 73.12 352 HIS A C 1
ATOM 2592 O O . HIS A 1 352 ? -2.801 4.737 30.959 1.00 73.12 352 HIS A O 1
ATOM 2598 N N . PRO A 1 353 ? -3.347 4.979 33.124 1.00 80.38 353 PRO A N 1
ATOM 2599 C CA . PRO A 1 353 ? -4.742 5.351 32.859 1.00 80.38 353 PRO A CA 1
ATOM 2600 C C . PRO A 1 353 ? -4.869 6.580 31.945 1.00 80.38 353 PRO A C 1
ATOM 2602 O O . PRO A 1 353 ? -5.833 6.707 31.189 1.00 80.38 353 PRO A O 1
ATOM 2605 N N . GLU A 1 354 ? -3.872 7.469 31.960 1.00 85.25 354 GLU A N 1
ATOM 2606 C CA . GLU A 1 354 ? -3.796 8.604 31.039 1.00 85.25 354 GLU A CA 1
ATOM 2607 C C . GLU A 1 354 ? -3.600 8.173 29.579 1.00 85.25 354 GLU A C 1
ATOM 2609 O O . GLU A 1 354 ? -4.225 8.759 28.696 1.00 85.25 354 GLU A O 1
ATOM 2614 N N . ALA A 1 355 ? -2.813 7.122 29.316 1.00 86.81 355 ALA A N 1
ATOM 2615 C CA . ALA A 1 355 ? -2.595 6.602 27.965 1.00 86.81 355 ALA A CA 1
ATOM 2616 C C . ALA A 1 355 ? -3.881 5.991 27.389 1.00 86.81 355 ALA A C 1
ATOM 2618 O O . ALA A 1 355 ? -4.246 6.269 26.246 1.00 86.81 355 ALA A O 1
ATOM 2619 N N . ILE A 1 356 ? -4.627 5.242 28.211 1.00 88.75 356 ILE A N 1
ATOM 2620 C CA . ILE A 1 356 ? -5.942 4.704 27.828 1.00 88.75 356 ILE A CA 1
ATOM 2621 C C . ILE A 1 356 ? -6.914 5.853 27.533 1.00 88.75 356 ILE A C 1
ATOM 2623 O O . ILE A 1 356 ? -7.610 5.838 26.517 1.00 88.75 356 ILE A O 1
ATOM 2627 N N . ARG A 1 357 ? -6.948 6.885 28.388 1.00 89.69 357 ARG A N 1
ATOM 2628 C CA . ARG A 1 357 ? -7.819 8.055 28.204 1.00 89.69 357 ARG A CA 1
ATOM 2629 C C . ARG A 1 357 ? -7.488 8.823 26.924 1.00 89.69 357 ARG A C 1
ATOM 2631 O O . ARG A 1 357 ? -8.408 9.250 26.219 1.00 89.69 357 ARG A O 1
ATOM 2638 N N . GLU A 1 358 ? -6.208 9.020 26.625 1.00 91.44 358 GLU A N 1
ATOM 2639 C CA . GLU A 1 358 ? -5.747 9.688 25.407 1.00 91.44 358 GLU A CA 1
ATOM 2640 C C . GLU A 1 358 ? -6.135 8.888 24.157 1.00 91.44 358 GLU A C 1
ATOM 2642 O O . GLU A 1 358 ? -6.802 9.431 23.271 1.00 91.44 358 GLU A O 1
ATOM 2647 N N . ALA A 1 359 ? -5.831 7.586 24.132 1.00 91.56 359 ALA A N 1
ATOM 2648 C CA . ALA A 1 359 ? -6.177 6.702 23.022 1.00 91.56 359 ALA A CA 1
ATOM 2649 C C . ALA A 1 359 ? -7.698 6.613 22.801 1.00 91.56 359 ALA A C 1
ATOM 2651 O O . ALA A 1 359 ? -8.179 6.738 21.671 1.00 91.56 359 ALA A O 1
ATOM 2652 N N . ALA A 1 360 ? -8.483 6.500 23.877 1.00 92.25 360 ALA A N 1
ATOM 2653 C CA . ALA A 1 360 ? -9.943 6.476 23.806 1.00 92.25 360 ALA A CA 1
ATOM 2654 C C . ALA A 1 360 ? -10.515 7.806 23.295 1.00 92.25 360 ALA A C 1
ATOM 2656 O O . ALA A 1 360 ? -11.463 7.815 22.511 1.00 92.25 360 ALA A O 1
ATOM 2657 N N . THR A 1 361 ? -9.935 8.942 23.697 1.00 93.38 361 THR A N 1
ATOM 2658 C CA . THR A 1 361 ? -10.349 10.267 23.205 1.00 93.38 361 THR A CA 1
ATOM 2659 C C . THR A 1 361 ? -10.063 10.412 21.711 1.00 93.38 361 THR A C 1
ATOM 2661 O O . THR A 1 361 ? -10.924 10.897 20.972 1.00 93.38 361 THR A O 1
ATOM 2664 N N . ALA A 1 362 ? -8.893 9.955 21.258 1.00 92.75 362 ALA A N 1
ATOM 2665 C CA . ALA A 1 362 ? -8.518 9.963 19.848 1.00 92.75 362 ALA A CA 1
ATOM 2666 C C . ALA A 1 362 ? -9.464 9.090 19.007 1.00 92.75 362 ALA A C 1
ATOM 2668 O O . ALA A 1 362 ? -10.000 9.559 18.002 1.00 92.75 362 ALA A O 1
ATOM 2669 N N . LEU A 1 363 ? -9.751 7.861 19.452 1.00 93.38 363 LEU A N 1
ATOM 2670 C CA . LEU A 1 363 ? -10.681 6.971 18.753 1.00 93.38 363 LEU A CA 1
ATOM 2671 C C . LEU A 1 363 ? -12.116 7.518 18.762 1.00 93.38 363 LEU A C 1
ATOM 2673 O O . LEU A 1 363 ? -12.805 7.470 17.744 1.00 93.38 363 LEU A O 1
ATOM 2677 N N . LYS A 1 364 ? -12.553 8.126 19.872 1.00 93.06 364 LYS A N 1
ATOM 2678 C CA . LYS A 1 364 ? -13.885 8.735 19.990 1.00 93.06 364 LYS A CA 1
ATOM 2679 C C . LYS A 1 364 ? -14.112 9.888 19.014 1.00 93.06 364 LYS A C 1
ATOM 2681 O O . LYS A 1 364 ? -15.237 10.090 18.568 1.00 93.06 364 LYS A O 1
ATOM 2686 N N . ALA A 1 365 ? -13.067 10.631 18.653 1.00 91.69 365 ALA A N 1
ATOM 2687 C CA . ALA A 1 365 ? -13.158 11.662 17.618 1.00 91.69 365 ALA A CA 1
ATOM 2688 C C . ALA A 1 365 ? -13.401 11.077 16.209 1.00 91.69 365 ALA A C 1
ATOM 2690 O O . ALA A 1 365 ? -13.864 11.792 15.316 1.00 91.69 365 ALA A O 1
ATOM 2691 N N . LEU A 1 366 ? -13.098 9.789 16.009 1.00 87.94 366 LEU A N 1
ATOM 2692 C CA . LEU A 1 366 ? -13.260 9.066 14.747 1.00 87.94 366 LEU A CA 1
ATOM 2693 C C . LEU A 1 366 ? -14.545 8.218 14.702 1.00 87.94 366 LEU A C 1
ATOM 2695 O O . LEU A 1 366 ? -15.047 7.971 13.602 1.00 87.94 366 LEU A O 1
ATOM 2699 N N . SER A 1 367 ? -15.075 7.811 15.862 1.00 79.94 367 SER A N 1
ATOM 2700 C CA . SER A 1 367 ? -16.371 7.127 16.053 1.00 79.94 367 SER A CA 1
ATOM 2701 C C . SER A 1 367 ? -17.570 8.059 15.951 1.00 79.94 367 SER A C 1
ATOM 2703 O O . SER A 1 367 ? -18.658 7.589 15.550 1.00 79.94 367 SER A O 1
#

Organism: Capsaspora owczarzaki (strain ATCC 30864) (NCBI:txid595528)

Nearest PDB structures (foldseek):
  3ay5-assembly1_A  TM=6.517E-01  e=4.748E-06  Homo sapiens
  6t1z-assembly1_A  TM=2.486E-01  e=9.498E-01  Lactococcus lactis
  5c1f-assembly1_B  TM=1.679E-01  e=7.056E+00  Schizosaccharomyces pombe 972h-
  6xj1-assembly1_B  TM=1.367E-01  e=8.400E+00  Schizosaccharomyces pombe 972h-

pLDDT: mean 72.11, std 20.52, range [29.59, 96.25]

Mean predicted aligned error: 14.61 Å

Foldseek 3Di:
DVVLLVLLLVLLVVVLVCVVVVVVDPDPDLVVLVVSLLVSLVVVVVVVVVVVVVVVVVVVVVVVPPPDDDDDDDDDDDDDDDDDDPPPVLSVVLVVLLVVLLVCLEPDALLVLLVQLLVLLVQLLVLLVVLQVCLLVFDDPVRNVVSSSSNSSSLSSNSSSLSSSVPRLLRAPLLNVLSVVLNSQLSVLSSVLSVQRDPGRDNDRRDSVSSVVSSVSSVVRDSHLLVSLVVLLVVLLVLLVVLLVVLVVVLCVLVVPPVVPPPDDPDPDDDPVVPPPDDDRDDPVLSVLSVVLSVLSVVLSVVSVVLNVVLVVVVPDDSNVNRVVSNVSSVLSVQQNVLSVQLSVCSSVVVCVVSNVVSSVSSNVSD

InterPro domains:
  IPR000225 Armadillo [PS50176] (338-367)
  IPR026907 Cyclin-D1-binding protein 1-like [PTHR15492] (90-365)
  IPR049317 Cyclin-D1-binding protein 1-like, N-terminal [PF13324] (117-252)

Secondary structure (DSSP, 8-state):
-HHHHHHHHHHHHHHHHHHHHHHT-S---HHHHHHHHHHHHHHHHHHHHHHHHHHHHHHHHHHHS---S-------------------HHHHHHHHHHHHHHHHTTTS-HHHHHHHHHHHHHHHHHHHHHHHHHHHT---HHHHHHHHHHHHHHHHHHHHHHHHHHH-TT--HHHHHHHHHHHHHHHHHHHHHHHHS-SS--SSPPP-HHHHHHHHGGGGS-SSHHHHHHHHHHHHHHHHHHHHHHHHHHHHHHHH---TT-----------TT----PPPPPHHHHHHHHHHHHHHHHHHHHHHHHHHHHHHGGGS-HHHHHHHHHHHHHHHHHHHHHHHHHHHHHT-TT-HHHHHHHHHHHHHH-

Solvent-accessible surface area (backbone atoms only — not comparable to full-atom values): 20490 Å² total; per-residue (Å²): 103,61,69,61,46,51,53,51,35,54,48,30,47,48,58,53,56,43,46,64,60,42,76,76,34,101,62,77,50,57,64,59,54,50,47,53,51,48,53,46,51,50,52,52,52,53,51,52,48,53,52,50,53,52,51,51,54,52,51,53,52,61,68,64,70,80,75,85,85,87,86,89,85,86,89,84,83,88,78,92,78,91,76,86,82,81,84,68,60,68,65,55,49,52,55,50,48,34,52,51,30,49,58,39,30,80,75,56,56,65,38,58,52,47,51,52,38,29,52,27,28,50,47,27,30,52,30,41,41,50,44,25,56,42,37,37,70,48,58,52,68,80,66,42,51,64,42,54,52,48,28,49,51,26,50,50,50,32,52,26,37,52,47,17,47,62,70,17,85,74,51,22,58,54,35,43,51,57,50,51,54,44,54,50,46,30,41,51,24,47,27,52,45,49,66,67,53,66,81,56,65,42,85,57,85,52,72,38,59,60,31,42,58,30,29,58,55,41,76,71,56,52,56,41,55,69,55,23,48,50,51,52,54,47,53,44,44,51,54,46,49,50,54,49,48,52,55,50,50,53,52,48,59,64,64,66,64,76,71,88,71,78,64,91,71,93,69,95,76,79,87,66,94,76,68,84,69,70,82,77,77,66,49,75,66,54,49,52,48,49,53,56,50,48,52,51,49,52,44,30,44,51,40,53,53,51,51,51,54,52,50,65,68,56,68,81,67,60,76,68,68,45,35,58,54,48,36,56,46,50,59,52,55,69,48,49,53,59,29,50,50,46,32,58,54,26,62,80,47,64,95,36,63,66,52,35,52,51,25,48,52,58,35,57,78,70,67

Radius of gyration: 30.59 Å; Cα contacts (8 Å, |Δi|>4): 311; chains: 1; bounding box: 80×45×106 Å